Protein AF-A0A6G8FYT5-F1 (afdb_monomer)

Radius of gyration: 34.8 Å; Cα contacts (8 Å, |Δi|>4): 729; chains: 1; bounding box: 114×109×100 Å

Foldseek 3Di:
DWEWEKEWELEDFKTKIWIAGPVRDTDDIDIDTNDWDDPDPQWIWAALVVLLVRVLVNVVVCLVPDDPPYAYQAYEYAYAQQWWFKAAPVLDTPDIGTDLPGQQLVVVLVVPDPVCQQQLLLFLLAASGSSANLSNLLRVVVVPDDLERIAIDHSLQSSCVVQPFAHEAEFQSNSRNSQGGQQPRAGPQVSQVVSVYGSSNHDHYDAFPPFRFAGDCPRPRNSRHRHTYTYLYYPVLSVCVVVVNQDALRWDFDDDPFTKIKHWHQGQDRSVVSNVLNVVQFGWTAGNDDDSGTIIGIHGPDDDDDDDPPPPDDDPDDDDDDDDDDDDDDDDDDDDDDDDDDDDDDDDDDDDDYDDDDDDDDDDDDDDDDDDDDDDDDDDDDDDDDDDDDDDDDDDDDDDDDDDDDDDDDDDDDDDDDDDDDDDDDDDDDDDDDDDDDDPPDDDDPDDPVVCSVVPSDDPDDDDDDDDDD

Structure (mmCIF, N/CA/C/O backbone):
data_AF-A0A6G8FYT5-F1
#
_entry.id   AF-A0A6G8FYT5-F1
#
loop_
_atom_site.group_PDB
_atom_site.id
_atom_site.type_symbol
_atom_site.label_atom_id
_atom_site.label_alt_id
_atom_site.label_comp_id
_atom_site.label_asym_id
_atom_site.label_entity_id
_atom_site.label_seq_id
_atom_site.pdbx_PDB_ins_code
_atom_site.Cartn_x
_atom_site.Cartn_y
_atom_site.Cartn_z
_atom_site.occupancy
_atom_site.B_iso_or_equiv
_atom_site.auth_seq_id
_atom_site.auth_comp_id
_atom_site.auth_asym_id
_atom_site.auth_atom_id
_atom_site.pdbx_PDB_model_num
ATOM 1 N N . MET A 1 1 ? -24.883 -2.214 22.710 1.00 62.88 1 MET A N 1
ATOM 2 C CA . MET A 1 1 ? -23.484 -2.155 22.242 1.00 62.88 1 MET A CA 1
ATOM 3 C C . MET A 1 1 ? -23.462 -1.236 21.044 1.00 62.88 1 MET A C 1
ATOM 5 O O . MET A 1 1 ? -24.293 -1.417 20.163 1.00 62.88 1 MET A O 1
ATOM 9 N N . SER A 1 2 ? -22.610 -0.217 21.053 1.00 85.06 2 SER A N 1
ATOM 10 C CA . SER A 1 2 ? -22.345 0.598 19.865 1.00 85.06 2 SER A CA 1
ATOM 11 C C . SER A 1 2 ? -21.334 -0.127 18.979 1.00 85.06 2 SER A C 1
ATOM 13 O O . SER A 1 2 ? -20.400 -0.740 19.489 1.00 85.06 2 SER A O 1
ATOM 15 N N . THR A 1 3 ? -21.516 -0.044 17.667 1.00 91.81 3 THR A N 1
ATOM 16 C CA . THR A 1 3 ? -20.592 -0.617 16.683 1.00 91.81 3 THR A CA 1
ATOM 17 C C . THR A 1 3 ? -19.901 0.518 15.941 1.00 91.81 3 THR A C 1
ATOM 19 O O . THR A 1 3 ? -20.554 1.505 15.596 1.00 91.81 3 THR A O 1
ATOM 22 N N . VAL A 1 4 ? -18.595 0.389 15.711 1.00 96.56 4 VAL A N 1
ATOM 23 C CA . VAL A 1 4 ? -17.782 1.391 15.002 1.00 96.56 4 VAL A CA 1
ATOM 24 C C . VAL A 1 4 ? -16.881 0.740 13.959 1.00 96.56 4 VAL A C 1
ATOM 26 O O . VAL A 1 4 ? -16.487 -0.416 14.109 1.00 96.56 4 VAL A O 1
ATOM 29 N N . ASP A 1 5 ? -16.500 1.502 12.942 1.00 97.62 5 ASP A N 1
ATOM 30 C CA . ASP A 1 5 ? -15.424 1.155 12.014 1.00 97.62 5 ASP A CA 1
ATOM 31 C C . ASP A 1 5 ? -14.236 2.097 12.209 1.00 97.62 5 ASP A C 1
ATOM 33 O O . ASP A 1 5 ? -14.404 3.267 12.564 1.00 97.62 5 ASP A O 1
ATOM 37 N N . LEU A 1 6 ? -13.027 1.589 11.973 1.00 98.31 6 LEU A N 1
ATOM 38 C CA . LEU A 1 6 ? -11.793 2.365 12.053 1.00 98.31 6 LEU A CA 1
ATOM 39 C C . LEU A 1 6 ? -11.193 2.553 10.658 1.00 98.31 6 LEU A C 1
ATOM 41 O O . LEU A 1 6 ? -10.904 1.579 9.965 1.00 98.31 6 LEU A O 1
ATOM 45 N N . GLY A 1 7 ? -10.961 3.803 10.262 1.00 98.12 7 GLY A N 1
ATOM 46 C CA . GLY A 1 7 ? -10.243 4.149 9.036 1.00 98.12 7 GLY A CA 1
ATOM 47 C C . GLY A 1 7 ? -8.829 4.623 9.352 1.00 98.12 7 GLY A C 1
ATOM 48 O O . GLY A 1 7 ? -8.670 5.630 10.038 1.00 98.12 7 GLY A O 1
ATOM 49 N N . PHE A 1 8 ? -7.813 3.921 8.852 1.00 98.56 8 PHE A N 1
ATOM 50 C CA . PHE A 1 8 ? -6.404 4.299 8.967 1.00 98.56 8 PHE A CA 1
ATOM 51 C C . PHE A 1 8 ? -5.883 4.951 7.689 1.00 98.56 8 PHE A C 1
ATOM 53 O O . PHE A 1 8 ? -6.020 4.389 6.606 1.00 98.56 8 PHE A O 1
ATOM 60 N N . ASP A 1 9 ? -5.182 6.071 7.846 1.00 97.75 9 ASP A N 1
ATOM 61 C CA . ASP A 1 9 ? -4.330 6.676 6.821 1.00 97.75 9 ASP A CA 1
ATOM 62 C C . ASP A 1 9 ? -2.866 6.516 7.249 1.00 97.75 9 ASP A C 1
ATOM 64 O O . ASP A 1 9 ? -2.391 7.174 8.179 1.00 97.75 9 ASP A O 1
ATOM 68 N N . LEU A 1 10 ? -2.150 5.608 6.587 1.00 97.44 10 LEU A N 1
ATOM 69 C CA . LEU A 1 10 ? -0.732 5.334 6.812 1.00 97.44 10 LEU A CA 1
ATOM 70 C C . LEU A 1 10 ? 0.130 6.280 5.954 1.00 97.44 10 LEU A C 1
ATOM 72 O O . LEU A 1 10 ? 0.890 5.842 5.085 1.00 97.44 10 LEU A O 1
ATOM 76 N N . GLY A 1 11 ? -0.043 7.585 6.170 1.00 93.75 11 GLY A N 1
ATOM 77 C CA . GLY A 1 11 ? 0.527 8.651 5.349 1.00 93.75 11 GLY A CA 1
ATOM 78 C C . GLY A 1 11 ? 2.018 8.931 5.580 1.00 93.75 11 GLY A C 1
ATOM 79 O O . GLY A 1 11 ? 2.617 8.576 6.600 1.00 93.75 11 GLY A O 1
ATOM 80 N N . THR A 1 12 ? 2.631 9.643 4.626 1.00 91.94 12 THR A N 1
ATOM 81 C CA . THR A 1 12 ? 4.086 9.914 4.604 1.00 91.94 12 THR A CA 1
ATOM 82 C C . THR A 1 12 ? 4.584 10.703 5.824 1.00 91.94 12 THR A C 1
ATOM 84 O O . THR A 1 12 ? 5.671 10.424 6.321 1.00 91.94 12 THR A O 1
ATOM 87 N N . THR A 1 13 ? 3.822 11.684 6.318 1.00 92.38 13 THR A N 1
ATOM 88 C CA . THR A 1 13 ? 4.246 12.569 7.430 1.00 92.38 13 THR A CA 1
ATOM 89 C C . THR A 1 13 ? 3.540 12.247 8.745 1.00 92.38 13 THR A C 1
ATOM 91 O O . THR A 1 13 ? 4.115 12.412 9.820 1.00 92.38 13 THR A O 1
ATOM 94 N N . VAL A 1 14 ? 2.293 11.785 8.669 1.00 95.19 14 VAL A N 1
ATOM 95 C CA . VAL A 1 14 ? 1.442 11.487 9.820 1.00 95.19 14 VAL A CA 1
ATOM 96 C C . VAL A 1 14 ? 0.666 10.213 9.521 1.00 95.19 14 VAL A C 1
ATOM 98 O O . VAL A 1 14 ? 0.022 10.124 8.479 1.00 95.19 14 VAL A O 1
ATOM 101 N N . THR A 1 15 ? 0.702 9.268 10.454 1.00 97.38 15 THR A N 1
ATOM 102 C CA . THR A 1 15 ? -0.189 8.109 10.489 1.00 97.38 15 THR A CA 1
ATOM 103 C C . THR A 1 15 ? -1.417 8.487 11.315 1.00 97.38 15 THR A C 1
ATOM 105 O O . THR A 1 15 ? -1.267 8.989 12.432 1.00 97.38 15 THR A O 1
ATOM 108 N N . LYS A 1 16 ? -2.621 8.290 10.777 1.00 97.62 16 LYS A N 1
ATOM 109 C CA . LYS A 1 16 ? -3.893 8.710 11.386 1.00 97.62 16 LYS A CA 1
ATOM 110 C C . LYS A 1 16 ? -4.841 7.526 11.536 1.00 97.62 16 LYS A C 1
ATOM 112 O O . LYS A 1 16 ? -4.788 6.596 10.735 1.00 97.62 16 LYS A O 1
ATOM 117 N N . VAL A 1 17 ? -5.741 7.608 12.511 1.00 98.50 17 VAL A N 1
ATOM 118 C CA . VAL A 1 17 ? -6.939 6.769 12.607 1.00 98.50 17 VAL A CA 1
ATOM 119 C C . VAL A 1 17 ? -8.142 7.626 12.981 1.00 98.50 17 VAL A C 1
ATOM 121 O O . VAL A 1 17 ? -8.044 8.470 13.872 1.00 98.50 17 VAL A O 1
ATOM 124 N N . SER A 1 18 ? -9.273 7.372 12.332 1.00 97.88 18 SER A N 1
ATOM 125 C CA . SER A 1 18 ? -10.582 7.909 12.700 1.00 97.88 18 SER A CA 1
ATOM 126 C C . SER A 1 18 ? -11.509 6.757 13.072 1.00 97.88 18 SER A C 1
ATOM 128 O O . SER A 1 18 ? -11.579 5.771 12.337 1.00 97.88 18 SER A O 1
ATOM 130 N N . ALA A 1 19 ? -12.238 6.884 14.180 1.00 97.62 19 ALA A N 1
ATOM 131 C CA . ALA A 1 19 ? -13.344 5.986 14.508 1.00 97.62 19 ALA A CA 1
ATOM 132 C C . ALA A 1 19 ? -14.665 6.596 14.034 1.00 97.62 19 ALA A C 1
ATOM 134 O O . ALA A 1 19 ? -14.941 7.772 14.290 1.00 97.62 19 ALA A O 1
ATOM 135 N N . VAL A 1 20 ? -15.485 5.799 13.354 1.00 95.94 20 VAL A N 1
ATOM 136 C CA . VAL A 1 20 ? -16.726 6.237 12.708 1.00 95.94 20 VAL A CA 1
ATOM 137 C C . VAL A 1 20 ? -17.872 5.333 13.158 1.00 95.94 20 VAL A C 1
ATOM 139 O O . VAL A 1 20 ? -17.720 4.115 13.222 1.00 95.94 20 VAL A O 1
ATOM 142 N N . ALA A 1 21 ? -19.005 5.930 13.519 1.00 93.56 21 ALA A N 1
ATOM 143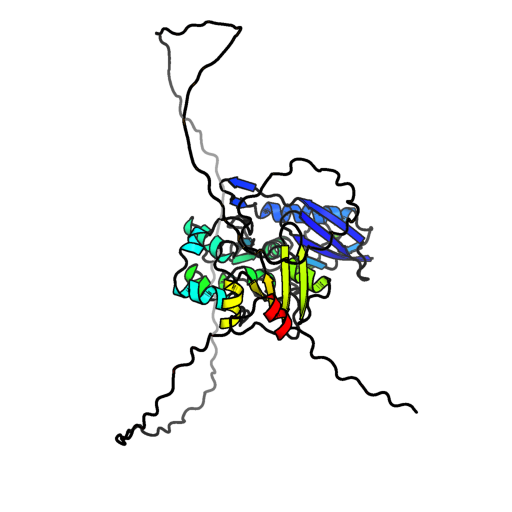 C CA . ALA A 1 21 ? -20.231 5.208 13.843 1.00 93.56 21 ALA A CA 1
ATOM 144 C C . ALA A 1 21 ? -20.975 4.747 12.574 1.00 93.56 21 ALA A C 1
ATOM 146 O O . ALA A 1 21 ? -20.694 5.201 11.467 1.00 93.56 21 ALA A O 1
ATOM 147 N N . ASP A 1 22 ? -21.957 3.858 12.740 1.00 89.44 22 ASP A N 1
ATOM 148 C CA . ASP A 1 22 ? -22.753 3.286 11.640 1.00 89.44 22 ASP A CA 1
ATOM 149 C C . ASP A 1 22 ? -23.554 4.335 10.833 1.00 89.44 22 ASP A C 1
ATOM 151 O O . ASP A 1 22 ? -23.861 4.125 9.665 1.00 89.44 22 ASP A O 1
ATOM 155 N N . ASP A 1 23 ? -23.830 5.501 11.431 1.00 89.69 23 ASP A N 1
ATOM 156 C CA . ASP A 1 23 ? -24.442 6.681 10.797 1.00 89.69 23 ASP A CA 1
ATOM 157 C C . ASP A 1 23 ? -23.440 7.533 9.977 1.00 89.69 23 ASP A C 1
ATOM 159 O O . ASP A 1 23 ? -23.792 8.602 9.478 1.00 89.69 23 ASP A O 1
ATOM 163 N N . GLY A 1 24 ? -22.179 7.099 9.859 1.00 86.94 24 GLY A N 1
ATOM 164 C CA . GLY A 1 24 ? -21.094 7.845 9.217 1.00 86.94 24 GLY A CA 1
ATOM 165 C C . GLY A 1 24 ? -20.515 8.980 10.072 1.00 86.94 24 GLY A C 1
ATOM 166 O O . GLY A 1 24 ? -19.599 9.682 9.632 1.00 86.94 24 GLY A O 1
ATOM 167 N N . ARG A 1 25 ? -21.000 9.185 11.303 1.00 92.31 25 ARG A N 1
ATOM 168 C CA . ARG A 1 25 ? -20.496 10.232 12.196 1.00 92.31 25 ARG A CA 1
ATOM 169 C C . ARG A 1 25 ? -19.134 9.848 12.758 1.00 92.31 25 ARG A C 1
ATOM 171 O O . ARG A 1 25 ? -18.971 8.824 13.420 1.00 92.31 25 ARG A O 1
ATOM 178 N N . ARG A 1 26 ? -18.156 10.728 12.555 1.00 94.56 26 ARG A N 1
ATOM 179 C CA . ARG A 1 26 ? -16.832 10.619 13.172 1.00 94.56 26 ARG A CA 1
ATOM 180 C C . ARG A 1 26 ? -16.946 10.819 14.686 1.00 94.56 26 ARG A C 1
ATOM 182 O O . ARG A 1 26 ? -17.521 11.812 15.129 1.00 94.56 26 ARG A O 1
ATOM 189 N N . LEU A 1 27 ? -16.423 9.870 15.457 1.00 94.94 27 LEU A N 1
ATOM 190 C CA . LEU A 1 27 ? -16.487 9.852 16.921 1.00 94.94 27 LEU A CA 1
ATOM 191 C C . LEU A 1 27 ? -15.208 10.399 17.556 1.00 94.94 27 LEU A C 1
ATOM 193 O O . LEU A 1 27 ? -15.280 11.234 18.452 1.00 94.94 27 LEU A O 1
ATOM 197 N N . LEU A 1 28 ? -14.049 9.932 17.087 1.00 96.12 28 LEU A N 1
ATOM 198 C CA . LEU A 1 28 ? -12.735 10.369 17.553 1.00 96.12 28 LEU A CA 1
ATOM 199 C C . LEU A 1 28 ? -11.685 10.240 16.448 1.00 96.12 28 LEU A C 1
ATOM 201 O O . LEU A 1 28 ? -11.869 9.495 15.482 1.00 96.12 28 LEU A O 1
ATOM 205 N N . ASP A 1 29 ? -10.584 10.964 16.628 1.00 97.69 29 ASP A N 1
ATOM 206 C CA . ASP A 1 29 ? -9.420 10.980 15.749 1.00 97.69 29 ASP A CA 1
ATOM 207 C C . ASP A 1 29 ? -8.142 10.863 16.589 1.00 97.69 29 ASP A C 1
ATOM 209 O O . ASP A 1 29 ? -7.961 11.587 17.572 1.00 97.69 29 ASP A O 1
ATOM 213 N N . HIS A 1 30 ? -7.205 10.016 16.167 1.00 98.44 30 HIS A N 1
ATOM 214 C CA . HIS A 1 30 ? -5.850 9.989 16.715 1.00 98.44 30 HIS A CA 1
ATOM 215 C C . HIS A 1 30 ? -4.806 10.011 15.607 1.00 98.44 30 HI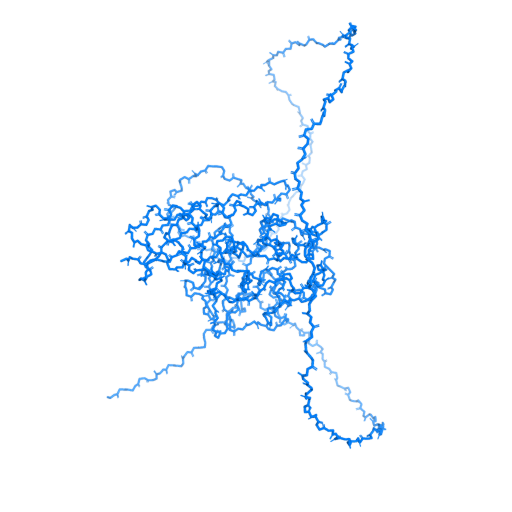S A C 1
ATOM 217 O O . HIS A 1 30 ? -5.030 9.554 14.487 1.00 98.44 30 HIS A O 1
ATOM 223 N N . SER A 1 31 ? -3.622 10.524 15.934 1.00 98.25 31 SER A N 1
ATOM 224 C CA . SER A 1 31 ? -2.496 10.530 15.009 1.00 98.25 31 SER A CA 1
ATOM 225 C C . SER A 1 31 ? -1.142 10.393 15.706 1.00 98.25 31 SER A C 1
ATOM 227 O O . SER A 1 31 ? -0.995 10.608 16.916 1.00 98.25 31 SER A O 1
ATOM 229 N N . LEU A 1 32 ? -0.153 9.985 14.916 1.00 97.69 32 LEU A N 1
ATOM 230 C CA . LEU A 1 32 ? 1.262 9.916 15.259 1.00 97.69 32 LEU A CA 1
ATOM 231 C C . LEU A 1 32 ? 2.086 10.430 14.081 1.00 97.69 32 LEU A C 1
ATOM 233 O O . LEU A 1 32 ? 1.742 10.191 12.925 1.00 97.69 32 LEU A O 1
ATOM 237 N N . ALA A 1 33 ? 3.205 11.095 14.364 1.00 96.88 33 ALA A N 1
ATOM 238 C CA . ALA A 1 33 ? 4.176 11.420 13.327 1.00 96.88 33 ALA A CA 1
ATOM 239 C C . ALA A 1 33 ? 4.735 10.127 12.708 1.00 96.88 33 ALA A C 1
ATOM 241 O O . ALA A 1 33 ? 5.135 9.205 13.423 1.00 96.88 33 ALA A O 1
ATOM 242 N N . THR A 1 34 ? 4.780 10.064 11.379 1.00 95.00 34 THR A N 1
ATOM 243 C CA . THR A 1 34 ? 5.364 8.935 10.651 1.00 95.00 34 THR A CA 1
ATOM 244 C C . THR A 1 34 ? 6.884 9.010 10.789 1.00 95.00 34 THR A C 1
ATOM 246 O O . THR A 1 34 ? 7.545 9.822 10.143 1.00 95.00 34 THR A O 1
ATOM 249 N N . ALA A 1 35 ? 7.439 8.182 11.675 1.00 93.12 35 ALA A N 1
ATOM 250 C CA . ALA A 1 35 ? 8.869 8.153 11.948 1.00 93.12 35 ALA A CA 1
ATOM 251 C C . ALA A 1 35 ? 9.649 7.515 10.788 1.00 93.12 35 ALA A C 1
ATOM 253 O O . ALA A 1 35 ? 9.418 6.359 10.422 1.00 93.12 35 ALA A O 1
ATOM 254 N N . TRP A 1 36 ? 10.616 8.265 10.264 1.00 95.44 36 TRP A N 1
ATOM 255 C CA . TRP A 1 36 ? 11.556 7.827 9.238 1.00 95.44 36 TRP A CA 1
ATOM 256 C C . TRP A 1 36 ? 13.000 7.954 9.724 1.00 95.44 36 TRP A C 1
ATOM 258 O O . TRP A 1 36 ? 13.328 8.825 10.529 1.00 95.44 36 TRP A O 1
ATOM 268 N N . ARG A 1 37 ? 13.878 7.107 9.189 1.00 96.19 37 ARG A N 1
ATOM 269 C CA . ARG A 1 37 ? 15.326 7.148 9.381 1.00 96.19 37 ARG A CA 1
ATOM 270 C C . ARG A 1 37 ? 15.984 7.701 8.119 1.00 96.19 37 ARG A C 1
ATOM 272 O O . ARG A 1 37 ? 16.020 7.030 7.090 1.00 96.19 37 ARG A O 1
ATOM 279 N N . GLU A 1 38 ? 16.553 8.899 8.215 1.00 94.25 38 GLU A N 1
ATOM 280 C CA . GLU A 1 38 ? 17.488 9.404 7.206 1.00 94.25 38 GLU A CA 1
ATOM 281 C C . GLU A 1 38 ? 18.837 8.679 7.350 1.00 94.25 38 GLU A C 1
ATOM 283 O O . GLU A 1 38 ? 19.376 8.568 8.451 1.00 94.25 38 GLU A O 1
ATOM 288 N N . THR A 1 39 ? 19.390 8.176 6.244 1.00 89.31 39 THR A N 1
ATOM 289 C CA . THR A 1 39 ? 20.669 7.429 6.224 1.00 89.31 39 THR A CA 1
ATOM 290 C C . THR A 1 39 ? 21.775 8.126 5.419 1.00 89.31 39 THR A C 1
ATOM 292 O O . THR A 1 39 ? 22.859 7.574 5.247 1.00 89.31 39 THR A O 1
ATOM 295 N N . GLY A 1 40 ? 21.533 9.369 4.983 1.00 91.06 40 GLY A N 1
ATOM 296 C CA . GLY A 1 40 ? 22.434 10.160 4.135 1.00 91.06 40 GLY A CA 1
ATOM 297 C C . GLY A 1 40 ? 22.029 10.134 2.658 1.00 91.06 40 GLY A C 1
ATOM 298 O O . GLY A 1 40 ? 21.209 9.322 2.250 1.00 91.06 40 GLY A O 1
ATOM 299 N N . GLU A 1 41 ? 22.561 11.059 1.853 1.00 90.88 41 GLU A N 1
ATOM 300 C CA . GLU A 1 41 ? 22.307 11.148 0.395 1.00 90.88 41 GLU A CA 1
ATOM 301 C C . GLU A 1 41 ? 20.817 11.231 -0.020 1.00 90.88 41 GLU A C 1
ATOM 303 O O . GLU A 1 41 ? 20.457 10.886 -1.142 1.00 90.88 41 GLU A O 1
ATOM 308 N N . GLY A 1 42 ? 19.930 11.671 0.880 1.00 90.81 42 GLY A N 1
ATOM 309 C CA . GLY A 1 42 ? 18.477 11.659 0.655 1.00 90.81 42 GLY A CA 1
ATOM 310 C C . GLY A 1 42 ? 17.818 10.278 0.789 1.00 90.81 42 GLY A C 1
ATOM 311 O O . GLY A 1 42 ? 16.627 10.156 0.523 1.00 90.81 42 GLY A O 1
ATOM 312 N N . ARG A 1 43 ? 18.559 9.247 1.216 1.00 96.50 43 ARG A N 1
ATOM 313 C CA . ARG A 1 43 ? 18.033 7.907 1.504 1.00 96.50 43 ARG A CA 1
ATOM 314 C C . ARG A 1 43 ? 17.240 7.917 2.813 1.00 96.50 43 ARG A C 1
ATOM 316 O O . ARG A 1 43 ? 17.769 8.287 3.867 1.00 96.50 43 ARG A O 1
ATOM 323 N N . VAL A 1 44 ? 15.993 7.469 2.750 1.00 97.19 44 VAL A N 1
ATOM 324 C CA . VAL A 1 44 ? 15.013 7.447 3.835 1.00 97.19 44 VAL A CA 1
ATOM 325 C C . VAL A 1 44 ? 14.294 6.096 3.878 1.00 97.19 44 VAL A C 1
ATOM 327 O O . VAL A 1 44 ? 13.662 5.668 2.913 1.00 97.19 44 VAL A O 1
ATOM 330 N N . ASP A 1 45 ? 14.371 5.412 5.016 1.00 97.56 45 ASP A N 1
ATOM 331 C CA . ASP A 1 45 ? 13.640 4.165 5.266 1.00 97.56 45 ASP A CA 1
ATOM 332 C C . ASP A 1 45 ? 13.176 4.041 6.720 1.00 97.56 45 ASP A C 1
ATOM 334 O O . ASP A 1 45 ? 13.403 4.921 7.547 1.00 97.56 45 ASP A O 1
ATOM 338 N N . ARG A 1 46 ? 12.471 2.955 7.034 1.00 96.75 46 ARG A N 1
ATOM 339 C CA . ARG A 1 46 ? 12.109 2.565 8.400 1.00 96.75 46 ARG A CA 1
ATOM 340 C C . ARG A 1 46 ? 12.040 1.045 8.529 1.00 96.75 46 ARG A C 1
ATOM 342 O O . ARG A 1 46 ? 11.922 0.326 7.534 1.00 96.75 46 ARG A O 1
ATOM 349 N N . SER A 1 47 ? 12.106 0.540 9.761 1.00 97.62 47 SER A N 1
ATOM 350 C CA . SER A 1 47 ? 11.875 -0.886 10.013 1.00 97.62 47 SER A CA 1
ATOM 351 C C . SER A 1 47 ? 10.390 -1.223 9.803 1.00 97.62 47 SER A C 1
ATOM 353 O O . SER A 1 47 ? 9.535 -0.435 10.224 1.00 97.62 47 SER A O 1
ATOM 355 N N . PRO A 1 48 ? 10.049 -2.388 9.223 1.00 97.81 48 PRO A N 1
ATOM 356 C CA . PRO A 1 48 ? 8.658 -2.832 9.109 1.00 97.81 48 PRO A CA 1
ATOM 357 C C . PRO A 1 48 ? 7.970 -2.921 10.480 1.00 97.81 48 PRO A C 1
ATOM 359 O O . PRO A 1 48 ? 6.840 -2.465 10.633 1.00 97.81 48 PRO A O 1
ATOM 362 N N . ALA A 1 49 ? 8.686 -3.384 11.512 1.00 97.31 49 ALA A N 1
ATOM 363 C CA . ALA A 1 49 ? 8.202 -3.399 12.893 1.00 97.31 49 ALA A CA 1
ATOM 364 C C . ALA A 1 49 ? 7.701 -2.024 13.387 1.00 97.31 49 ALA A C 1
ATOM 366 O O . ALA A 1 49 ? 6.632 -1.962 13.988 1.00 97.31 49 ALA A O 1
ATOM 367 N N . SER A 1 50 ? 8.396 -0.922 13.063 1.00 97.31 50 SER A N 1
ATOM 368 C CA . SER A 1 50 ? 7.965 0.431 13.467 1.00 97.31 50 SER A CA 1
ATOM 369 C C . SER A 1 50 ? 6.640 0.870 12.833 1.00 97.31 50 SER A C 1
ATOM 371 O O . SER A 1 50 ? 5.977 1.763 13.356 1.00 97.31 50 SER A O 1
ATOM 373 N N . VAL A 1 51 ? 6.266 0.299 11.680 1.00 97.69 51 VAL A N 1
ATOM 374 C CA . VAL A 1 51 ? 4.978 0.573 11.021 1.00 97.69 51 VAL A CA 1
ATOM 375 C C . VAL A 1 51 ? 3.851 -0.047 11.841 1.00 97.69 51 VAL A C 1
ATOM 377 O O . VAL A 1 51 ? 2.884 0.635 12.166 1.00 97.69 51 VAL A O 1
ATOM 380 N N . VAL A 1 52 ? 4.020 -1.315 12.225 1.00 98.12 52 VAL A N 1
ATOM 381 C CA . VAL A 1 52 ? 3.063 -2.056 13.058 1.00 98.12 52 VAL A CA 1
ATOM 382 C C . VAL A 1 52 ? 2.939 -1.404 14.433 1.00 98.12 52 VAL A C 1
ATOM 384 O O . VAL A 1 52 ? 1.830 -1.152 14.881 1.00 98.12 52 VAL A O 1
ATOM 387 N N . GLU A 1 53 ? 4.058 -1.047 15.067 1.00 98.12 53 GLU A N 1
ATOM 388 C CA . GLU A 1 53 ? 4.082 -0.370 16.371 1.00 98.12 53 GLU A CA 1
ATOM 389 C C . GLU A 1 53 ? 3.277 0.941 16.370 1.00 98.12 53 GLU A C 1
ATOM 391 O O . GLU A 1 53 ? 2.480 1.177 17.276 1.00 98.12 53 GLU A O 1
ATOM 396 N N . ALA A 1 54 ? 3.413 1.771 15.329 1.00 98.12 54 ALA A N 1
ATOM 397 C CA . ALA A 1 54 ? 2.636 3.006 15.208 1.00 98.12 54 ALA A CA 1
ATOM 398 C C . ALA A 1 54 ? 1.121 2.743 15.086 1.00 98.12 54 ALA A C 1
ATOM 400 O O . ALA A 1 54 ? 0.322 3.497 15.642 1.00 98.12 54 ALA A O 1
ATOM 401 N N . VAL A 1 55 ? 0.724 1.671 14.392 1.00 98.50 55 VAL A N 1
ATOM 402 C CA . VAL A 1 55 ? -0.681 1.250 14.281 1.00 98.50 55 VAL A CA 1
ATOM 403 C C . VAL A 1 55 ? -1.195 0.714 15.619 1.00 98.50 55 VAL A C 1
ATOM 405 O O . VAL A 1 55 ? -2.229 1.176 16.084 1.00 98.50 55 VAL A O 1
ATOM 408 N N . GLU A 1 56 ? -0.454 -0.172 16.285 1.00 98.38 56 GLU A N 1
ATOM 409 C CA . GLU A 1 56 ? -0.804 -0.742 17.598 1.00 98.38 56 GLU A CA 1
ATOM 410 C C . GLU A 1 56 ? -0.971 0.345 18.679 1.00 98.38 56 GLU A C 1
ATOM 412 O O . GLU A 1 56 ? -1.939 0.326 19.440 1.00 98.38 56 GLU A O 1
ATOM 417 N N . VAL A 1 57 ? -0.096 1.361 18.712 1.00 98.44 57 VAL A N 1
ATOM 418 C CA . VAL A 1 57 ? -0.239 2.510 19.630 1.00 98.44 57 VAL A CA 1
ATOM 419 C C . VAL A 1 57 ? -1.507 3.317 19.334 1.00 98.44 57 VAL A C 1
ATOM 421 O O . VAL A 1 57 ? -2.183 3.764 20.262 1.00 98.44 57 VAL A O 1
ATOM 424 N N . LEU A 1 58 ? -1.856 3.512 18.059 1.00 98.50 58 LEU A N 1
ATOM 425 C CA . LEU A 1 58 ? -3.087 4.206 17.673 1.00 98.50 58 LEU A CA 1
ATOM 426 C C . LEU A 1 58 ? -4.338 3.384 18.009 1.00 98.50 58 LEU A C 1
ATOM 428 O O . LEU A 1 58 ? -5.278 3.940 18.570 1.00 98.50 58 LEU A O 1
ATOM 432 N N . LEU A 1 59 ? -4.326 2.072 17.757 1.00 98.06 59 LEU A N 1
ATOM 433 C CA . LEU A 1 59 ? -5.387 1.140 18.154 1.00 98.06 59 LEU A CA 1
ATOM 434 C C . LEU A 1 59 ? -5.597 1.134 19.677 1.00 98.06 59 LEU A C 1
ATOM 436 O O . LEU A 1 59 ? -6.737 1.155 20.138 1.00 98.06 59 LEU A O 1
ATOM 440 N N . GLY A 1 60 ? -4.513 1.169 20.460 1.00 97.06 60 GLY A N 1
ATOM 441 C CA . GLY A 1 60 ? -4.570 1.278 21.919 1.00 97.06 60 GLY A CA 1
ATOM 442 C C . GLY A 1 60 ? -5.198 2.587 22.411 1.00 97.06 60 GLY A C 1
ATOM 443 O O . GLY A 1 60 ? -5.988 2.559 23.350 1.00 97.06 60 GLY A O 1
ATOM 444 N N . ARG A 1 61 ? -4.905 3.721 21.755 1.00 97.62 61 ARG A N 1
ATOM 445 C CA . ARG A 1 61 ? -5.541 5.019 22.060 1.00 97.62 61 ARG A CA 1
ATOM 446 C C . ARG A 1 61 ? -7.030 5.015 21.723 1.00 97.62 61 ARG A C 1
ATOM 448 O O . ARG A 1 61 ? -7.834 5.317 22.595 1.00 97.62 61 ARG A O 1
ATOM 455 N N . VAL A 1 62 ? -7.390 4.563 20.514 1.00 96.56 62 VAL A N 1
ATOM 456 C CA . VAL A 1 62 ? -8.796 4.402 20.100 1.00 96.56 62 VAL A CA 1
ATOM 457 C C . VAL A 1 62 ? -9.557 3.579 21.139 1.00 96.56 62 VAL A C 1
ATOM 459 O O . VAL A 1 62 ? -10.630 3.972 21.572 1.00 96.56 62 VAL A O 1
ATOM 462 N N . ALA A 1 63 ? -8.997 2.452 21.578 1.00 93.75 63 ALA A N 1
ATOM 463 C CA . ALA A 1 63 ? -9.654 1.569 22.534 1.00 93.75 63 ALA A CA 1
ATOM 464 C C . ALA A 1 63 ? -9.802 2.147 23.952 1.00 93.75 63 ALA A C 1
ATOM 466 O O . ALA A 1 63 ? -10.695 1.711 24.674 1.00 93.75 63 ALA A O 1
ATOM 467 N N . ALA A 1 64 ? -8.939 3.084 24.354 1.00 94.88 64 ALA A N 1
ATOM 468 C CA . ALA A 1 64 ? -9.037 3.772 25.639 1.00 94.88 64 ALA A CA 1
ATOM 469 C C . ALA A 1 64 ? -10.109 4.877 25.627 1.00 94.88 64 ALA A C 1
ATOM 471 O O . ALA A 1 64 ? -10.801 5.059 26.628 1.00 94.88 64 ALA A O 1
ATOM 472 N N . ASP A 1 65 ? -10.260 5.565 24.492 1.00 96.00 65 ASP A N 1
ATOM 473 C CA . ASP A 1 65 ? -11.143 6.729 24.344 1.00 96.00 65 ASP A CA 1
ATOM 474 C C . ASP A 1 65 ? -12.523 6.376 23.735 1.00 96.00 65 ASP A C 1
ATOM 476 O O . ASP A 1 65 ? -13.443 7.199 23.745 1.00 96.00 65 ASP A O 1
ATOM 480 N N . LEU A 1 66 ? -12.711 5.151 23.221 1.00 91.94 66 LEU A N 1
ATOM 481 C CA . LEU A 1 66 ? -14.018 4.645 22.786 1.00 91.94 66 LEU A CA 1
ATOM 482 C C . LEU A 1 66 ? -14.973 4.414 23.979 1.00 91.94 66 LEU A C 1
ATOM 484 O O . LEU A 1 66 ? -14.543 3.965 25.044 1.00 91.94 66 LEU A O 1
ATOM 488 N N . PRO A 1 67 ? -16.295 4.630 23.808 1.00 89.44 67 PRO A N 1
ATOM 489 C CA . PRO A 1 67 ? -17.272 4.361 24.859 1.00 89.44 67 PRO A CA 1
ATOM 490 C C . PRO A 1 67 ? -17.238 2.900 25.361 1.00 89.44 67 PRO A C 1
ATOM 492 O O . PRO A 1 67 ? -17.138 1.966 24.559 1.00 89.44 67 PRO A O 1
ATOM 495 N N . PRO A 1 68 ? -17.391 2.654 26.677 1.00 88.38 68 PRO A N 1
ATOM 496 C CA . PRO A 1 68 ? -17.468 1.298 27.214 1.00 88.38 68 PRO A CA 1
ATOM 497 C C . PRO A 1 68 ? -18.573 0.462 26.553 1.00 88.38 68 PRO A C 1
ATOM 499 O O . PRO A 1 68 ? -19.707 0.912 26.388 1.00 88.38 68 PRO A O 1
ATOM 502 N N . GLY A 1 69 ? -18.251 -0.781 26.187 1.00 88.19 69 GLY A N 1
ATOM 503 C CA . GLY A 1 69 ? -19.182 -1.668 25.479 1.00 88.19 69 GLY A CA 1
ATOM 504 C C . GLY A 1 69 ? -19.343 -1.369 23.981 1.00 88.19 69 GLY A C 1
ATOM 505 O O . GLY A 1 69 ? -20.292 -1.872 23.369 1.00 88.19 69 GLY A O 1
ATOM 506 N N . THR A 1 70 ? -18.445 -0.572 23.391 1.00 92.31 70 THR A N 1
ATOM 507 C CA . THR A 1 70 ? -18.271 -0.474 21.936 1.00 92.31 70 THR A CA 1
ATOM 508 C C . THR A 1 70 ? -17.508 -1.680 21.377 1.00 92.31 70 THR A C 1
ATOM 510 O O . THR A 1 70 ? -16.518 -2.125 21.957 1.00 92.31 70 THR A O 1
ATOM 513 N N . THR A 1 71 ? -17.947 -2.182 20.223 1.00 93.62 71 THR A N 1
ATOM 514 C CA . THR A 1 71 ? -17.256 -3.203 19.423 1.00 93.62 71 THR A CA 1
ATOM 515 C C . THR A 1 71 ? -16.801 -2.620 18.086 1.00 93.62 71 THR A C 1
ATOM 517 O O . THR A 1 71 ? -17.517 -1.834 17.463 1.00 93.62 71 THR A O 1
ATOM 520 N N . VAL A 1 72 ? -15.614 -3.008 17.616 1.00 96.94 72 VAL A N 1
ATOM 521 C CA . VAL A 1 72 ? -15.129 -2.613 16.288 1.00 96.94 72 VAL A CA 1
ATOM 522 C C . VAL A 1 72 ? -15.578 -3.651 15.259 1.00 96.94 72 VAL A C 1
ATOM 524 O O . VAL A 1 72 ? -15.247 -4.828 15.376 1.00 96.94 72 VAL A O 1
ATOM 527 N N . ARG A 1 73 ? -16.336 -3.223 14.245 1.00 97.38 73 ARG A N 1
ATOM 528 C CA . ARG A 1 73 ? -16.797 -4.067 13.131 1.00 97.38 73 ARG A CA 1
ATOM 529 C C . ARG A 1 73 ? -15.691 -4.293 12.110 1.00 97.38 73 ARG A C 1
ATOM 531 O O . ARG A 1 73 ? -15.472 -5.430 11.691 1.00 97.38 73 ARG A O 1
ATOM 538 N N . SER A 1 74 ? -15.001 -3.231 11.705 1.00 98.06 74 SER A N 1
ATOM 539 C CA . SER A 1 74 ? -13.931 -3.315 10.715 1.00 98.06 74 SER A CA 1
ATOM 540 C C . SER A 1 74 ? -12.805 -2.310 10.948 1.00 98.06 74 SER A C 1
ATOM 542 O O . SER A 1 74 ? -12.971 -1.295 11.627 1.00 98.06 74 SER A O 1
ATOM 544 N N . VAL A 1 75 ? -11.643 -2.617 10.370 1.00 98.62 75 VAL A N 1
ATOM 545 C CA . VAL A 1 75 ? -10.481 -1.730 10.288 1.00 98.62 75 VAL A CA 1
ATOM 546 C C . VAL A 1 75 ? -10.013 -1.697 8.831 1.00 98.62 75 VAL A C 1
ATOM 548 O O . VAL A 1 75 ? -9.542 -2.703 8.294 1.00 98.62 75 VAL A O 1
ATOM 551 N N . GLY A 1 76 ? -10.179 -0.544 8.184 1.00 98.31 76 GLY A N 1
ATOM 552 C CA . GLY A 1 76 ? -9.774 -0.296 6.802 1.00 98.31 76 GLY A CA 1
ATOM 553 C C . GLY A 1 76 ? -8.507 0.552 6.720 1.00 98.31 76 GLY A C 1
ATOM 554 O O . GLY A 1 76 ? -8.368 1.524 7.458 1.00 98.31 76 GLY A O 1
ATOM 555 N N . PHE A 1 77 ? -7.593 0.212 5.808 1.00 98.62 77 PHE A N 1
ATOM 556 C CA . PHE A 1 77 ? -6.303 0.900 5.657 1.00 98.62 77 PHE A CA 1
ATOM 557 C C . PHE A 1 77 ? -6.130 1.557 4.282 1.00 98.62 77 PHE A C 1
ATOM 559 O O . PHE A 1 77 ? -6.251 0.892 3.254 1.00 98.62 77 PHE A O 1
ATOM 566 N N . THR A 1 78 ? -5.763 2.837 4.261 1.00 97.69 78 THR A N 1
ATOM 567 C CA . THR A 1 78 ? -5.228 3.544 3.089 1.00 97.69 78 THR A CA 1
ATOM 568 C C . THR A 1 78 ? -3.788 4.006 3.337 1.00 97.69 78 THR A C 1
ATOM 570 O O . THR A 1 78 ? -3.352 4.088 4.487 1.00 97.69 78 THR A O 1
ATOM 573 N N . SER A 1 79 ? -3.006 4.234 2.278 1.00 96.25 79 SER A N 1
ATOM 574 C CA . SER A 1 79 ? -1.598 4.647 2.381 1.00 96.25 79 SER A CA 1
ATOM 575 C C . SER A 1 79 ? -1.049 5.180 1.053 1.00 96.25 79 SER A C 1
ATOM 577 O O . SER A 1 79 ? -1.630 4.944 -0.009 1.00 96.25 79 SER A O 1
ATOM 579 N N . MET A 1 80 ? 0.136 5.787 1.120 1.00 93.56 80 MET A N 1
ATOM 580 C CA . MET A 1 80 ? 1.075 5.895 -0.000 1.00 93.56 80 MET A CA 1
ATOM 581 C C . MET A 1 80 ? 1.340 4.511 -0.623 1.00 93.56 80 MET A C 1
ATOM 583 O O . MET A 1 80 ? 1.428 3.501 0.080 1.00 93.56 80 MET A O 1
ATOM 587 N N . ALA A 1 81 ? 1.497 4.444 -1.942 1.00 91.38 81 ALA A N 1
ATOM 588 C CA . ALA A 1 81 ? 1.433 3.166 -2.649 1.00 91.38 81 ALA A CA 1
ATOM 589 C C . ALA A 1 81 ? 2.787 2.488 -2.906 1.00 91.38 81 ALA A C 1
ATOM 591 O O . ALA A 1 81 ? 2.887 1.260 -2.876 1.00 91.38 81 ALA A O 1
ATOM 592 N N . GLU A 1 82 ? 3.835 3.272 -3.164 1.00 97.00 82 GLU A N 1
ATOM 593 C CA . GLU A 1 82 ? 5.116 2.770 -3.673 1.00 97.00 82 GLU A CA 1
ATOM 594 C C . GLU A 1 82 ? 6.068 2.256 -2.582 1.00 97.00 82 GLU A C 1
ATOM 596 O O . GLU A 1 82 ? 7.123 1.686 -2.890 1.00 97.00 82 GLU A O 1
ATOM 601 N N . ALA A 1 83 ? 5.705 2.460 -1.315 1.00 97.25 83 ALA A N 1
ATOM 602 C CA . ALA A 1 83 ? 6.422 1.970 -0.147 1.00 97.25 83 ALA A CA 1
ATOM 603 C C . ALA A 1 83 ? 5.830 0.635 0.332 1.00 97.25 83 ALA A C 1
ATOM 605 O O . ALA A 1 83 ? 4.615 0.472 0.457 1.00 97.25 83 ALA A O 1
ATOM 606 N N . GLY A 1 84 ? 6.703 -0.315 0.652 1.00 98.12 84 GLY A N 1
ATOM 607 C CA . GLY A 1 84 ? 6.322 -1.674 1.022 1.00 98.12 84 GLY A CA 1
ATOM 608 C C . GLY A 1 84 ? 7.506 -2.492 1.516 1.00 98.12 84 GLY A C 1
ATOM 609 O O . GLY A 1 84 ? 8.588 -1.954 1.762 1.00 98.12 84 GLY A O 1
ATOM 610 N N . VAL A 1 85 ? 7.279 -3.788 1.687 1.00 98.56 85 VAL A N 1
ATOM 611 C CA . VAL A 1 85 ? 8.212 -4.749 2.274 1.00 98.56 85 VAL A CA 1
ATOM 612 C C . VAL A 1 85 ? 8.128 -6.090 1.549 1.00 98.56 85 VAL A C 1
ATOM 614 O O . VAL A 1 85 ? 7.056 -6.528 1.134 1.00 98.56 85 VAL A O 1
ATOM 617 N N . LEU A 1 86 ? 9.273 -6.755 1.414 1.00 98.81 86 LEU A N 1
ATOM 618 C CA . LEU A 1 86 ? 9.351 -8.149 0.988 1.00 98.81 86 LEU A CA 1
ATOM 619 C C . LEU A 1 86 ? 9.202 -9.073 2.201 1.00 98.81 86 LEU A C 1
ATOM 621 O O . LEU A 1 86 ? 9.887 -8.871 3.204 1.00 98.81 86 LEU A O 1
ATOM 625 N N . VAL A 1 87 ? 8.352 -10.096 2.113 1.00 98.81 87 VAL A N 1
ATOM 626 C CA . VAL A 1 87 ? 8.145 -11.097 3.176 1.00 98.81 87 VAL A CA 1
ATOM 627 C C . VAL A 1 87 ? 8.434 -12.521 2.702 1.00 98.81 87 VAL A C 1
ATOM 629 O O . VAL A 1 87 ? 8.193 -12.851 1.543 1.00 98.81 87 VAL A O 1
ATOM 632 N N . ASP A 1 88 ? 8.930 -13.375 3.601 1.00 98.50 88 ASP A N 1
ATOM 633 C CA . ASP A 1 88 ? 9.155 -14.804 3.333 1.00 98.50 88 ASP A CA 1
ATOM 634 C C . ASP A 1 88 ? 7.841 -15.621 3.307 1.00 98.50 88 ASP A C 1
ATOM 636 O O . ASP A 1 88 ? 6.738 -15.129 3.576 1.00 98.50 88 ASP A O 1
ATOM 640 N N . ALA A 1 89 ? 7.941 -16.923 3.026 1.00 97.19 89 ALA A N 1
ATOM 641 C CA . ALA A 1 89 ? 6.803 -17.845 3.080 1.00 97.19 89 ALA A CA 1
ATOM 642 C C . ALA A 1 89 ? 6.110 -17.899 4.463 1.00 97.19 89 ALA A C 1
ATOM 644 O O . ALA A 1 89 ? 4.917 -18.182 4.529 1.00 97.19 89 ALA A O 1
ATOM 645 N N . ALA A 1 90 ? 6.794 -17.552 5.558 1.00 97.56 90 ALA A N 1
ATOM 646 C CA . ALA A 1 90 ? 6.236 -17.482 6.912 1.00 97.56 90 ALA A CA 1
ATOM 647 C C . ALA A 1 90 ? 5.729 -16.078 7.314 1.00 97.56 90 ALA A C 1
ATOM 649 O O . ALA A 1 90 ? 5.201 -15.920 8.412 1.00 97.56 90 ALA A O 1
ATOM 650 N N . GLY A 1 91 ? 5.854 -15.071 6.444 1.00 97.31 91 GLY A N 1
ATOM 651 C CA . GLY A 1 91 ? 5.393 -13.699 6.673 1.00 97.31 91 GLY A CA 1
ATOM 652 C C . GLY A 1 91 ? 6.407 -12.801 7.384 1.00 97.31 91 GLY A C 1
ATOM 653 O O . GLY A 1 91 ? 6.034 -11.722 7.838 1.00 97.31 91 GLY A O 1
ATOM 654 N N . ARG A 1 92 ? 7.671 -13.227 7.498 1.00 98.06 92 ARG A N 1
ATOM 655 C CA . ARG A 1 92 ? 8.751 -12.435 8.103 1.00 98.06 92 ARG A CA 1
ATOM 656 C C . ARG A 1 92 ? 9.326 -11.459 7.097 1.00 98.06 92 ARG A C 1
ATOM 658 O O . ARG A 1 92 ? 9.694 -11.861 5.992 1.00 98.06 92 ARG A O 1
ATOM 665 N N . GLU A 1 93 ? 9.481 -10.213 7.512 1.00 98.25 93 GLU A N 1
ATOM 666 C CA . GLU A 1 93 ? 10.137 -9.167 6.738 1.00 98.25 93 GLU A CA 1
ATOM 667 C C . GLU A 1 93 ? 11.584 -9.518 6.331 1.00 98.25 93 GLU A C 1
ATOM 669 O O . GLU A 1 93 ? 12.384 -9.977 7.143 1.00 98.25 93 GLU A O 1
ATOM 674 N N . GLN A 1 94 ? 11.914 -9.268 5.062 1.00 98.56 94 GLN A N 1
ATOM 675 C CA . GLN A 1 94 ? 13.238 -9.463 4.451 1.00 98.56 94 GLN A CA 1
ATOM 676 C C . GLN A 1 94 ? 13.847 -8.152 3.920 1.00 98.56 94 GLN A C 1
ATOM 678 O O .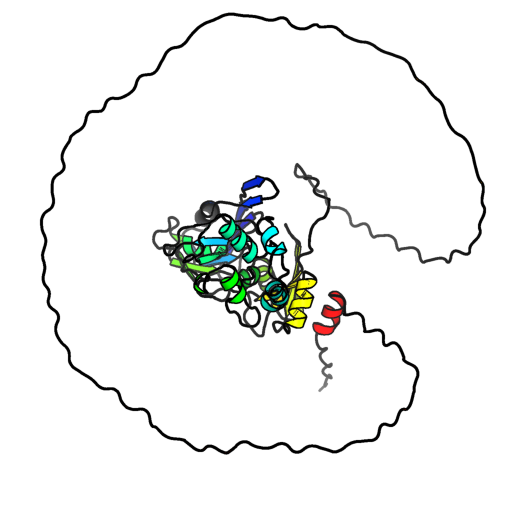 GLN A 1 94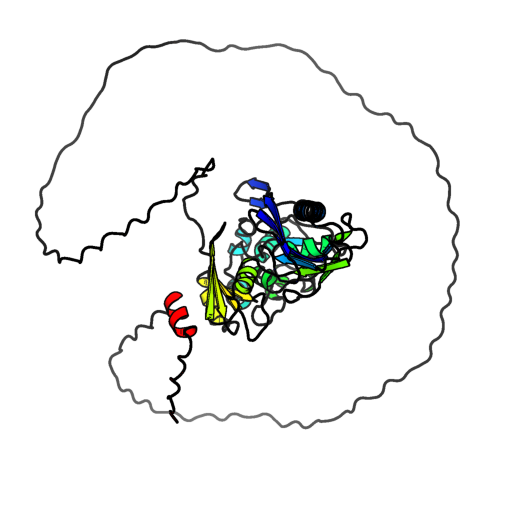 ? 14.998 -8.128 3.491 1.00 98.56 94 GLN A O 1
ATOM 683 N N . SER A 1 95 ? 13.093 -7.047 3.942 1.00 98.50 95 SER A N 1
ATOM 684 C CA . SER A 1 95 ? 13.550 -5.721 3.512 1.00 98.50 95 SER A CA 1
ATOM 685 C C . SER A 1 95 ? 13.118 -4.629 4.501 1.00 98.50 95 SER A C 1
ATOM 687 O O . SER A 1 95 ? 12.139 -4.806 5.230 1.00 98.50 95 SER A O 1
ATOM 689 N N . PRO A 1 96 ? 13.795 -3.466 4.529 1.00 98.06 96 PRO A N 1
ATOM 690 C CA . PRO A 1 96 ? 13.225 -2.266 5.133 1.00 98.06 96 PRO A CA 1
ATOM 691 C C . PRO A 1 96 ? 12.023 -1.762 4.317 1.00 98.06 96 PRO A C 1
ATOM 693 O O . PRO A 1 96 ? 11.867 -2.120 3.147 1.00 98.06 96 PRO A O 1
ATOM 696 N N . VAL A 1 97 ? 11.223 -0.872 4.913 1.00 98.31 97 VAL A N 1
ATOM 697 C CA . VAL A 1 97 ? 10.263 -0.044 4.170 1.00 98.31 97 VAL A CA 1
ATOM 698 C C . VAL A 1 97 ? 10.997 1.203 3.690 1.00 98.31 97 VAL A C 1
ATOM 700 O O . VAL A 1 97 ? 11.343 2.068 4.494 1.00 98.31 97 VAL A O 1
ATOM 703 N N . ILE A 1 98 ? 11.260 1.280 2.387 1.00 98.31 98 ILE A N 1
ATOM 704 C CA . ILE A 1 98 ? 11.916 2.424 1.737 1.00 98.31 98 ILE A CA 1
ATOM 705 C C . ILE A 1 98 ? 10.851 3.472 1.379 1.00 98.31 98 ILE A C 1
ATOM 707 O O . ILE A 1 98 ? 9.806 3.119 0.830 1.00 98.31 98 ILE A O 1
ATOM 711 N N . ALA A 1 99 ? 11.099 4.751 1.682 1.00 97.06 99 ALA A N 1
ATOM 712 C CA . ALA A 1 99 ? 10.162 5.836 1.378 1.00 97.06 99 ALA A CA 1
ATOM 713 C C . ALA A 1 99 ? 9.947 5.997 -0.140 1.00 97.06 99 ALA A C 1
ATOM 715 O O . ALA A 1 99 ? 10.859 5.767 -0.935 1.00 97.06 99 ALA A O 1
ATOM 716 N N . TRP A 1 100 ? 8.754 6.421 -0.572 1.00 95.19 100 TRP A N 1
ATOM 717 C CA . TRP A 1 100 ? 8.425 6.507 -2.005 1.00 95.19 100 TRP A CA 1
ATOM 718 C C . TRP A 1 100 ? 9.347 7.470 -2.778 1.00 95.19 100 TRP A C 1
ATOM 720 O O . TRP A 1 100 ? 9.743 7.158 -3.902 1.00 95.19 100 TRP A O 1
ATOM 730 N N . TYR A 1 101 ? 9.752 8.574 -2.141 1.00 94.50 101 TYR A N 1
ATOM 731 C CA . TYR A 1 101 ? 10.651 9.610 -2.667 1.00 94.50 101 TYR A CA 1
ATOM 732 C C . TYR A 1 101 ? 12.151 9.313 -2.476 1.00 94.50 101 TYR A C 1
ATOM 734 O O . TYR A 1 101 ? 12.990 10.151 -2.802 1.00 94.50 101 TYR A O 1
ATOM 742 N N . ASP A 1 102 ? 12.508 8.153 -1.919 1.00 97.25 102 ASP A N 1
ATOM 743 C CA . ASP A 1 102 ? 13.905 7.750 -1.757 1.00 97.25 102 ASP A CA 1
ATOM 744 C C . ASP A 1 102 ? 14.583 7.561 -3.133 1.00 97.25 102 ASP A C 1
ATOM 746 O O . ASP A 1 102 ? 14.016 6.886 -4.000 1.00 97.25 102 ASP A O 1
ATOM 750 N N . PRO A 1 103 ? 15.799 8.101 -3.352 1.00 97.19 103 PRO A N 1
ATOM 751 C CA . PRO A 1 103 ? 16.485 8.028 -4.640 1.00 97.19 103 PRO A CA 1
ATOM 752 C C . PRO A 1 103 ? 17.010 6.628 -5.005 1.00 97.19 103 PRO A C 1
ATOM 754 O O . PRO A 1 103 ? 17.439 6.429 -6.149 1.00 97.19 103 PRO A O 1
ATOM 757 N N . ARG A 1 104 ? 17.004 5.651 -4.086 1.00 97.56 104 ARG A N 1
ATOM 758 C CA . ARG A 1 104 ? 17.361 4.248 -4.354 1.00 97.56 104 ARG A CA 1
ATOM 759 C C . ARG A 1 104 ? 16.509 3.685 -5.491 1.00 97.56 104 ARG A C 1
ATOM 761 O O . ARG A 1 104 ? 15.294 3.847 -5.528 1.00 97.56 104 ARG A O 1
ATOM 768 N N . GLY A 1 105 ? 17.169 3.031 -6.445 1.00 98.06 105 GLY A N 1
ATOM 769 C CA . GLY A 1 105 ? 16.566 2.645 -7.721 1.00 98.06 105 GLY A CA 1
ATOM 770 C C . GLY A 1 105 ? 16.791 3.644 -8.863 1.00 98.06 105 GLY A C 1
ATOM 771 O O . GLY A 1 105 ? 16.513 3.307 -10.009 1.00 98.06 105 GLY A O 1
ATOM 772 N N . SER A 1 106 ? 17.334 4.847 -8.627 1.00 98.38 106 SER A N 1
ATOM 773 C CA . SER A 1 106 ? 17.594 5.810 -9.719 1.00 98.38 106 SER A CA 1
ATOM 774 C C . SER A 1 106 ? 18.594 5.288 -10.755 1.00 98.38 106 SER A C 1
ATOM 776 O O . SER A 1 106 ? 18.401 5.497 -11.952 1.00 98.38 106 SER A O 1
ATOM 778 N N . ALA A 1 107 ? 19.633 4.567 -10.320 1.00 98.38 107 ALA A N 1
ATOM 779 C CA . ALA A 1 107 ? 20.593 3.936 -11.226 1.00 98.38 107 ALA A CA 1
ATOM 780 C C . ALA A 1 107 ? 19.926 2.832 -12.067 1.00 98.38 107 ALA A C 1
ATOM 782 O O . ALA A 1 107 ? 20.113 2.779 -13.278 1.00 98.38 107 ALA A O 1
ATOM 783 N N . GLN A 1 108 ? 19.071 2.019 -11.446 1.00 98.62 108 GLN A N 1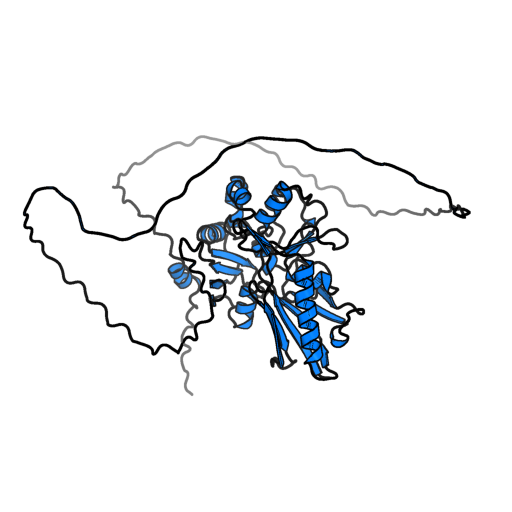
ATOM 784 C CA . GLN A 1 108 ? 18.282 0.969 -12.090 1.00 98.62 108 GLN A CA 1
ATOM 785 C C . GLN A 1 108 ? 17.278 1.557 -13.100 1.00 98.62 108 GLN A C 1
ATOM 787 O O . GLN A 1 108 ? 17.162 1.068 -14.222 1.00 98.62 108 GLN A O 1
ATOM 792 N N . ALA A 1 109 ? 16.615 2.667 -12.759 1.00 98.31 109 ALA A N 1
ATOM 793 C CA . ALA A 1 109 ? 15.727 3.399 -13.664 1.00 98.31 109 ALA A CA 1
ATOM 794 C C . ALA A 1 109 ? 16.477 4.032 -14.851 1.00 98.31 109 ALA A C 1
ATOM 796 O O . ALA A 1 109 ? 15.936 4.100 -15.957 1.00 98.31 109 ALA A O 1
ATOM 797 N N . ALA A 1 110 ? 17.732 4.452 -14.668 1.00 98.25 110 ALA A N 1
ATOM 798 C CA . ALA A 1 110 ? 18.603 4.913 -15.752 1.00 98.25 110 ALA A CA 1
ATOM 799 C C . ALA A 1 110 ? 19.140 3.753 -16.618 1.00 98.25 110 ALA A C 1
ATOM 801 O O . ALA A 1 110 ? 19.237 3.894 -17.835 1.00 98.25 110 ALA A O 1
ATOM 802 N N . ALA A 1 111 ? 19.414 2.592 -16.019 1.00 98.00 111 ALA A N 1
ATOM 803 C CA . ALA A 1 111 ? 19.937 1.401 -16.691 1.00 98.00 111 ALA A CA 1
ATOM 804 C C . ALA A 1 111 ? 18.863 0.501 -17.341 1.00 98.00 111 ALA A C 1
ATOM 806 O O . ALA A 1 111 ? 19.221 -0.448 -18.036 1.00 98.00 111 ALA A O 1
ATOM 807 N N . LEU A 1 112 ? 17.567 0.786 -17.143 1.00 98.25 112 LEU A N 1
ATOM 808 C CA . LEU A 1 112 ? 16.464 -0.032 -17.666 1.00 98.25 112 LEU A CA 1
ATOM 809 C C . LEU A 1 112 ? 16.617 -0.291 -19.189 1.00 98.25 112 LEU A C 1
ATOM 811 O O . LEU A 1 112 ? 16.723 0.694 -19.940 1.00 98.25 112 LEU A O 1
ATOM 815 N N . PRO A 1 113 ? 16.598 -1.570 -19.641 1.00 98.12 113 PRO A N 1
ATOM 816 C CA . PRO A 1 113 ? 16.752 -1.967 -21.044 1.00 98.12 113 PRO A CA 1
ATOM 817 C C . PRO A 1 113 ? 15.822 -1.223 -22.004 1.00 98.12 113 PRO A C 1
ATOM 819 O O . PRO A 1 113 ? 14.723 -0.825 -21.631 1.00 98.12 113 PRO A O 1
ATOM 822 N N . ALA A 1 114 ? 16.260 -1.005 -23.247 1.00 97.94 114 ALA A N 1
ATOM 823 C CA . ALA A 1 114 ? 15.579 -0.107 -24.186 1.00 97.94 114 ALA A CA 1
ATOM 824 C C . ALA A 1 114 ? 14.152 -0.556 -24.561 1.00 97.94 114 ALA A C 1
ATOM 826 O O . ALA A 1 114 ? 13.260 0.278 -24.721 1.00 97.94 114 ALA A O 1
ATOM 827 N N . ASP A 1 115 ? 13.934 -1.863 -24.669 1.00 97.12 115 ASP A N 1
ATOM 828 C CA . ASP A 1 115 ? 12.646 -2.511 -24.911 1.00 97.12 115 ASP A CA 1
ATOM 829 C C . ASP A 1 115 ? 11.698 -2.355 -23.711 1.00 97.12 115 ASP A C 1
ATOM 831 O O . ASP A 1 115 ? 10.583 -1.848 -23.871 1.00 97.12 115 ASP A O 1
ATOM 835 N N . LEU A 1 116 ? 12.167 -2.674 -22.498 1.00 97.81 116 LEU A N 1
ATOM 836 C CA . LEU A 1 116 ? 11.409 -2.470 -21.262 1.00 97.81 116 LEU A CA 1
ATOM 837 C C . LEU A 1 116 ? 11.124 -0.988 -21.017 1.00 97.81 116 LEU A C 1
ATOM 839 O O . LEU A 1 116 ? 9.996 -0.636 -20.704 1.00 97.81 116 LEU A O 1
ATOM 843 N N . ARG A 1 117 ? 12.093 -0.096 -21.235 1.00 98.12 117 ARG A N 1
ATOM 844 C CA . ARG A 1 117 ? 11.932 1.365 -21.144 1.00 98.12 117 ARG A CA 1
ATOM 845 C C . ARG A 1 117 ? 10.877 1.895 -22.108 1.00 98.12 117 ARG A C 1
ATOM 847 O O . ARG A 1 117 ? 10.146 2.816 -21.755 1.00 98.12 117 ARG A O 1
ATOM 854 N N . HIS A 1 118 ? 10.802 1.343 -23.316 1.00 96.94 118 HIS A N 1
ATOM 855 C CA . HIS A 1 118 ? 9.790 1.722 -24.298 1.00 96.94 118 HIS A CA 1
ATOM 856 C C . HIS A 1 118 ? 8.395 1.189 -23.927 1.00 96.94 118 HIS A C 1
ATOM 858 O O . HIS A 1 118 ? 7.398 1.886 -24.124 1.00 96.94 118 HIS A O 1
ATOM 864 N N . ALA A 1 119 ? 8.317 -0.033 -23.391 1.00 98.19 119 ALA A N 1
ATOM 865 C CA . ALA A 1 119 ? 7.062 -0.680 -23.017 1.00 98.19 119 ALA A CA 1
ATOM 866 C C . ALA A 1 119 ? 6.495 -0.203 -21.668 1.00 98.19 119 ALA A C 1
ATOM 868 O O . ALA A 1 119 ? 5.278 -0.074 -21.549 1.00 98.19 119 ALA A O 1
ATOM 869 N N . PHE A 1 120 ? 7.350 0.086 -20.681 1.00 98.62 120 PHE A N 1
ATOM 870 C CA . PHE A 1 120 ? 6.982 0.364 -19.289 1.00 98.62 120 PHE A CA 1
ATOM 871 C C . PHE A 1 120 ? 5.896 1.444 -19.182 1.00 98.62 120 PHE A C 1
ATOM 873 O O . PHE A 1 120 ? 4.819 1.108 -18.696 1.00 98.62 120 PHE A O 1
ATOM 880 N N . PRO A 1 121 ? 6.046 2.669 -19.733 1.00 98.44 121 PRO A N 1
ATOM 881 C CA . PRO A 1 121 ? 5.025 3.700 -19.557 1.00 98.44 121 PRO A CA 1
ATOM 882 C C . PRO A 1 121 ? 3.710 3.371 -20.269 1.00 98.44 121 PRO A C 1
ATOM 884 O O . PRO A 1 121 ? 2.665 3.839 -19.847 1.00 98.44 121 PRO A O 1
ATOM 887 N N . ALA A 1 122 ? 3.738 2.552 -21.328 1.00 98.31 122 ALA A N 1
ATOM 888 C CA . ALA A 1 122 ? 2.536 2.104 -22.033 1.00 98.31 122 ALA A CA 1
ATOM 889 C C . ALA A 1 122 ? 1.771 1.002 -21.278 1.00 98.31 122 ALA A C 1
ATOM 891 O O . ALA A 1 122 ? 0.578 0.825 -21.515 1.00 98.31 122 ALA A O 1
ATOM 892 N N . ARG A 1 123 ? 2.468 0.235 -20.427 1.00 98.12 123 ARG A N 1
ATOM 893 C CA . ARG A 1 123 ? 1.980 -0.993 -19.777 1.00 98.12 123 ARG A CA 1
ATOM 894 C C . ARG A 1 123 ? 1.652 -0.805 -18.305 1.00 98.12 123 ARG A C 1
ATOM 896 O O . ARG A 1 123 ? 0.617 -1.279 -17.862 1.00 98.12 123 ARG A O 1
ATOM 903 N N . THR A 1 124 ? 2.503 -0.099 -17.572 1.00 98.25 124 THR A N 1
ATOM 904 C CA . THR A 1 124 ? 2.303 0.211 -16.150 1.00 98.25 124 THR A CA 1
ATOM 905 C C . THR A 1 124 ? 1.581 1.538 -15.946 1.00 98.25 124 THR A C 1
ATOM 907 O O . THR A 1 124 ? 1.124 1.818 -14.847 1.00 98.25 124 THR A O 1
ATOM 910 N N . GLY A 1 125 ? 1.521 2.380 -16.985 1.00 97.75 125 GLY A N 1
ATOM 911 C CA . GLY A 1 125 ? 1.014 3.747 -16.891 1.00 97.75 125 GLY A CA 1
ATOM 912 C C . GLY A 1 125 ? 1.884 4.685 -16.053 1.00 97.75 125 GLY A C 1
ATOM 913 O O . GLY A 1 125 ? 1.435 5.781 -15.731 1.00 97.75 125 GLY A O 1
ATOM 914 N N . LEU A 1 126 ? 3.117 4.296 -15.705 1.00 98.19 126 LEU A N 1
ATOM 915 C CA . LEU A 1 126 ? 4.024 5.081 -14.862 1.00 98.19 126 LEU A CA 1
ATOM 916 C C . LEU A 1 126 ? 5.219 5.648 -15.655 1.00 98.19 126 LEU A C 1
ATOM 918 O O . LEU A 1 126 ? 5.718 5.000 -16.581 1.00 98.19 126 LEU A O 1
ATOM 922 N N . PRO A 1 127 ? 5.758 6.823 -15.282 1.00 96.94 127 PRO A N 1
ATOM 923 C CA . PRO A 1 127 ? 7.058 7.274 -15.774 1.00 96.94 127 PRO A CA 1
ATOM 924 C C . PRO A 1 127 ? 8.186 6.349 -15.283 1.00 96.94 127 PRO A C 1
ATOM 926 O O . PRO A 1 127 ? 8.153 5.851 -14.158 1.00 96.94 127 PRO A O 1
ATOM 929 N N . VAL A 1 128 ? 9.233 6.165 -16.095 1.00 97.94 128 VAL A N 1
ATOM 930 C CA . VAL A 1 128 ? 10.450 5.432 -15.687 1.00 97.94 128 VAL A CA 1
ATOM 931 C C . VAL A 1 128 ? 11.231 6.284 -14.677 1.00 97.94 128 VAL A C 1
ATOM 933 O O . VAL A 1 128 ? 12.011 7.154 -15.059 1.00 97.94 128 VAL A O 1
ATOM 936 N N . SER A 1 129 ? 10.981 6.059 -13.387 1.00 96.62 129 SER A N 1
ATOM 937 C CA . SER A 1 129 ? 11.511 6.838 -12.262 1.00 96.62 129 SER A CA 1
ATOM 938 C C . SER A 1 129 ? 11.620 5.972 -11.006 1.00 96.62 129 SER A C 1
ATOM 940 O O . SER A 1 129 ? 10.779 5.100 -10.799 1.00 96.62 129 SER A O 1
ATOM 942 N N . HIS A 1 130 ? 12.594 6.259 -10.130 1.00 95.50 130 HIS A N 1
ATOM 943 C CA . HIS A 1 130 ? 12.830 5.543 -8.864 1.00 95.50 130 HIS A CA 1
ATOM 944 C C . HIS A 1 130 ? 11.615 5.491 -7.926 1.00 95.50 130 HIS A C 1
ATOM 946 O O . HIS A 1 130 ? 11.589 4.671 -7.010 1.00 95.50 130 HIS A O 1
ATOM 952 N N . VAL A 1 131 ? 10.619 6.360 -8.136 1.00 96.56 131 VAL A N 1
ATOM 953 C CA . VAL A 1 131 ? 9.362 6.374 -7.379 1.00 96.56 131 VAL A CA 1
ATOM 954 C C . VAL A 1 131 ? 8.681 5.004 -7.443 1.00 96.56 131 VAL A C 1
ATOM 956 O O . VAL A 1 131 ? 8.391 4.446 -6.388 1.00 96.56 131 VAL A O 1
ATOM 959 N N . ALA A 1 132 ? 8.538 4.411 -8.635 1.00 98.06 132 ALA A N 1
ATOM 960 C CA . ALA A 1 132 ? 7.904 3.102 -8.804 1.00 98.06 132 ALA A CA 1
ATOM 961 C C . ALA A 1 132 ? 8.708 1.979 -8.117 1.00 98.06 132 ALA A C 1
ATOM 963 O O . ALA A 1 132 ? 9.921 1.846 -8.315 1.00 98.06 132 ALA A O 1
ATOM 964 N N . SER A 1 133 ? 8.023 1.146 -7.328 1.00 98.50 133 SER A N 1
ATOM 965 C CA . SER A 1 133 ? 8.629 0.128 -6.455 1.00 98.50 133 SER A CA 1
ATOM 966 C C . SER A 1 133 ? 9.548 -0.862 -7.179 1.00 98.50 133 SER A C 1
ATOM 968 O O . SER A 1 133 ? 10.542 -1.284 -6.591 1.00 98.50 133 SER A O 1
ATOM 970 N N . LEU A 1 134 ? 9.296 -1.170 -8.460 1.00 98.75 134 LEU A N 1
ATOM 971 C CA . LEU A 1 134 ? 10.166 -1.984 -9.322 1.00 98.75 134 LEU A CA 1
ATOM 972 C C . LEU A 1 134 ? 11.645 -1.584 -9.205 1.00 98.75 134 LEU A C 1
ATOM 974 O O . LEU A 1 134 ? 12.511 -2.445 -9.078 1.00 98.75 134 LEU A O 1
ATOM 978 N N . PHE A 1 135 ? 11.957 -0.289 -9.211 1.00 98.75 135 PHE A N 1
ATOM 979 C CA . PHE A 1 135 ? 13.347 0.171 -9.194 1.00 98.75 135 PHE A CA 1
ATOM 980 C C . PHE A 1 135 ? 13.996 0.048 -7.811 1.00 98.75 135 PHE A C 1
ATOM 982 O O . PHE A 1 135 ? 15.194 -0.221 -7.721 1.00 98.75 135 PHE A O 1
ATOM 989 N N . LYS A 1 136 ? 13.202 0.156 -6.739 1.00 98.69 136 LYS A N 1
ATOM 990 C CA . LYS A 1 136 ? 13.638 -0.139 -5.365 1.00 98.69 136 LYS A CA 1
ATOM 991 C C . LYS A 1 136 ? 13.892 -1.643 -5.181 1.00 98.69 136 LYS A C 1
ATOM 993 O O . LYS A 1 136 ? 14.876 -2.016 -4.549 1.00 98.69 136 LYS A O 1
ATOM 998 N N . LEU A 1 137 ? 13.065 -2.499 -5.789 1.00 98.81 137 LEU A N 1
ATOM 999 C CA . LEU A 1 137 ? 13.246 -3.957 -5.809 1.00 98.81 137 LEU A CA 1
ATOM 1000 C C . LEU A 1 137 ? 14.494 -4.381 -6.597 1.00 98.81 137 LEU A C 1
ATOM 1002 O O . LEU A 1 137 ? 15.279 -5.185 -6.099 1.00 98.81 137 LEU A O 1
ATOM 1006 N N . LEU A 1 138 ? 14.719 -3.795 -7.781 1.00 98.81 138 LEU A N 1
ATOM 1007 C CA . LEU A 1 138 ? 15.953 -3.991 -8.549 1.00 98.81 138 LEU A CA 1
ATOM 1008 C C . LEU A 1 138 ? 17.178 -3.572 -7.718 1.00 98.81 138 LEU A C 1
ATOM 1010 O O . LEU A 1 138 ? 18.132 -4.333 -7.630 1.00 98.81 138 LEU A O 1
ATOM 1014 N N . HIS A 1 139 ? 17.128 -2.421 -7.035 1.00 98.62 139 HIS A N 1
ATOM 1015 C CA . HIS A 1 139 ? 18.213 -1.985 -6.152 1.00 98.62 139 HIS A CA 1
ATOM 1016 C C . HIS A 1 139 ? 18.477 -2.964 -4.997 1.00 98.62 139 HIS A C 1
ATOM 1018 O O . HIS A 1 139 ? 19.626 -3.331 -4.782 1.00 98.62 139 HIS A O 1
ATOM 1024 N N . LEU A 1 140 ? 17.442 -3.429 -4.286 1.00 98.62 140 LEU A N 1
ATOM 1025 C CA . LEU A 1 140 ? 17.604 -4.407 -3.199 1.00 98.62 140 LEU A CA 1
ATOM 1026 C C . LEU A 1 140 ? 18.239 -5.719 -3.686 1.00 98.62 140 LEU A C 1
ATOM 1028 O O . LEU A 1 140 ? 19.098 -6.275 -3.004 1.00 98.62 140 LEU A O 1
ATOM 1032 N N . ARG A 1 141 ? 17.849 -6.193 -4.874 1.00 98.62 141 ARG A N 1
ATOM 1033 C CA . ARG A 1 141 ? 18.455 -7.366 -5.514 1.00 98.62 141 ARG A CA 1
ATOM 1034 C C . ARG A 1 141 ? 19.920 -7.130 -5.877 1.00 98.62 141 ARG A C 1
ATOM 1036 O O . ARG A 1 141 ? 20.751 -7.998 -5.629 1.00 98.62 141 ARG A O 1
ATOM 1043 N N . ASP A 1 142 ? 20.237 -5.974 -6.455 1.00 98.38 142 ASP A N 1
ATOM 1044 C CA . ASP A 1 142 ? 21.603 -5.626 -6.860 1.00 98.38 142 ASP A CA 1
ATOM 1045 C C . ASP A 1 142 ? 22.541 -5.473 -5.639 1.00 98.38 142 ASP A C 1
ATOM 1047 O O . ASP A 1 142 ? 23.725 -5.788 -5.734 1.00 98.38 142 ASP A O 1
ATOM 1051 N N . GLU A 1 143 ? 22.006 -5.087 -4.472 1.00 97.69 143 GLU A N 1
ATOM 1052 C CA . GLU A 1 143 ? 22.693 -5.104 -3.164 1.00 97.69 143 GLU A CA 1
ATOM 1053 C C . GLU A 1 143 ? 22.776 -6.516 -2.526 1.00 97.69 143 GLU A C 1
ATOM 1055 O O . GLU A 1 143 ? 23.318 -6.677 -1.432 1.00 97.69 143 GLU A O 1
ATOM 1060 N N . GLY A 1 144 ? 22.266 -7.556 -3.198 1.00 98.00 144 GLY A N 1
ATOM 1061 C CA . GLY A 1 144 ? 22.431 -8.964 -2.820 1.00 98.00 144 GLY A CA 1
ATOM 1062 C C . GLY A 1 144 ? 21.215 -9.658 -2.195 1.00 98.00 144 GLY A C 1
ATOM 1063 O O . GLY A 1 144 ? 21.354 -10.798 -1.748 1.00 98.00 144 GLY A O 1
ATOM 1064 N N . LEU A 1 145 ? 20.032 -9.032 -2.155 1.00 98.50 145 LEU A N 1
ATOM 1065 C CA . LEU A 1 145 ? 18.813 -9.699 -1.678 1.00 98.50 145 LEU A CA 1
ATOM 1066 C C . LEU A 1 145 ? 18.290 -10.706 -2.718 1.00 98.50 145 LEU A C 1
ATOM 1068 O O . LEU A 1 145 ? 17.921 -10.332 -3.831 1.00 98.50 145 LEU A O 1
ATOM 1072 N N . ASP A 1 146 ? 18.193 -11.983 -2.342 1.00 98.00 146 ASP A N 1
ATOM 1073 C CA . ASP A 1 146 ? 17.508 -12.983 -3.165 1.00 98.00 146 ASP A CA 1
ATOM 1074 C C . ASP A 1 146 ? 15.989 -12.783 -3.076 1.00 98.00 146 ASP A C 1
ATOM 1076 O O . ASP A 1 146 ? 15.390 -12.960 -2.018 1.00 98.00 146 ASP A O 1
ATOM 1080 N N . LEU A 1 147 ? 15.368 -12.405 -4.194 1.00 98.56 147 LEU A N 1
ATOM 1081 C CA . LEU A 1 147 ? 13.928 -12.156 -4.279 1.00 98.56 147 LEU A CA 1
ATOM 1082 C C . LEU A 1 147 ? 13.092 -13.443 -4.436 1.00 98.56 147 LEU A C 1
ATOM 1084 O O . LEU A 1 147 ? 11.864 -13.383 -4.383 1.00 98.56 147 LEU A O 1
ATOM 1088 N N . ARG A 1 148 ? 13.718 -14.606 -4.666 1.00 97.75 148 ARG A N 1
ATOM 1089 C CA . ARG A 1 148 ? 13.003 -15.859 -4.966 1.00 97.75 148 ARG A CA 1
ATOM 1090 C C . ARG A 1 148 ? 12.245 -16.384 -3.747 1.00 97.75 148 ARG A C 1
ATOM 1092 O O . ARG A 1 148 ? 12.814 -16.551 -2.672 1.00 97.75 148 ARG A O 1
ATOM 1099 N N . GLY A 1 149 ? 10.960 -16.693 -3.933 1.00 97.25 149 GLY A N 1
ATOM 1100 C CA . GLY A 1 149 ? 10.077 -17.158 -2.857 1.00 97.25 149 GLY A CA 1
ATOM 1101 C C . GLY A 1 149 ? 9.697 -16.077 -1.836 1.00 97.25 149 GLY A C 1
ATOM 1102 O O . GLY A 1 149 ? 9.105 -16.405 -0.805 1.00 97.25 149 GLY A O 1
ATOM 1103 N N . LEU A 1 150 ? 10.033 -14.810 -2.105 1.00 98.75 150 LEU A N 1
ATOM 1104 C CA . LEU A 1 150 ? 9.546 -13.660 -1.349 1.00 98.75 150 LEU A CA 1
ATOM 1105 C C . LEU A 1 150 ? 8.290 -13.091 -2.004 1.00 98.75 150 LEU A C 1
ATOM 1107 O O . LEU A 1 150 ? 8.087 -13.248 -3.205 1.00 98.75 150 LEU A O 1
ATOM 1111 N N . GLN A 1 151 ? 7.479 -12.379 -1.224 1.00 98.69 151 GLN A N 1
ATOM 1112 C CA . GLN A 1 151 ? 6.322 -11.643 -1.732 1.00 98.69 151 GLN A CA 1
ATOM 1113 C C . GLN A 1 151 ? 6.410 -10.162 -1.380 1.00 98.69 151 GLN A C 1
ATOM 1115 O O . GLN A 1 151 ? 6.774 -9.822 -0.256 1.00 98.69 151 GLN A O 1
ATOM 1120 N N . TRP A 1 152 ? 6.060 -9.287 -2.321 1.00 98.69 152 TRP A N 1
ATOM 1121 C CA . TRP A 1 152 ? 5.876 -7.860 -2.066 1.00 98.69 152 TRP A CA 1
ATOM 1122 C C . TRP A 1 152 ? 4.522 -7.608 -1.403 1.00 98.69 152 TRP A C 1
ATOM 1124 O O . TRP A 1 152 ? 3.500 -8.110 -1.868 1.00 98.69 152 TRP A O 1
ATOM 1134 N N . LEU A 1 153 ? 4.534 -6.786 -0.356 1.00 98.81 153 LEU A N 1
ATOM 1135 C CA . LEU A 1 153 ? 3.354 -6.187 0.259 1.00 98.81 153 LEU A CA 1
ATOM 1136 C C . LEU A 1 153 ? 3.597 -4.683 0.396 1.00 98.81 153 LEU A C 1
ATOM 1138 O O . LEU A 1 153 ? 4.586 -4.271 1.010 1.00 98.81 153 LEU A O 1
ATOM 1142 N N . SER A 1 154 ? 2.698 -3.853 -0.124 1.00 98.62 154 SER A N 1
ATOM 1143 C CA . SER A 1 154 ? 2.683 -2.425 0.197 1.00 98.62 154 SER A CA 1
ATOM 1144 C C . SER A 1 154 ? 2.365 -2.221 1.688 1.00 98.62 154 SER A C 1
ATOM 1146 O O . SER A 1 154 ? 1.821 -3.097 2.365 1.00 98.62 154 SER A O 1
ATOM 1148 N N . VAL A 1 155 ? 2.729 -1.061 2.241 1.00 98.56 155 VAL A N 1
ATOM 1149 C CA . VAL A 1 155 ? 2.626 -0.758 3.686 1.00 98.56 155 VAL A CA 1
ATOM 1150 C C . VAL A 1 155 ? 1.311 -1.204 4.373 1.00 98.56 155 VAL A C 1
ATOM 1152 O O . VAL A 1 155 ? 1.411 -1.870 5.409 1.00 98.56 155 VAL A O 1
ATOM 1155 N N . PRO A 1 156 ? 0.098 -0.924 3.850 1.00 98.50 156 PRO A N 1
ATOM 1156 C CA . PRO A 1 156 ? -1.146 -1.340 4.506 1.00 98.50 156 PRO A CA 1
ATOM 1157 C C . PRO A 1 156 ? -1.403 -2.853 4.414 1.00 98.50 156 PRO A C 1
ATOM 1159 O O . PRO A 1 156 ? -1.947 -3.434 5.349 1.00 98.50 156 PRO A O 1
ATOM 1162 N N . GLU A 1 157 ? -0.958 -3.520 3.347 1.00 98.81 157 GLU A N 1
ATOM 1163 C CA . GLU A 1 157 ? -1.073 -4.978 3.176 1.00 98.81 157 GLU A CA 1
ATOM 1164 C C . GLU A 1 157 ? -0.207 -5.725 4.199 1.00 98.81 157 GLU A C 1
ATOM 1166 O O . GLU A 1 157 ? -0.629 -6.730 4.777 1.00 98.81 157 GLU A O 1
ATOM 1171 N N . PHE A 1 158 ? 0.986 -5.195 4.491 1.00 98.81 158 PHE A N 1
ATOM 1172 C CA . PHE A 1 158 ? 1.836 -5.713 5.561 1.00 98.81 158 PHE A CA 1
ATOM 1173 C C . PHE A 1 158 ? 1.224 -5.496 6.951 1.00 98.81 158 PHE A C 1
ATOM 1175 O O . PHE A 1 158 ? 1.265 -6.407 7.777 1.00 98.81 158 PHE A O 1
ATOM 1182 N N . VAL A 1 159 ? 0.619 -4.333 7.217 1.00 98.75 159 VAL A N 1
ATOM 1183 C CA . VAL A 1 159 ? -0.101 -4.092 8.482 1.00 98.75 159 VAL A CA 1
ATOM 1184 C C . VAL A 1 159 ? -1.265 -5.071 8.642 1.00 98.75 159 VAL A C 1
ATOM 1186 O O . VAL A 1 159 ? -1.391 -5.690 9.695 1.00 98.75 159 VAL A O 1
ATOM 1189 N N . VAL A 1 160 ? -2.059 -5.293 7.591 1.00 98.75 160 VAL A N 1
ATOM 1190 C CA . VAL A 1 160 ? -3.154 -6.275 7.589 1.00 98.75 160 VAL A CA 1
ATOM 1191 C C . VAL A 1 160 ? -2.646 -7.688 7.894 1.00 98.75 160 VAL A C 1
ATOM 1193 O O . VAL A 1 160 ? -3.176 -8.328 8.805 1.00 98.75 160 VAL A O 1
ATOM 1196 N N . LEU A 1 161 ? -1.572 -8.148 7.236 1.00 98.69 161 LEU A N 1
ATOM 1197 C CA . LEU A 1 161 ? -0.913 -9.422 7.566 1.00 98.69 161 LEU A CA 1
ATOM 1198 C C . LEU A 1 161 ? -0.508 -9.484 9.050 1.00 98.69 161 LEU A C 1
ATOM 1200 O O . LEU A 1 161 ? -0.710 -10.492 9.726 1.00 98.69 161 LEU A O 1
ATOM 1204 N N . ARG A 1 162 ? 0.051 -8.390 9.576 1.00 98.56 162 ARG A N 1
ATOM 1205 C CA . ARG A 1 162 ? 0.534 -8.290 10.960 1.00 98.56 162 ARG A CA 1
ATOM 1206 C C . ARG A 1 162 ? -0.573 -8.135 12.006 1.00 98.56 162 ARG A C 1
ATOM 1208 O O . ARG A 1 162 ? -0.284 -8.364 13.180 1.00 98.56 162 ARG A O 1
ATOM 1215 N N . LEU A 1 163 ? -1.818 -7.850 11.616 1.00 98.56 163 LEU A N 1
ATOM 1216 C CA . LEU A 1 163 ? -2.996 -7.819 12.499 1.00 98.56 163 LEU A CA 1
ATOM 1217 C C . LEU A 1 163 ? -3.813 -9.124 12.502 1.00 98.56 163 LEU A C 1
ATOM 1219 O O . LEU A 1 163 ? -4.581 -9.346 13.436 1.00 98.56 163 LEU A O 1
ATOM 1223 N N . GLY A 1 164 ? -3.605 -10.019 11.530 1.00 98.19 164 GLY A N 1
ATOM 1224 C CA . GLY A 1 164 ? -4.312 -11.310 11.422 1.00 98.19 164 GLY A CA 1
ATOM 1225 C C . GLY A 1 164 ? -4.857 -11.636 10.030 1.00 98.19 164 GLY A C 1
ATOM 1226 O O . GLY A 1 164 ? -5.340 -12.743 9.803 1.00 98.19 164 GLY A O 1
ATOM 1227 N N . GLY A 1 165 ? -4.756 -10.699 9.088 1.00 98.31 165 GLY A N 1
ATOM 1228 C CA . GLY A 1 165 ? -5.191 -10.890 7.714 1.00 98.31 165 GLY A CA 1
ATOM 1229 C C . GLY A 1 165 ? -4.289 -11.820 6.897 1.00 98.31 165 GLY A C 1
ATOM 1230 O O . GLY A 1 165 ? -3.142 -12.115 7.234 1.00 98.31 165 GLY A O 1
ATOM 1231 N N . ARG A 1 166 ? -4.827 -12.258 5.762 1.00 97.94 166 ARG A N 1
ATOM 1232 C CA . ARG A 1 166 ? -4.115 -12.953 4.691 1.00 97.94 166 ARG A CA 1
ATOM 1233 C C . ARG A 1 166 ? -3.337 -11.954 3.829 1.00 97.94 166 ARG A C 1
ATOM 1235 O O . ARG A 1 166 ? -3.633 -10.762 3.805 1.00 97.94 166 ARG A O 1
ATOM 1242 N N . ARG A 1 167 ? -2.374 -12.461 3.061 1.00 98.31 167 ARG A N 1
ATOM 1243 C CA . ARG A 1 167 ? -1.650 -11.664 2.059 1.00 98.31 167 ARG A CA 1
ATOM 1244 C C . ARG A 1 167 ? -2.544 -11.417 0.852 1.00 98.31 167 ARG A C 1
ATOM 1246 O O . ARG A 1 167 ? -3.116 -12.364 0.314 1.00 98.31 167 ARG A O 1
ATOM 1253 N N . VAL A 1 168 ? -2.613 -10.164 0.431 1.00 98.25 168 VAL A N 1
ATOM 1254 C CA . VAL A 1 168 ? -3.317 -9.684 -0.762 1.00 98.25 168 VAL A CA 1
ATOM 1255 C C . VAL A 1 168 ? -2.539 -8.504 -1.341 1.00 98.25 168 VAL A C 1
ATOM 1257 O O . VAL A 1 168 ? -1.750 -7.897 -0.621 1.00 98.25 168 VAL A O 1
ATOM 1260 N N . ALA A 1 169 ? -2.759 -8.196 -2.616 1.00 98.12 169 ALA A N 1
ATOM 1261 C CA . ALA A 1 169 ? -2.260 -6.992 -3.271 1.00 98.12 169 ALA A CA 1
ATOM 1262 C C . ALA A 1 169 ? -3.459 -6.181 -3.773 1.00 98.12 169 ALA A C 1
ATOM 1264 O O . ALA A 1 169 ? -4.208 -6.651 -4.631 1.00 98.12 169 ALA A O 1
ATOM 1265 N N . GLU A 1 170 ? -3.685 -4.993 -3.223 1.00 97.94 170 GLU A N 1
ATOM 1266 C CA . GLU A 1 170 ? -4.789 -4.129 -3.640 1.00 97.94 170 GLU A CA 1
ATOM 1267 C C . GLU A 1 170 ? -4.417 -3.399 -4.939 1.00 97.94 170 GLU A C 1
ATOM 1269 O O . GLU A 1 170 ? -3.313 -2.881 -5.094 1.00 97.94 170 GLU A O 1
ATOM 1274 N N . LEU A 1 171 ? -5.336 -3.380 -5.904 1.00 96.00 171 LEU A N 1
ATOM 1275 C CA . LEU A 1 171 ? -5.094 -2.911 -7.270 1.00 96.00 171 LEU A CA 1
ATOM 1276 C C . LEU A 1 171 ? -4.601 -1.467 -7.401 1.00 96.00 171 LEU A C 1
ATOM 1278 O O . LEU A 1 171 ? -3.722 -1.214 -8.228 1.00 96.00 171 LEU A O 1
ATOM 1282 N N . SER A 1 172 ? -5.143 -0.520 -6.633 1.00 96.06 172 SER A N 1
ATOM 1283 C CA . SER A 1 172 ? -4.722 0.883 -6.731 1.00 96.06 172 SER A CA 1
ATOM 1284 C C . SER A 1 172 ? -3.318 1.103 -6.155 1.00 96.06 172 SER A C 1
ATOM 1286 O O . SER A 1 172 ? -2.534 1.856 -6.736 1.00 96.06 172 SER A O 1
ATOM 1288 N N . LEU A 1 173 ? -2.955 0.383 -5.084 1.00 98.12 173 LEU A N 1
ATOM 1289 C CA . LEU A 1 173 ? -1.587 0.351 -4.554 1.00 98.12 173 LEU A CA 1
ATOM 1290 C C . LEU A 1 173 ? -0.635 -0.340 -5.543 1.00 98.12 173 LEU A C 1
ATOM 1292 O O . LEU A 1 173 ? 0.393 0.215 -5.937 1.00 98.12 173 LEU A O 1
ATOM 1296 N N . LEU A 1 174 ? -1.012 -1.532 -6.012 1.00 97.88 174 LEU A N 1
ATOM 1297 C CA . LEU A 1 174 ? -0.231 -2.341 -6.943 1.00 97.88 174 LEU A CA 1
ATOM 1298 C C . LEU A 1 174 ? 0.022 -1.610 -8.272 1.00 97.88 174 LEU A C 1
ATOM 1300 O O . LEU A 1 174 ? 1.124 -1.695 -8.820 1.00 97.88 174 LEU A O 1
ATOM 1304 N N . GLY A 1 175 ? -0.940 -0.821 -8.755 1.00 97.12 175 GLY A N 1
ATOM 1305 C CA . GLY A 1 175 ? -0.814 0.009 -9.957 1.00 97.12 175 GLY A CA 1
ATOM 1306 C C . GLY A 1 175 ? 0.298 1.064 -9.899 1.00 97.12 175 GLY A C 1
ATOM 1307 O O . GLY A 1 175 ? 0.757 1.526 -10.940 1.00 97.12 175 GLY A O 1
ATOM 1308 N N . ARG A 1 176 ? 0.798 1.409 -8.707 1.00 97.12 176 ARG A N 1
ATOM 1309 C CA . ARG A 1 176 ? 1.906 2.360 -8.502 1.00 97.12 176 ARG A CA 1
ATOM 1310 C C . ARG A 1 176 ? 3.286 1.693 -8.416 1.00 97.12 176 ARG A C 1
ATOM 1312 O O . ARG A 1 176 ? 4.313 2.366 -8.471 1.00 97.12 176 ARG A O 1
ATOM 1319 N N . THR A 1 177 ? 3.338 0.363 -8.339 1.00 98.44 177 THR A N 1
ATOM 1320 C CA . THR A 1 177 ? 4.596 -0.392 -8.171 1.00 98.44 177 THR A CA 1
ATOM 1321 C C . THR A 1 177 ? 5.423 -0.523 -9.453 1.00 98.44 177 THR A C 1
ATOM 1323 O O . THR A 1 177 ? 6.633 -0.733 -9.387 1.00 98.44 177 THR A O 1
ATOM 1326 N N . GLY A 1 178 ? 4.791 -0.431 -10.629 1.00 98.25 178 GLY A N 1
ATOM 1327 C CA . GLY A 1 178 ? 5.401 -0.812 -11.908 1.00 98.25 178 GLY A CA 1
ATOM 1328 C C . GLY A 1 178 ? 5.409 -2.324 -12.186 1.00 98.25 178 GLY A C 1
ATOM 1329 O O . GLY A 1 178 ? 6.070 -2.755 -13.128 1.00 98.25 178 GLY A O 1
ATOM 1330 N N . LEU A 1 179 ? 4.689 -3.120 -11.383 1.00 98.50 179 LEU A N 1
ATOM 1331 C CA . LEU A 1 179 ? 4.554 -4.578 -11.523 1.00 98.50 179 LEU A CA 1
ATOM 1332 C C . LEU A 1 179 ? 3.198 -5.015 -12.115 1.00 98.50 179 LEU A C 1
ATOM 1334 O O . LEU A 1 179 ? 2.979 -6.209 -12.301 1.00 98.50 179 LEU A O 1
ATOM 1338 N N . LEU A 1 180 ? 2.293 -4.076 -12.411 1.00 98.12 180 LEU A N 1
ATOM 1339 C CA . LEU A 1 180 ? 0.956 -4.314 -12.971 1.00 98.12 180 LEU A CA 1
ATOM 1340 C C . LEU A 1 180 ? 0.904 -3.925 -14.456 1.00 98.12 180 LEU A C 1
ATOM 1342 O O . LEU A 1 180 ? 1.448 -2.886 -14.830 1.00 98.12 180 LEU A O 1
ATOM 1346 N N . ASP A 1 181 ? 0.214 -4.711 -15.287 1.00 97.81 181 ASP A N 1
ATOM 1347 C CA . ASP A 1 181 ? -0.242 -4.264 -16.608 1.00 97.81 181 ASP A CA 1
ATOM 1348 C C . ASP A 1 181 ? -1.654 -3.685 -16.456 1.00 97.81 181 ASP A C 1
ATOM 1350 O O . ASP A 1 181 ? -2.626 -4.430 -16.275 1.00 97.81 181 ASP A O 1
ATOM 1354 N N . VAL A 1 182 ? -1.759 -2.354 -16.520 1.00 95.94 182 VAL A N 1
ATOM 1355 C CA . VAL A 1 182 ? -2.999 -1.610 -16.236 1.00 95.94 182 VAL A CA 1
ATOM 1356 C C . VAL A 1 182 ? -4.117 -1.882 -17.244 1.00 95.94 182 VAL A C 1
ATOM 1358 O O . VAL A 1 182 ? -5.266 -1.560 -16.973 1.00 95.94 182 VAL A O 1
ATOM 1361 N N . HIS A 1 183 ? -3.823 -2.511 -18.386 1.00 95.31 183 HIS A N 1
ATOM 1362 C CA . HIS A 1 183 ? -4.835 -2.903 -19.377 1.00 95.31 183 HIS A CA 1
ATOM 1363 C C . HIS A 1 183 ? -5.481 -4.257 -19.065 1.00 95.31 183 HIS A C 1
ATOM 1365 O O . HIS A 1 183 ? -6.433 -4.653 -19.733 1.00 95.31 183 HIS A O 1
ATOM 1371 N N . THR A 1 184 ? -4.939 -5.006 -18.099 1.00 94.75 184 THR A N 1
ATOM 1372 C CA . THR A 1 184 ? -5.352 -6.394 -17.822 1.00 94.75 184 THR A CA 1
ATOM 1373 C C . THR A 1 184 ? -5.622 -6.697 -16.348 1.00 94.75 184 THR A C 1
ATOM 1375 O O . THR A 1 184 ? -6.137 -7.776 -16.051 1.00 94.75 184 THR A O 1
ATOM 1378 N N . ASP A 1 185 ? -5.263 -5.791 -15.430 1.00 93.38 185 ASP A N 1
ATOM 1379 C CA . ASP A 1 185 ? -5.245 -6.017 -13.976 1.00 93.38 185 ASP A CA 1
ATOM 1380 C C . ASP A 1 185 ? -4.434 -7.273 -13.567 1.00 93.38 185 ASP A C 1
ATOM 1382 O O . ASP A 1 185 ? -4.736 -7.946 -12.578 1.00 93.38 185 ASP A O 1
ATOM 1386 N N . ARG A 1 186 ? -3.388 -7.621 -14.338 1.00 95.62 186 ARG A N 1
ATOM 1387 C CA . ARG A 1 186 ? -2.500 -8.772 -14.080 1.00 95.62 186 ARG A CA 1
ATOM 1388 C C . ARG A 1 186 ? -1.045 -8.353 -13.852 1.00 95.62 186 ARG A C 1
ATOM 1390 O O . ARG A 1 186 ? -0.625 -7.314 -14.364 1.00 95.62 186 ARG A O 1
ATOM 1397 N N . PRO A 1 187 ? -0.250 -9.177 -13.139 1.00 97.62 187 PRO A N 1
ATOM 1398 C CA . PRO A 1 187 ? 1.191 -8.985 -13.032 1.00 97.62 187 PRO A CA 1
ATOM 1399 C C . PRO A 1 187 ? 1.859 -8.847 -14.407 1.00 97.62 187 PRO A C 1
ATOM 1401 O O . PRO A 1 187 ? 1.705 -9.711 -15.274 1.00 97.62 187 PRO A O 1
ATOM 1404 N N . TRP A 1 188 ? 2.614 -7.769 -14.611 1.00 98.06 188 TRP A N 1
ATOM 1405 C CA . TRP A 1 188 ? 3.317 -7.507 -15.862 1.00 98.06 188 TRP A CA 1
ATOM 1406 C C . TRP A 1 188 ? 4.601 -8.342 -15.922 1.00 98.06 188 TRP A C 1
ATOM 1408 O O . TRP A 1 188 ? 5.661 -7.922 -15.454 1.00 98.06 188 TRP A O 1
ATOM 1418 N N . LEU A 1 189 ? 4.489 -9.545 -16.499 1.00 98.25 189 LEU A N 1
ATOM 1419 C CA . LEU A 1 189 ? 5.567 -10.543 -16.550 1.00 98.25 189 LEU A CA 1
ATOM 1420 C C . LEU A 1 189 ? 6.945 -9.986 -16.967 1.00 98.25 189 LEU A C 1
ATOM 1422 O O . LEU A 1 189 ? 7.902 -10.315 -16.274 1.00 98.25 189 LEU A O 1
ATOM 1426 N N . PRO A 1 190 ? 7.093 -9.087 -17.965 1.00 98.50 190 PRO A N 1
ATOM 1427 C CA . PRO A 1 190 ? 8.405 -8.544 -18.334 1.00 98.50 190 PRO A CA 1
ATOM 1428 C C . PRO A 1 190 ? 9.147 -7.808 -17.203 1.00 98.50 190 PRO A C 1
ATOM 1430 O O . PRO A 1 190 ? 10.376 -7.830 -17.167 1.00 98.50 190 PRO A O 1
ATOM 1433 N N . ALA A 1 191 ? 8.443 -7.181 -16.249 1.00 98.25 191 ALA A N 1
ATOM 1434 C CA . ALA A 1 191 ? 9.086 -6.592 -15.068 1.00 98.25 191 ALA A CA 1
ATOM 1435 C C . ALA A 1 191 ? 9.541 -7.655 -14.056 1.00 98.25 191 ALA A C 1
ATOM 1437 O O . ALA A 1 191 ? 10.599 -7.508 -13.446 1.00 98.25 191 ALA A O 1
ATOM 1438 N N . LEU A 1 192 ? 8.768 -8.731 -13.897 1.00 98.50 192 LEU A N 1
ATOM 1439 C CA . LEU A 1 192 ? 9.086 -9.847 -13.001 1.00 98.50 192 LEU A CA 1
ATOM 1440 C C . LEU A 1 192 ? 10.256 -10.681 -13.544 1.00 98.50 192 LEU A C 1
ATOM 1442 O O . LEU A 1 192 ? 11.213 -10.957 -12.822 1.00 98.50 192 LEU A O 1
ATOM 1446 N N . GLU A 1 193 ? 10.247 -10.965 -14.846 1.00 98.38 193 GLU A N 1
ATOM 1447 C CA . GLU A 1 193 ? 11.357 -11.574 -15.582 1.00 98.38 193 GLU A CA 1
ATOM 1448 C C . GLU A 1 193 ? 12.633 -10.728 -15.456 1.00 98.38 193 GLU A C 1
ATOM 1450 O O . GLU A 1 193 ? 13.706 -11.265 -15.183 1.00 98.38 193 GLU A O 1
ATOM 1455 N N . HIS A 1 194 ? 12.523 -9.396 -15.562 1.00 98.38 194 HIS A N 1
ATOM 1456 C CA . HIS A 1 194 ? 13.655 -8.485 -15.367 1.00 98.38 194 HIS A CA 1
ATOM 1457 C C . HIS A 1 194 ? 14.154 -8.416 -13.914 1.00 98.38 194 HIS A C 1
ATOM 1459 O O . HIS A 1 194 ? 15.347 -8.202 -13.686 1.00 98.38 194 HIS A O 1
ATOM 1465 N N . LEU A 1 195 ? 13.273 -8.617 -12.927 1.00 98.25 195 LEU A N 1
ATOM 1466 C CA . LEU A 1 195 ? 13.650 -8.813 -11.523 1.00 98.25 195 LEU A CA 1
ATOM 1467 C C . LEU A 1 195 ? 14.333 -10.173 -11.296 1.00 98.25 195 LEU A C 1
ATOM 1469 O O . LEU A 1 195 ? 15.219 -10.257 -10.445 1.00 98.25 195 LEU A O 1
ATOM 1473 N N . GLY A 1 196 ? 13.986 -11.196 -12.082 1.00 98.06 196 GLY A N 1
ATOM 1474 C CA . GLY A 1 196 ? 14.461 -12.576 -11.941 1.00 98.06 196 GLY A CA 1
ATOM 1475 C C . GLY A 1 196 ? 13.526 -13.471 -11.116 1.00 98.06 196 GLY A C 1
ATOM 1476 O O . GLY A 1 196 ? 13.991 -14.432 -10.503 1.00 98.06 196 GLY A O 1
ATOM 1477 N N . VAL A 1 197 ? 12.229 -13.145 -11.069 1.00 98.44 197 VAL A N 1
ATOM 1478 C CA . VAL A 1 197 ? 11.196 -13.833 -10.271 1.00 98.44 197 VAL A CA 1
ATOM 1479 C C . VAL A 1 197 ? 9.925 -14.101 -11.082 1.00 98.44 197 VAL A C 1
ATOM 1481 O O . VAL A 1 197 ? 9.755 -13.582 -12.184 1.00 98.44 197 VAL A O 1
ATOM 1484 N N . GLY A 1 198 ? 9.035 -14.939 -10.549 1.00 97.44 198 GLY A N 1
ATOM 1485 C CA . GLY A 1 198 ? 7.742 -15.240 -11.153 1.00 97.44 198 GLY A CA 1
ATOM 1486 C C . GLY A 1 198 ? 6.604 -14.330 -10.662 1.00 97.44 198 GLY A C 1
ATOM 1487 O O . GLY A 1 198 ? 6.824 -13.388 -9.895 1.00 97.44 198 GLY A O 1
ATOM 1488 N N . PRO A 1 199 ? 5.357 -14.612 -11.091 1.00 96.50 199 PRO A N 1
ATOM 1489 C CA . PRO A 1 199 ? 4.159 -13.923 -10.603 1.00 96.50 199 PRO A CA 1
ATOM 1490 C C . PRO A 1 199 ? 3.865 -14.183 -9.118 1.00 96.50 199 PRO A C 1
ATOM 1492 O O . PRO A 1 199 ? 3.076 -13.452 -8.533 1.00 96.50 199 PRO A O 1
ATOM 1495 N N . ASP A 1 200 ? 4.513 -15.176 -8.506 1.00 96.69 200 ASP A N 1
ATOM 1496 C CA . ASP A 1 200 ? 4.445 -15.508 -7.080 1.00 96.69 200 ASP A CA 1
ATOM 1497 C C . ASP A 1 200 ? 5.025 -14.421 -6.157 1.00 96.69 200 ASP A C 1
ATOM 1499 O O . ASP A 1 200 ? 4.653 -14.377 -4.981 1.00 96.69 200 ASP A O 1
ATOM 1503 N N . LEU A 1 201 ? 5.832 -13.491 -6.700 1.00 98.56 201 LEU A N 1
ATOM 1504 C CA . LEU A 1 201 ? 6.222 -12.247 -6.018 1.00 98.56 201 LEU A CA 1
ATOM 1505 C C . LEU A 1 201 ? 4.998 -11.453 -5.534 1.00 98.56 201 LEU A C 1
ATOM 1507 O O . LEU A 1 201 ? 5.084 -10.730 -4.543 1.00 98.56 201 LEU A O 1
ATOM 1511 N N . LEU A 1 202 ? 3.863 -11.561 -6.225 1.00 98.25 202 LEU A N 1
ATOM 1512 C CA . LEU A 1 202 ? 2.629 -10.894 -5.837 1.00 98.25 202 LEU A CA 1
ATOM 1513 C C . LEU A 1 202 ? 1.656 -11.915 -5.221 1.00 98.25 202 LEU A C 1
ATOM 1515 O O . LEU A 1 202 ? 1.466 -12.999 -5.777 1.00 98.25 202 LEU A O 1
ATOM 1519 N N . PRO A 1 203 ? 1.026 -11.602 -4.075 1.00 97.50 203 PRO A N 1
ATOM 1520 C CA . PRO A 1 203 ? -0.085 -12.393 -3.552 1.00 97.50 203 PRO A CA 1
ATOM 1521 C C . PRO A 1 203 ? -1.347 -12.222 -4.423 1.00 97.50 203 PRO A C 1
ATOM 1523 O O . PRO A 1 203 ? -1.319 -11.612 -5.492 1.00 97.50 203 PRO A O 1
ATOM 1526 N N . GLU A 1 204 ? -2.479 -12.768 -3.972 1.00 96.44 204 GLU A N 1
ATOM 1527 C CA . GLU A 1 204 ? -3.766 -12.598 -4.656 1.00 96.44 204 GLU A CA 1
ATOM 1528 C C . GLU A 1 204 ? -4.097 -11.112 -4.858 1.00 96.44 204 GLU A C 1
ATOM 1530 O O . GLU A 1 204 ? -4.158 -10.341 -3.898 1.00 96.44 204 GLU A O 1
ATOM 1535 N N . VAL A 1 205 ? -4.328 -10.725 -6.113 1.00 96.69 205 VAL A N 1
ATOM 1536 C CA . VAL A 1 205 ? -4.712 -9.361 -6.482 1.00 96.69 205 VAL A CA 1
ATOM 1537 C C . VAL A 1 205 ? -6.200 -9.156 -6.197 1.00 96.69 205 VAL A C 1
ATOM 1539 O O . VAL A 1 205 ? -7.039 -9.874 -6.745 1.00 96.69 205 VAL A O 1
ATOM 1542 N N . VAL A 1 206 ? -6.526 -8.170 -5.362 1.00 96.00 206 VAL A N 1
ATOM 1543 C CA . VAL A 1 206 ? -7.887 -7.883 -4.881 1.00 96.00 206 VAL A CA 1
ATOM 1544 C C . VAL A 1 206 ? -8.297 -6.436 -5.157 1.00 96.00 206 VAL A C 1
ATOM 1546 O O . VAL A 1 206 ? -7.468 -5.561 -5.401 1.00 96.00 206 VAL A O 1
ATOM 1549 N N . ALA A 1 207 ? -9.601 -6.173 -5.100 1.00 94.50 207 ALA A N 1
ATOM 1550 C CA . ALA A 1 207 ? -10.132 -4.815 -5.137 1.00 94.50 207 ALA A CA 1
ATOM 1551 C C . ALA A 1 207 ? -10.088 -4.159 -3.750 1.00 94.50 207 ALA A C 1
ATOM 1553 O O . ALA A 1 207 ? -10.214 -4.853 -2.734 1.00 94.50 207 ALA A O 1
ATOM 1554 N N . ALA A 1 208 ? -10.012 -2.830 -3.708 1.00 94.75 208 ALA A N 1
ATOM 1555 C CA . ALA A 1 208 ? -10.278 -2.056 -2.502 1.00 94.75 208 ALA A CA 1
ATOM 1556 C C . ALA A 1 208 ? -11.579 -2.495 -1.796 1.00 94.75 208 ALA A C 1
ATOM 1558 O O . ALA A 1 208 ? -12.563 -2.879 -2.432 1.00 94.75 208 ALA A O 1
ATOM 1559 N N . GLY A 1 209 ? -11.566 -2.479 -0.463 1.00 95.06 209 GLY A N 1
ATOM 1560 C CA . GLY A 1 209 ? -12.671 -2.926 0.390 1.00 95.06 209 GLY A CA 1
ATOM 1561 C C . GLY A 1 209 ? -12.837 -4.448 0.506 1.00 95.06 209 GLY A C 1
ATOM 1562 O O . GLY A 1 209 ? -13.615 -4.897 1.345 1.00 95.06 209 GLY A O 1
ATOM 1563 N N . THR A 1 210 ? -12.107 -5.263 -0.269 1.00 96.75 210 THR A N 1
ATOM 1564 C CA . THR A 1 210 ? -12.178 -6.732 -0.156 1.00 96.75 210 THR A CA 1
ATOM 1565 C C . THR A 1 210 ? -11.747 -7.189 1.247 1.00 96.75 210 THR A C 1
ATOM 1567 O O . THR A 1 210 ? -10.649 -6.825 1.682 1.00 96.75 210 THR A O 1
ATOM 1570 N N . PRO A 1 211 ? -12.538 -8.029 1.947 1.00 98.12 211 PRO A N 1
ATOM 1571 C CA . PRO A 1 211 ? -12.128 -8.630 3.212 1.00 98.12 211 PRO A CA 1
ATOM 1572 C C . PRO A 1 211 ? -10.833 -9.441 3.082 1.00 98.12 211 PRO A C 1
ATOM 1574 O O . PRO A 1 211 ? -10.745 -10.444 2.363 1.00 98.12 211 PRO A O 1
ATOM 1577 N N . ALA A 1 212 ? -9.816 -9.010 3.821 1.00 98.12 212 ALA A N 1
ATOM 1578 C CA . ALA A 1 212 ? -8.509 -9.648 3.890 1.00 98.12 212 ALA A CA 1
ATOM 1579 C C . ALA A 1 212 ? -8.378 -10.595 5.098 1.00 98.12 212 ALA A C 1
ATOM 1581 O O . ALA A 1 212 ? -7.325 -11.186 5.300 1.00 98.12 212 ALA A O 1
ATOM 1582 N N . GLY A 1 213 ? -9.431 -10.777 5.895 1.00 98.31 213 GLY A N 1
ATOM 1583 C CA . GLY A 1 213 ? -9.438 -11.595 7.110 1.00 98.31 213 GLY A CA 1
ATOM 1584 C C . GLY A 1 213 ? -9.955 -10.791 8.297 1.00 98.31 213 GLY A C 1
ATOM 1585 O O . GLY A 1 213 ? -10.670 -9.806 8.110 1.00 98.31 213 GLY A O 1
ATOM 1586 N N . THR A 1 214 ? -9.584 -11.195 9.507 1.00 98.75 214 THR A N 1
ATOM 1587 C CA . THR A 1 214 ? -9.977 -10.525 10.751 1.00 98.75 214 THR A CA 1
ATOM 1588 C C . THR A 1 214 ? -8.771 -10.267 11.646 1.00 98.75 214 THR A C 1
ATOM 1590 O O . THR A 1 214 ? -7.731 -10.918 11.523 1.00 98.75 214 THR A O 1
ATOM 1593 N N . VAL A 1 215 ? -8.902 -9.310 12.563 1.00 98.69 215 VAL A N 1
ATOM 1594 C CA . VAL A 1 215 ? -7.959 -9.151 13.675 1.00 98.69 215 VAL A CA 1
ATOM 1595 C C . VAL A 1 215 ? -7.977 -10.422 14.529 1.00 98.69 215 VAL A C 1
ATOM 1597 O O . VAL A 1 215 ? -9.053 -10.910 14.884 1.00 98.69 215 VAL A O 1
ATOM 1600 N N . ARG A 1 216 ? -6.793 -10.945 14.872 1.00 98.25 216 ARG A N 1
ATOM 1601 C CA . ARG A 1 216 ? -6.633 -12.193 15.644 1.00 98.25 216 ARG A CA 1
ATOM 1602 C C . ARG A 1 216 ? -7.380 -12.172 16.981 1.00 98.25 216 ARG A C 1
ATOM 1604 O O . ARG A 1 216 ? -7.411 -11.157 17.676 1.00 98.25 216 ARG A O 1
ATOM 1611 N N . ASP A 1 217 ? -7.836 -13.342 17.417 1.00 97.25 217 ASP A N 1
ATOM 1612 C CA . ASP A 1 217 ? -8.501 -13.531 18.715 1.00 97.25 217 ASP A CA 1
ATOM 1613 C C . ASP A 1 217 ? -7.576 -13.301 19.928 1.00 97.25 217 ASP A C 1
ATOM 1615 O O . ASP A 1 217 ? -8.051 -13.071 21.042 1.00 97.25 217 ASP A O 1
ATOM 1619 N N . ASP A 1 218 ? -6.254 -13.334 19.727 1.00 96.88 218 ASP A N 1
ATOM 1620 C CA . ASP A 1 218 ? -5.239 -13.082 20.760 1.00 96.88 218 ASP A CA 1
ATOM 1621 C C . ASP A 1 218 ? -4.861 -11.597 20.920 1.00 96.88 218 ASP A C 1
ATOM 1623 O O . ASP A 1 218 ? -4.079 -11.252 21.807 1.00 96.88 218 ASP A O 1
ATOM 1627 N N . HIS A 1 219 ? -5.432 -10.704 20.102 1.00 97.56 219 HIS A N 1
ATOM 1628 C CA . HIS A 1 219 ? -5.085 -9.284 20.080 1.00 97.56 219 HIS A CA 1
ATOM 1629 C C . HIS A 1 219 ? -5.255 -8.630 21.471 1.00 97.56 219 HIS A C 1
ATOM 1631 O O . HIS A 1 219 ? -6.270 -8.873 22.135 1.00 97.56 219 HIS A O 1
ATOM 1637 N N . PRO A 1 220 ? -4.305 -7.800 21.954 1.00 94.50 220 PRO A N 1
ATOM 1638 C CA . PRO A 1 220 ? -4.338 -7.271 23.324 1.00 94.50 220 PRO A CA 1
ATOM 1639 C C . PRO A 1 220 ? -5.563 -6.385 23.591 1.00 94.50 220 PRO A C 1
ATOM 1641 O O . PRO A 1 220 ? -6.153 -6.439 24.668 1.00 94.50 220 PRO A O 1
ATOM 1644 N N . VAL A 1 221 ? -5.993 -5.618 22.589 1.00 93.88 221 VAL A N 1
ATOM 1645 C CA . VAL A 1 221 ? -7.243 -4.851 22.628 1.00 93.88 221 VAL A CA 1
ATOM 1646 C C . VAL A 1 221 ? -8.419 -5.773 22.297 1.00 93.88 221 VAL A C 1
ATOM 1648 O O . VAL A 1 221 ? -8.582 -6.181 21.147 1.00 93.88 221 VAL A O 1
ATOM 1651 N N . ILE A 1 222 ? -9.257 -6.068 23.296 1.00 93.19 222 ILE A N 1
ATOM 1652 C CA . ILE A 1 222 ? -10.400 -6.992 23.171 1.00 93.19 222 ILE A CA 1
ATOM 1653 C C . ILE A 1 222 ? -11.435 -6.497 22.151 1.00 93.19 222 ILE A C 1
ATOM 1655 O O . ILE A 1 222 ? -11.909 -7.292 21.346 1.00 93.19 222 ILE A O 1
ATOM 1659 N N . ALA A 1 223 ? -11.743 -5.195 22.137 1.00 93.75 223 ALA A N 1
ATOM 1660 C CA . ALA A 1 223 ? -12.769 -4.602 21.269 1.00 93.75 223 ALA A CA 1
ATOM 1661 C C . ALA A 1 223 ? -12.480 -4.717 19.757 1.00 93.75 223 ALA A C 1
ATOM 1663 O O . ALA A 1 223 ? -13.378 -4.470 18.955 1.00 93.75 223 ALA A O 1
ATOM 1664 N N . LEU A 1 224 ? -11.246 -5.081 19.379 1.00 96.06 224 LEU A N 1
ATOM 1665 C CA . LEU A 1 224 ? -10.816 -5.290 17.995 1.00 96.06 224 LEU A CA 1
ATOM 1666 C C . LEU A 1 224 ? -10.874 -6.752 17.543 1.00 96.06 224 LEU A C 1
ATOM 1668 O O . LEU A 1 224 ? -10.817 -6.996 16.345 1.00 96.06 224 LEU A O 1
ATOM 1672 N N . ARG A 1 225 ? -10.944 -7.727 18.456 1.00 96.88 225 ARG A N 1
ATOM 1673 C CA . ARG A 1 225 ? -10.869 -9.158 18.108 1.00 96.88 225 ARG A CA 1
ATOM 1674 C C . ARG A 1 225 ? -12.015 -9.541 17.173 1.00 96.88 225 ARG A C 1
ATOM 1676 O O . ARG A 1 225 ? -13.168 -9.226 17.452 1.00 96.88 225 ARG A O 1
ATOM 1683 N N . GLY A 1 226 ? -11.696 -10.200 16.061 1.00 97.88 226 GLY A N 1
ATOM 1684 C CA . GLY A 1 226 ? -12.679 -10.552 15.036 1.00 97.88 226 GLY A CA 1
ATOM 1685 C C . GLY A 1 226 ? -13.103 -9.403 14.108 1.00 97.88 226 GLY A C 1
ATOM 1686 O O . GLY A 1 226 ? -13.837 -9.667 13.157 1.00 97.88 226 GLY A O 1
ATOM 1687 N N . ALA A 1 227 ? -12.634 -8.162 14.307 1.00 98.31 227 ALA A N 1
ATOM 1688 C CA . ALA A 1 227 ? -12.931 -7.052 13.398 1.00 98.31 227 ALA A CA 1
ATOM 1689 C C . ALA A 1 227 ? -12.393 -7.343 11.988 1.00 98.31 227 ALA A C 1
ATOM 1691 O O . ALA A 1 227 ? -11.257 -7.797 11.831 1.00 98.31 227 ALA A O 1
ATOM 1692 N N . VAL A 1 228 ? -13.195 -7.070 10.956 1.00 98.75 228 VAL A N 1
ATOM 1693 C CA . VAL A 1 228 ? -12.838 -7.347 9.556 1.00 98.75 228 VAL A CA 1
ATOM 1694 C C . VAL A 1 228 ? -11.729 -6.405 9.089 1.00 98.75 228 VAL A C 1
ATOM 1696 O O . VAL A 1 228 ? -11.860 -5.187 9.177 1.00 98.75 228 VAL A O 1
ATOM 1699 N N . LEU A 1 229 ? -10.650 -6.965 8.548 1.00 98.88 229 LEU A N 1
ATOM 1700 C CA . LEU A 1 229 ? -9.536 -6.212 7.975 1.00 98.88 229 LEU A CA 1
ATOM 1701 C C . LEU A 1 229 ? -9.777 -5.967 6.482 1.00 98.88 229 LEU A C 1
ATOM 1703 O O . LEU A 1 229 ? -10.028 -6.914 5.732 1.00 98.88 229 LEU A O 1
ATOM 1707 N N . THR A 1 230 ? -9.659 -4.716 6.034 1.00 98.38 230 THR A N 1
ATOM 1708 C CA . THR A 1 230 ? -9.741 -4.343 4.610 1.00 98.38 230 THR A CA 1
ATOM 1709 C C . THR A 1 230 ? -8.642 -3.355 4.220 1.00 98.38 230 THR A C 1
ATOM 1711 O O . THR A 1 230 ? -8.049 -2.677 5.060 1.00 98.38 230 THR A O 1
ATOM 1714 N N . ILE A 1 231 ? -8.367 -3.252 2.921 1.00 98.50 231 ILE A N 1
ATOM 1715 C CA . ILE A 1 231 ? -7.494 -2.219 2.353 1.00 98.50 231 ILE A CA 1
ATOM 1716 C C . ILE A 1 231 ? -8.376 -1.329 1.485 1.00 98.50 231 ILE A C 1
ATOM 1718 O O . ILE A 1 231 ? -9.031 -1.818 0.568 1.00 98.50 231 ILE A O 1
ATOM 1722 N N . ALA A 1 232 ? -8.422 -0.036 1.787 1.00 96.44 232 ALA A N 1
ATOM 1723 C CA . ALA A 1 232 ? -9.158 0.960 1.013 1.00 96.44 232 ALA A CA 1
ATOM 1724 C C . ALA A 1 232 ? -8.385 1.397 -0.246 1.00 96.44 232 ALA A C 1
ATOM 1726 O O . ALA A 1 232 ? -9.005 1.811 -1.218 1.00 96.44 232 ALA A O 1
ATOM 1727 N N . GLY A 1 233 ? -7.053 1.263 -0.237 1.00 96.00 233 GLY A N 1
ATOM 1728 C CA . GLY A 1 233 ? -6.173 1.473 -1.391 1.00 96.00 233 GLY A CA 1
ATOM 1729 C C . GLY A 1 233 ? -5.250 2.685 -1.254 1.00 96.00 233 GLY A C 1
ATOM 1730 O O . GLY A 1 233 ? -4.884 3.066 -0.139 1.00 96.00 233 GLY A O 1
ATOM 1731 N N . HIS A 1 234 ? -4.860 3.279 -2.381 1.00 95.38 234 HIS A N 1
ATOM 1732 C CA . HIS A 1 234 ? -3.980 4.449 -2.457 1.00 95.38 234 HIS A CA 1
ATOM 1733 C C . HIS A 1 234 ? -4.668 5.709 -1.912 1.00 95.38 234 HIS A C 1
ATOM 1735 O O . HIS A 1 234 ? -5.763 6.051 -2.362 1.00 95.38 234 HIS A O 1
ATOM 1741 N N . ASP A 1 235 ? -4.018 6.406 -0.979 1.00 93.38 235 ASP A N 1
ATOM 1742 C CA . ASP A 1 235 ? -4.550 7.562 -0.237 1.00 93.38 235 ASP A CA 1
ATOM 1743 C C . ASP A 1 235 ? -5.216 8.629 -1.118 1.00 93.38 235 ASP A C 1
ATOM 1745 O O . ASP A 1 235 ? -6.362 9.005 -0.866 1.00 93.38 235 ASP A O 1
ATOM 1749 N N . HIS A 1 236 ? -4.579 9.047 -2.207 1.00 90.69 236 HIS A N 1
ATOM 1750 C CA . HIS A 1 236 ? -5.154 10.019 -3.135 1.00 90.69 236 HIS A CA 1
ATOM 1751 C C . HIS A 1 236 ? -6.408 9.507 -3.874 1.00 90.69 236 HIS A C 1
ATOM 1753 O O . HIS A 1 236 ? -7.344 10.274 -4.108 1.00 90.69 236 HIS A O 1
ATOM 1759 N N . ALA A 1 237 ? -6.468 8.216 -4.220 1.00 90.69 237 ALA A N 1
ATOM 1760 C CA . ALA A 1 237 ? -7.641 7.611 -4.861 1.00 90.69 237 ALA A CA 1
ATOM 1761 C C . ALA A 1 237 ? -8.771 7.332 -3.848 1.00 90.69 237 ALA A C 1
ATOM 1763 O O . ALA A 1 237 ? -9.949 7.452 -4.179 1.00 90.69 237 ALA A O 1
ATOM 1764 N N . VAL A 1 238 ? -8.439 7.017 -2.591 1.00 92.88 238 VAL A N 1
ATOM 1765 C CA . VAL A 1 238 ? -9.414 6.951 -1.488 1.00 92.88 238 VAL A CA 1
ATOM 1766 C C . VAL A 1 238 ? -9.989 8.335 -1.191 1.00 92.88 238 VAL A C 1
ATOM 1768 O O . VAL A 1 238 ? -11.204 8.460 -1.061 1.00 92.88 238 VAL A O 1
ATOM 1771 N N . ALA A 1 239 ? -9.156 9.378 -1.159 1.00 91.25 239 ALA A N 1
ATOM 1772 C CA . ALA A 1 239 ? -9.610 10.757 -1.005 1.00 91.25 239 ALA A CA 1
ATOM 1773 C C . ALA A 1 239 ? -10.558 11.162 -2.145 1.00 91.25 239 ALA A C 1
ATOM 1775 O O . ALA A 1 239 ? -11.644 11.663 -1.868 1.00 91.25 239 ALA A O 1
ATOM 1776 N N . ALA A 1 240 ? -10.208 10.855 -3.400 1.00 89.88 240 ALA A N 1
ATOM 1777 C CA . ALA A 1 240 ? -11.078 11.097 -4.550 1.00 89.88 240 ALA A CA 1
ATOM 1778 C C . ALA A 1 240 ? -12.426 10.367 -4.424 1.00 89.88 240 ALA A C 1
ATOM 1780 O O . ALA A 1 240 ? -13.471 10.980 -4.627 1.00 89.88 240 ALA A O 1
ATOM 1781 N N . ALA A 1 241 ? -12.437 9.094 -4.016 1.00 88.38 241 ALA A N 1
ATOM 1782 C CA . ALA A 1 241 ? -13.680 8.366 -3.757 1.00 88.38 241 ALA A CA 1
ATOM 1783 C C . ALA A 1 241 ? -14.528 9.038 -2.658 1.00 88.38 241 ALA A C 1
ATOM 1785 O O . ALA A 1 241 ? -15.718 9.284 -2.856 1.00 88.38 241 ALA A O 1
ATOM 1786 N N . ALA A 1 242 ? -13.909 9.369 -1.522 1.00 88.75 242 ALA A N 1
ATOM 1787 C CA . ALA A 1 242 ? -14.577 9.924 -0.346 1.00 88.75 242 ALA A CA 1
ATOM 1788 C C . ALA A 1 242 ? -15.131 11.345 -0.559 1.00 88.75 242 ALA A C 1
ATOM 1790 O O . ALA A 1 242 ? -16.103 11.720 0.095 1.00 88.75 242 ALA A O 1
ATOM 1791 N N . THR A 1 243 ? -14.558 12.130 -1.478 1.00 88.94 243 THR A N 1
ATOM 1792 C CA . THR A 1 243 ? -15.053 13.470 -1.844 1.00 88.94 243 THR A CA 1
ATOM 1793 C C . THR A 1 243 ? -16.037 13.467 -3.020 1.00 88.94 243 THR A C 1
ATOM 1795 O O . THR A 1 243 ? -16.411 14.535 -3.498 1.00 88.94 243 THR A O 1
ATOM 1798 N N . GLY A 1 244 ? -16.448 12.296 -3.523 1.00 84.62 244 GLY A N 1
ATOM 1799 C CA . GLY A 1 244 ? -17.316 12.173 -4.705 1.00 84.62 244 GLY A CA 1
ATOM 1800 C C . GLY A 1 244 ? -16.592 12.325 -6.053 1.00 84.62 244 GLY A C 1
ATOM 1801 O O . GLY A 1 244 ? -17.212 12.182 -7.105 1.00 84.62 244 GLY A O 1
ATOM 1802 N N . CYS A 1 245 ? -15.272 12.525 -6.043 1.00 85.88 245 CYS A N 1
ATOM 1803 C CA . CYS A 1 245 ? -14.400 12.626 -7.219 1.00 85.88 245 CYS A CA 1
ATOM 1804 C C . CYS A 1 245 ? -13.938 11.254 -7.777 1.00 85.88 245 CYS A C 1
ATOM 1806 O O . CYS A 1 245 ? -12.930 11.156 -8.481 1.00 85.88 245 CYS A O 1
ATOM 1808 N N . GLY A 1 246 ? -14.666 10.175 -7.467 1.00 81.31 246 GLY A N 1
ATOM 1809 C CA . GLY A 1 246 ? -14.444 8.838 -8.034 1.00 81.31 246 GLY A CA 1
ATOM 1810 C C . GLY A 1 246 ? -15.183 8.574 -9.355 1.00 81.31 246 GLY A C 1
ATOM 1811 O O . GLY A 1 246 ? -14.958 7.546 -9.989 1.00 81.31 246 GLY A O 1
ATOM 1812 N N . ALA A 1 247 ? -16.082 9.471 -9.776 1.00 80.12 247 ALA A N 1
ATOM 1813 C CA . ALA A 1 247 ? -16.888 9.304 -10.987 1.00 80.12 247 ALA A CA 1
ATOM 1814 C C . ALA A 1 247 ? -16.143 9.774 -12.256 1.00 80.12 247 ALA A C 1
ATOM 1816 O O . ALA A 1 247 ? -15.413 10.767 -12.193 1.00 80.12 247 ALA A O 1
ATOM 1817 N N . PRO A 1 248 ? -16.338 9.142 -13.430 1.00 81.62 248 PRO A N 1
ATOM 1818 C CA . PRO A 1 248 ? -15.768 9.621 -14.690 1.00 81.62 248 PRO A CA 1
ATOM 1819 C C . PRO A 1 248 ? -16.073 11.100 -14.969 1.00 8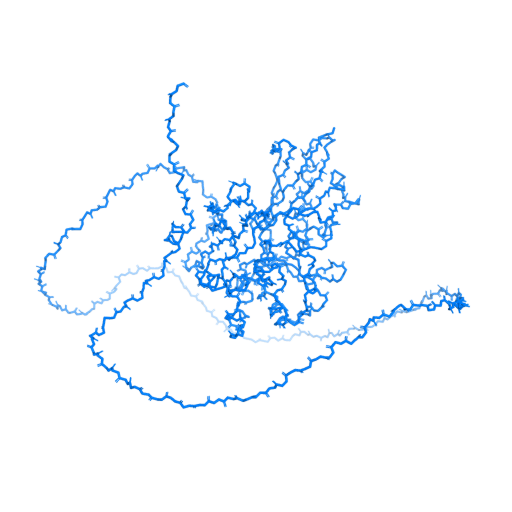1.62 248 PRO A C 1
ATOM 1821 O O . PRO A 1 248 ? -17.214 11.534 -14.836 1.00 81.62 248 PRO A O 1
ATOM 1824 N N . GLY A 1 249 ? -15.056 11.870 -15.363 1.00 77.88 249 GLY A N 1
ATOM 1825 C CA . GLY A 1 249 ? -15.164 13.315 -15.610 1.00 77.88 249 GLY A CA 1
ATOM 1826 C C . GLY A 1 249 ? -14.989 14.194 -14.370 1.00 77.88 249 GLY A C 1
ATOM 1827 O O . GLY A 1 249 ? -14.864 15.408 -14.508 1.00 77.88 249 GLY A O 1
ATOM 1828 N N . SER A 1 250 ? -14.920 13.614 -13.169 1.00 84.50 250 SER A N 1
ATOM 1829 C CA . SER A 1 250 ? -14.542 14.358 -11.966 1.00 84.50 250 SER A CA 1
ATOM 1830 C C . SER A 1 250 ? -13.021 14.448 -11.805 1.00 84.50 250 SER A C 1
ATOM 1832 O O . SER A 1 250 ? -12.266 13.598 -12.291 1.00 84.50 250 SER A O 1
ATOM 1834 N N . ALA A 1 251 ? -12.578 15.492 -11.104 1.00 87.25 251 ALA A N 1
ATOM 1835 C CA . ALA A 1 251 ? -11.186 15.705 -10.739 1.00 87.25 251 ALA A CA 1
ATOM 1836 C C . ALA A 1 251 ? -11.062 16.139 -9.271 1.00 87.25 251 ALA A C 1
ATOM 1838 O O . ALA A 1 251 ? -11.967 16.775 -8.726 1.00 87.25 251 ALA A O 1
ATOM 1839 N N . LEU A 1 252 ? -9.937 15.794 -8.648 1.00 87.94 252 LEU A N 1
ATOM 1840 C CA . LEU A 1 252 ? -9.539 16.208 -7.307 1.00 87.94 252 LEU A CA 1
ATOM 1841 C C . LEU A 1 252 ? -8.141 16.829 -7.376 1.00 87.94 252 LEU A C 1
ATOM 1843 O O . LEU A 1 252 ? -7.205 16.185 -7.847 1.00 87.94 252 LEU A O 1
ATOM 1847 N N . ASP A 1 253 ? -7.995 18.039 -6.847 1.00 89.62 253 ASP A N 1
ATOM 1848 C CA . ASP A 1 253 ? -6.696 18.587 -6.459 1.00 89.62 253 ASP A CA 1
ATOM 1849 C C . ASP A 1 253 ? -6.446 18.243 -4.981 1.00 89.62 253 ASP A C 1
ATOM 1851 O O . ASP A 1 253 ? -7.199 18.646 -4.091 1.00 89.62 253 ASP A O 1
ATOM 1855 N N . SER A 1 254 ? -5.431 17.417 -4.733 1.00 81.62 254 SER A N 1
ATOM 1856 C CA . SER A 1 254 ? -5.076 16.886 -3.421 1.00 81.62 254 SER A CA 1
ATOM 1857 C C . SER A 1 254 ? -3.728 17.458 -2.983 1.00 81.62 254 SER A C 1
ATOM 1859 O O . SER A 1 254 ? -2.672 16.938 -3.347 1.00 81.62 254 SER A O 1
ATOM 1861 N N . PHE A 1 255 ? -3.767 18.533 -2.192 1.00 77.31 255 PHE A N 1
ATOM 1862 C CA . PHE A 1 255 ? -2.580 19.227 -1.688 1.00 77.31 255 PHE A CA 1
ATOM 1863 C C . PHE A 1 255 ? -2.248 18.855 -0.230 1.00 77.31 255 PHE A C 1
ATOM 1865 O O . PHE A 1 255 ? -3.113 18.785 0.643 1.00 77.31 255 PHE A O 1
ATOM 1872 N N . GLY A 1 256 ? -0.961 18.641 0.048 1.00 69.19 256 GLY A N 1
ATOM 1873 C CA . GLY A 1 256 ? -0.433 18.271 1.362 1.00 69.19 256 GLY A CA 1
ATOM 1874 C C . GLY A 1 256 ? 1.099 18.275 1.366 1.00 69.19 256 GLY A C 1
ATOM 1875 O O . GLY A 1 256 ? 1.717 19.225 0.895 1.00 69.19 256 GLY A O 1
ATOM 1876 N N . THR A 1 257 ? 1.733 17.207 1.867 1.00 67.19 257 THR A N 1
ATOM 1877 C CA . THR A 1 257 ? 3.199 17.012 1.759 1.00 67.19 257 THR A CA 1
ATOM 1878 C C . THR A 1 257 ? 3.666 16.918 0.297 1.00 67.19 257 THR A C 1
ATOM 1880 O O . THR A 1 257 ? 4.805 17.259 -0.016 1.00 67.19 257 THR A O 1
ATOM 1883 N N . ALA A 1 258 ? 2.775 16.482 -0.593 1.00 72.88 258 ALA A N 1
ATOM 1884 C CA . ALA A 1 258 ? 2.876 16.601 -2.040 1.00 72.88 258 ALA A CA 1
ATOM 1885 C C . ALA A 1 258 ? 1.549 17.155 -2.589 1.00 72.88 258 ALA A C 1
ATOM 1887 O O . ALA A 1 258 ? 0.536 17.146 -1.889 1.00 72.88 258 ALA A O 1
ATOM 1888 N N . GLU A 1 259 ? 1.565 17.629 -3.830 1.00 82.69 259 GLU A N 1
ATOM 1889 C CA . GLU A 1 259 ? 0.373 17.989 -4.602 1.00 82.69 259 GLU A CA 1
ATOM 1890 C C . GLU A 1 259 ? 0.139 16.902 -5.656 1.00 82.69 259 GLU A C 1
ATOM 1892 O O . GLU A 1 259 ? 1.074 16.515 -6.366 1.00 82.69 259 GLU A O 1
ATOM 1897 N N . ALA A 1 260 ? -1.091 16.404 -5.748 1.00 83.81 260 ALA A N 1
ATOM 1898 C CA . ALA A 1 260 ? -1.500 15.440 -6.757 1.00 83.81 260 ALA A CA 1
ATOM 1899 C C . ALA A 1 260 ? -2.839 15.855 -7.368 1.00 83.81 260 ALA A C 1
ATOM 1901 O O . ALA A 1 260 ? -3.851 15.944 -6.673 1.00 83.81 260 ALA A O 1
ATOM 1902 N N . TRP A 1 261 ? -2.848 16.059 -8.683 1.00 88.06 261 TRP A N 1
ATOM 1903 C CA . TRP A 1 261 ? -4.078 16.275 -9.445 1.00 88.06 261 TRP A CA 1
ATOM 1904 C C . TRP A 1 261 ? -4.547 14.936 -9.988 1.00 88.06 261 TRP A C 1
ATOM 1906 O O . TRP A 1 261 ? -3.841 14.330 -10.794 1.00 88.06 261 TRP A O 1
ATOM 1916 N N . LEU A 1 262 ? -5.719 14.481 -9.558 1.00 88.56 262 LEU A N 1
ATOM 1917 C CA . LEU A 1 262 ? -6.345 13.246 -10.010 1.00 88.56 262 LEU A CA 1
ATOM 1918 C C . LEU A 1 262 ? -7.529 13.571 -10.908 1.00 88.56 262 LEU A C 1
ATOM 1920 O O . LEU A 1 262 ? -8.345 14.421 -10.567 1.00 88.56 262 LEU A O 1
ATOM 1924 N N . ALA A 1 263 ? -7.663 12.846 -12.012 1.00 88.62 263 ALA A N 1
ATOM 1925 C CA . ALA A 1 263 ? -8.893 12.803 -12.790 1.00 88.62 263 ALA A CA 1
ATOM 1926 C C . ALA A 1 263 ? -9.361 11.359 -12.972 1.00 88.62 263 ALA A C 1
ATOM 1928 O O . ALA A 1 263 ? -8.560 10.475 -13.288 1.00 88.62 263 ALA A O 1
ATOM 1929 N N . SER A 1 264 ? -10.657 11.139 -12.786 1.00 87.19 264 SER A N 1
ATOM 1930 C CA . SER A 1 264 ? -11.306 9.834 -12.902 1.00 87.19 264 SER A CA 1
ATOM 1931 C C . SER A 1 264 ? -11.883 9.670 -14.311 1.00 87.19 264 SER A C 1
ATOM 1933 O O . SER A 1 264 ? -12.572 10.561 -14.810 1.00 87.19 264 SER A O 1
ATOM 1935 N N . ALA A 1 265 ? -11.601 8.549 -14.984 1.00 85.06 265 ALA A N 1
ATOM 1936 C CA . ALA A 1 265 ? -11.987 8.329 -16.385 1.00 85.06 265 ALA A CA 1
ATOM 1937 C C . ALA A 1 265 ? -12.570 6.932 -16.656 1.00 85.06 265 ALA A C 1
ATOM 1939 O O . ALA A 1 265 ? -12.158 5.945 -16.049 1.00 85.06 265 ALA A O 1
ATOM 1940 N N . SER A 1 266 ? -13.498 6.864 -17.620 1.00 79.44 266 SER A N 1
ATOM 1941 C CA . SER A 1 266 ? -14.387 5.722 -17.904 1.00 79.44 266 SER A CA 1
ATOM 1942 C C . SER A 1 266 ? -13.733 4.480 -18.520 1.00 79.44 266 SER A C 1
ATOM 1944 O O . SER A 1 266 ? -14.445 3.588 -18.968 1.00 79.44 266 SER A O 1
ATOM 1946 N N . HIS A 1 267 ? -12.408 4.418 -18.618 1.00 83.62 267 HIS A N 1
ATOM 1947 C CA . HIS A 1 267 ? -11.618 3.254 -19.040 1.00 83.62 267 HIS A CA 1
ATOM 1948 C C . HIS A 1 267 ? -10.137 3.629 -19.000 1.00 83.62 267 HIS A C 1
ATOM 1950 O O . HIS A 1 267 ? -9.785 4.802 -19.108 1.00 83.62 267 HIS A O 1
ATOM 1956 N N . VAL A 1 268 ? -9.263 2.626 -18.918 1.00 89.56 268 VAL A N 1
ATOM 1957 C CA . VAL A 1 268 ? -7.840 2.828 -19.210 1.00 89.56 268 VAL A CA 1
ATOM 1958 C C . VAL A 1 268 ? -7.712 3.177 -20.703 1.00 89.56 268 VAL A C 1
ATOM 1960 O O . VAL A 1 268 ? -8.217 2.416 -21.531 1.00 89.56 268 VAL A O 1
ATOM 1963 N N . PRO A 1 269 ? -7.093 4.315 -21.076 1.00 91.88 269 PRO A N 1
ATOM 1964 C CA . PRO A 1 269 ? -6.920 4.685 -22.479 1.00 91.88 269 PRO A CA 1
ATOM 1965 C C . PRO A 1 269 ? -6.035 3.690 -23.240 1.00 91.88 269 PRO A C 1
ATOM 1967 O O . PRO A 1 269 ? -5.260 2.947 -22.645 1.00 91.88 269 PRO A O 1
ATOM 1970 N N . GLU A 1 270 ? -6.065 3.740 -24.572 1.00 95.44 270 GLU A N 1
ATOM 1971 C CA . GLU A 1 270 ? -5.183 2.923 -25.416 1.00 95.44 270 GLU A CA 1
ATOM 1972 C C . GLU A 1 270 ? -3.693 3.052 -25.017 1.00 95.44 270 GLU A C 1
ATOM 1974 O O . GLU A 1 270 ? -3.241 4.161 -24.699 1.00 95.44 270 GLU A O 1
ATOM 1979 N N . PRO A 1 271 ? -2.871 1.980 -25.099 1.00 96.88 271 PRO A N 1
ATOM 1980 C CA . PRO A 1 271 ? -1.483 1.981 -24.613 1.00 96.88 271 PRO A CA 1
ATOM 1981 C C . PRO A 1 271 ? -0.603 3.120 -25.154 1.00 96.88 271 PRO A C 1
ATOM 1983 O O . PRO A 1 271 ? 0.322 3.576 -24.482 1.00 96.88 271 PRO A O 1
ATOM 1986 N N . ALA A 1 272 ? -0.882 3.609 -26.366 1.00 97.38 272 ALA A N 1
ATOM 1987 C CA . ALA A 1 272 ? -0.176 4.746 -26.955 1.00 97.38 272 ALA A CA 1
ATOM 1988 C C . ALA A 1 272 ? -0.477 6.084 -26.250 1.00 97.38 272 ALA A C 1
ATOM 1990 O O . ALA A 1 272 ? 0.428 6.913 -26.135 1.00 97.38 272 ALA A O 1
ATOM 1991 N N . VAL A 1 273 ? -1.712 6.274 -25.770 1.00 96.56 273 VAL A N 1
ATOM 1992 C CA . VAL A 1 273 ? -2.154 7.446 -24.994 1.00 96.56 273 VAL A CA 1
ATOM 1993 C C . VAL A 1 273 ? -1.611 7.355 -23.572 1.00 96.56 273 VAL A C 1
ATOM 1995 O O . VAL A 1 273 ? -0.991 8.304 -23.103 1.00 96.56 273 VAL A O 1
ATOM 1998 N N . VAL A 1 274 ? -1.740 6.189 -22.929 1.00 96.00 274 VAL A N 1
ATOM 1999 C CA . VAL A 1 274 ? -1.172 5.916 -21.594 1.00 96.00 274 VAL A CA 1
ATOM 2000 C C . VAL A 1 274 ? 0.333 6.207 -21.564 1.00 96.00 274 VAL A C 1
ATOM 2002 O O . VAL A 1 274 ? 0.817 6.887 -20.661 1.00 96.00 274 VAL A O 1
ATOM 2005 N N . ARG A 1 275 ? 1.066 5.814 -22.615 1.00 97.44 275 ARG A N 1
ATOM 2006 C CA . ARG A 1 275 ? 2.488 6.150 -22.773 1.00 97.44 275 ARG A CA 1
ATOM 2007 C C . ARG A 1 275 ? 2.748 7.657 -22.886 1.00 97.44 275 ARG A C 1
ATOM 2009 O O . ARG A 1 275 ? 3.711 8.129 -22.293 1.00 97.44 275 ARG A O 1
ATOM 2016 N N . ASP A 1 276 ? 1.957 8.404 -23.660 1.00 97.12 276 ASP A N 1
ATOM 2017 C CA . ASP A 1 276 ? 2.149 9.858 -23.822 1.00 97.12 276 ASP A CA 1
ATOM 2018 C C . ASP A 1 276 ? 1.849 10.619 -22.521 1.00 97.12 276 ASP A C 1
ATOM 2020 O O . ASP A 1 276 ? 2.604 11.514 -22.145 1.00 97.12 276 ASP A O 1
ATOM 2024 N N . LEU A 1 277 ? 0.809 10.206 -21.788 1.00 95.06 277 LEU A N 1
ATOM 2025 C CA . LEU A 1 277 ? 0.491 10.709 -20.450 1.00 95.06 277 LEU A CA 1
ATOM 2026 C C . LEU A 1 277 ? 1.653 10.453 -19.476 1.00 95.06 277 LEU A C 1
ATOM 2028 O O . LEU A 1 277 ? 2.177 11.396 -18.879 1.00 95.06 277 LEU A O 1
ATOM 2032 N N . ALA A 1 278 ? 2.133 9.210 -19.391 1.00 95.06 278 ALA A N 1
ATOM 2033 C CA . ALA A 1 278 ? 3.218 8.832 -18.489 1.00 95.06 278 ALA A CA 1
ATOM 2034 C C . ALA A 1 278 ? 4.549 9.531 -18.831 1.00 95.06 278 ALA A C 1
ATOM 2036 O O . ALA A 1 278 ? 5.265 9.968 -17.929 1.00 95.06 278 ALA A O 1
ATOM 2037 N N . LEU A 1 279 ? 4.860 9.733 -20.119 1.00 93.50 279 LEU A N 1
ATOM 2038 C CA . LEU A 1 279 ? 6.018 10.525 -20.564 1.00 93.50 279 LEU A CA 1
ATOM 2039 C C . LEU A 1 279 ? 5.908 12.022 -20.219 1.00 93.50 279 LEU A C 1
ATOM 2041 O O . LEU A 1 279 ? 6.928 12.708 -20.166 1.00 93.50 279 LEU A O 1
ATOM 2045 N N . ARG A 1 280 ? 4.697 12.525 -19.952 1.00 93.94 280 ARG A N 1
ATOM 2046 C CA . ARG A 1 280 ? 4.432 13.881 -19.442 1.00 93.94 280 ARG A CA 1
ATOM 2047 C C . ARG A 1 280 ? 4.319 13.936 -17.912 1.00 93.94 280 ARG A C 1
ATOM 2049 O O . ARG A 1 280 ? 4.005 14.994 -17.383 1.00 93.94 280 ARG A O 1
ATOM 2056 N N . GLY A 1 281 ? 4.551 12.831 -17.198 1.00 90.50 281 GLY A N 1
ATOM 2057 C CA . GLY A 1 281 ? 4.409 12.754 -15.737 1.00 90.50 281 GLY A CA 1
ATOM 2058 C C . GLY A 1 281 ? 2.965 12.599 -15.240 1.00 90.50 281 GLY A C 1
ATOM 2059 O O . GLY A 1 281 ? 2.701 12.792 -14.055 1.00 90.50 281 GLY A O 1
ATOM 2060 N N . ILE A 1 282 ? 2.013 12.269 -16.118 1.00 93.12 282 ILE A N 1
ATOM 2061 C CA . ILE A 1 282 ? 0.641 11.896 -15.743 1.00 93.12 282 ILE A CA 1
ATOM 2062 C C . ILE A 1 282 ? 0.589 10.372 -15.651 1.00 93.12 282 ILE A C 1
ATOM 2064 O O . ILE A 1 282 ? 0.692 9.677 -16.657 1.00 93.12 282 ILE A O 1
ATOM 2068 N N . SER A 1 283 ? 0.453 9.846 -14.439 1.00 94.75 283 SER A N 1
ATOM 2069 C CA . SER A 1 283 ? 0.375 8.404 -14.208 1.00 94.75 283 SER A CA 1
ATOM 2070 C C . SER A 1 283 ? -1.044 7.887 -14.418 1.00 94.75 283 SER A C 1
ATOM 2072 O O . SER A 1 283 ? -1.971 8.513 -13.916 1.00 94.75 283 SER A O 1
ATOM 2074 N N . VAL A 1 284 ? -1.217 6.733 -15.066 1.00 95.56 284 VAL A N 1
ATOM 2075 C CA . VAL A 1 284 ? -2.524 6.071 -15.253 1.00 95.56 284 VAL A CA 1
ATOM 2076 C C . VAL A 1 284 ? -2.534 4.737 -14.513 1.00 95.56 284 VAL A C 1
ATOM 2078 O O . VAL A 1 284 ? -1.727 3.870 -14.828 1.00 95.56 284 VAL A O 1
ATOM 2081 N N . TYR A 1 285 ? -3.432 4.556 -13.544 1.00 94.06 285 TYR A N 1
ATOM 2082 C CA . TYR A 1 285 ? -3.517 3.327 -12.741 1.00 94.06 285 TYR A CA 1
ATOM 2083 C C . TYR A 1 285 ? -4.943 3.100 -12.184 1.00 94.06 285 TYR A C 1
ATOM 2085 O O . TYR A 1 285 ? -5.757 4.037 -12.202 1.00 94.06 285 TYR A O 1
ATOM 2093 N N . PRO A 1 286 ? -5.288 1.877 -11.723 1.00 91.81 286 PRO A N 1
ATOM 2094 C CA . PRO A 1 286 ? -6.633 1.555 -11.240 1.00 91.81 286 PRO A CA 1
ATOM 2095 C C . PRO A 1 286 ? -7.081 2.435 -10.068 1.00 91.81 286 PRO A C 1
ATOM 2097 O O . PRO A 1 286 ? -6.312 2.682 -9.140 1.00 91.81 286 PRO A O 1
ATOM 2100 N N . HIS A 1 287 ? -8.338 2.882 -10.090 1.00 89.06 287 HIS A N 1
ATOM 2101 C CA . HIS A 1 287 ? -8.967 3.548 -8.949 1.00 89.06 287 HIS A CA 1
ATOM 2102 C C . HIS A 1 287 ? -9.498 2.519 -7.938 1.00 89.06 287 HIS A C 1
ATOM 2104 O O . HIS A 1 287 ? -9.826 1.382 -8.271 1.00 89.06 287 HIS A O 1
ATOM 2110 N N . THR A 1 288 ? -9.667 2.969 -6.700 1.00 87.69 288 THR A N 1
ATOM 2111 C CA . THR A 1 288 ? -10.288 2.243 -5.579 1.00 87.69 288 THR A CA 1
ATOM 2112 C C . THR A 1 288 ? -11.792 1.975 -5.735 1.00 87.69 288 THR A C 1
ATOM 2114 O O . THR A 1 288 ? -12.352 1.176 -4.991 1.00 87.69 288 THR A O 1
ATOM 2117 N N . VAL A 1 289 ? -12.476 2.615 -6.690 1.00 80.94 289 VAL A N 1
ATOM 2118 C CA . VAL A 1 289 ? -13.916 2.426 -6.923 1.00 80.94 289 VAL A CA 1
ATOM 2119 C C . VAL A 1 289 ? -14.100 1.550 -8.155 1.00 80.94 289 VAL A C 1
ATOM 2121 O O . VAL A 1 289 ? -13.759 1.953 -9.266 1.00 80.94 289 VAL A O 1
ATOM 2124 N N . ARG A 1 290 ? -14.660 0.348 -7.977 1.00 66.62 290 ARG A N 1
ATOM 2125 C CA . ARG A 1 290 ? -15.016 -0.540 -9.092 1.00 66.62 290 ARG A CA 1
ATOM 2126 C C . ARG A 1 290 ? -16.485 -0.363 -9.487 1.00 66.62 290 ARG A C 1
ATOM 2128 O O . ARG A 1 290 ? -17.391 -0.779 -8.776 1.00 66.62 290 ARG A O 1
ATOM 2135 N N . GLY A 1 291 ? -16.680 0.233 -10.659 1.00 53.72 291 GLY A N 1
ATOM 2136 C CA . GLY A 1 291 ? -17.944 0.454 -11.370 1.00 53.72 291 GLY A CA 1
ATOM 2137 C C . GLY A 1 291 ? -17.649 0.630 -12.869 1.00 53.72 291 GLY A C 1
ATOM 2138 O O . GLY A 1 291 ? -16.537 0.287 -13.285 1.00 53.72 291 GLY A O 1
ATOM 2139 N N . PRO A 1 292 ? -18.573 1.149 -13.706 1.00 29.36 292 PRO A N 1
ATOM 2140 C CA . PRO A 1 292 ? -18.217 1.520 -15.075 1.00 29.36 292 PRO A CA 1
ATOM 2141 C C . PRO A 1 292 ? -17.083 2.563 -15.023 1.00 29.36 292 PRO A C 1
ATOM 2143 O O . PRO A 1 292 ? -17.154 3.472 -14.196 1.00 29.36 292 PRO A O 1
ATOM 2146 N N . PRO A 1 293 ? -15.999 2.373 -15.794 1.00 38.34 293 PRO A N 1
ATOM 2147 C CA . PRO A 1 293 ? -14.681 2.297 -15.157 1.00 38.34 293 PRO A CA 1
ATOM 2148 C C . PRO A 1 293 ? -14.169 3.583 -14.503 1.00 38.34 293 PRO A C 1
ATOM 2150 O O . PRO A 1 293 ? -14.556 4.684 -14.865 1.00 38.34 293 PRO A O 1
ATOM 2153 N N . ALA A 1 294 ? -13.225 3.433 -13.579 1.00 37.97 294 ALA A N 1
ATOM 2154 C CA . ALA A 1 294 ? -12.438 4.537 -13.048 1.00 37.97 294 ALA A CA 1
ATOM 2155 C C . ALA A 1 294 ? -10.948 4.190 -13.185 1.00 37.97 294 ALA A C 1
ATOM 2157 O O . ALA A 1 294 ? -10.371 3.474 -12.366 1.00 37.97 294 ALA A O 1
ATOM 2158 N N . SER A 1 295 ? -10.313 4.682 -14.248 1.00 41.97 295 SER A N 1
ATOM 2159 C CA . SER A 1 295 ? -8.859 4.848 -14.278 1.00 41.97 295 SER A CA 1
ATOM 2160 C C . SER A 1 295 ? -8.527 6.208 -13.679 1.00 41.97 295 SER A C 1
ATOM 2162 O O . SER A 1 295 ? -9.143 7.202 -14.070 1.00 41.97 295 SER A O 1
ATOM 2164 N N . SER A 1 296 ? -7.556 6.265 -12.772 1.00 42.84 296 SER A N 1
ATOM 2165 C CA . SER A 1 296 ? -7.092 7.527 -12.202 1.00 42.84 296 SER A CA 1
ATOM 2166 C C . SER A 1 296 ? -5.877 8.041 -12.974 1.00 42.84 296 SER A C 1
ATOM 2168 O O . SER A 1 296 ? -4.879 7.336 -13.134 1.00 42.84 296 SER A O 1
ATOM 2170 N N . ALA A 1 297 ? -5.977 9.269 -13.480 1.00 39.75 297 ALA A N 1
ATOM 2171 C CA . ALA A 1 297 ? -4.874 10.014 -14.068 1.00 39.75 297 ALA A CA 1
ATOM 2172 C C . ALA A 1 297 ? -4.297 10.951 -12.998 1.00 39.75 297 ALA A C 1
ATOM 2174 O O . ALA A 1 297 ? -4.859 12.017 -12.768 1.00 39.75 297 ALA A O 1
ATOM 2175 N N . ALA A 1 298 ? -3.214 10.548 -12.325 1.00 38.81 298 ALA A N 1
ATOM 2176 C CA . ALA A 1 298 ? -2.562 11.357 -11.292 1.00 38.81 298 ALA A CA 1
ATOM 2177 C C . ALA A 1 298 ? -1.335 12.089 -11.850 1.00 38.81 298 ALA A C 1
ATOM 2179 O O . ALA A 1 298 ? -0.364 11.452 -12.274 1.00 38.81 298 ALA A O 1
ATOM 2180 N N . HIS A 1 299 ? -1.346 13.420 -11.827 1.00 31.70 299 HIS A N 1
ATOM 2181 C CA . HIS A 1 299 ? -0.164 14.224 -12.123 1.00 31.70 299 HIS A CA 1
ATOM 2182 C C . HIS A 1 299 ? 0.660 14.422 -10.849 1.00 31.70 299 HIS A C 1
ATOM 2184 O O . HIS A 1 299 ? 0.166 14.988 -9.877 1.00 31.70 299 HIS A O 1
ATOM 2190 N N . ALA A 1 300 ? 1.914 13.971 -10.873 1.00 27.78 300 ALA A N 1
ATOM 2191 C CA . ALA A 1 300 ? 2.904 14.289 -9.851 1.00 27.78 300 ALA A CA 1
ATOM 2192 C C . ALA A 1 300 ? 3.934 15.239 -10.485 1.00 27.78 300 ALA A C 1
ATOM 2194 O O . ALA A 1 300 ? 4.738 14.778 -11.306 1.00 27.78 300 ALA A O 1
ATOM 2195 N N . PRO A 1 301 ? 3.916 16.552 -10.179 1.00 27.12 301 PRO A N 1
ATOM 2196 C CA . PRO A 1 301 ? 4.878 17.487 -10.747 1.00 27.12 301 PRO A CA 1
ATOM 2197 C C . PRO A 1 301 ? 6.300 17.089 -10.334 1.00 27.12 301 PRO A C 1
ATOM 2199 O O . PRO A 1 301 ? 6.658 17.028 -9.157 1.00 27.12 301 PRO A O 1
ATOM 2202 N N . GLY A 1 302 ? 7.120 16.774 -11.335 1.00 23.39 302 GLY A N 1
ATOM 2203 C CA . GLY A 1 302 ? 8.477 16.300 -11.121 1.00 23.39 302 GLY A CA 1
ATOM 2204 C C . GLY A 1 302 ? 9.400 17.395 -10.590 1.00 23.39 302 GLY A C 1
ATOM 2205 O O . GLY A 1 302 ? 9.587 18.415 -11.241 1.00 23.39 302 GLY A O 1
ATOM 2206 N N . TRP A 1 303 ? 10.060 17.088 -9.471 1.00 21.34 303 TRP A N 1
ATOM 2207 C CA . TRP A 1 303 ? 11.316 17.687 -9.005 1.00 21.34 303 TRP A CA 1
ATOM 2208 C C . TRP A 1 303 ? 11.283 19.193 -8.702 1.00 21.34 303 TRP A C 1
ATOM 2210 O O . TRP A 1 303 ? 11.494 20.049 -9.559 1.00 21.34 303 TRP A O 1
ATOM 2220 N N . CYS A 1 304 ? 11.204 19.499 -7.405 1.00 20.48 304 CYS A N 1
ATOM 2221 C CA . CYS A 1 304 ? 11.601 20.791 -6.854 1.00 20.48 304 CYS A CA 1
ATOM 2222 C C . CYS A 1 304 ? 13.108 21.029 -7.080 1.00 20.48 304 CYS A C 1
ATOM 2224 O O . CYS A 1 304 ? 13.955 20.652 -6.265 1.00 20.48 304 CYS A O 1
ATOM 2226 N N . SER A 1 305 ? 13.465 21.654 -8.203 1.00 18.59 305 SER A N 1
ATOM 2227 C CA . SER A 1 305 ? 14.818 22.158 -8.425 1.00 18.59 305 SER A CA 1
ATOM 2228 C C . SER A 1 305 ? 15.038 23.434 -7.608 1.00 18.59 305 SER A C 1
ATOM 2230 O O . SER A 1 305 ? 14.440 24.468 -7.901 1.00 18.59 305 SER A O 1
ATOM 2232 N N . SER A 1 306 ? 15.947 23.358 -6.629 1.00 20.45 306 SER A N 1
ATOM 2233 C CA . SER A 1 306 ? 16.488 24.470 -5.822 1.00 20.45 306 SER A CA 1
ATOM 2234 C C . SER A 1 306 ? 15.465 25.326 -5.057 1.00 20.45 306 SER A C 1
ATOM 2236 O O . SER A 1 306 ? 14.985 26.335 -5.564 1.00 20.45 306 SER A O 1
ATOM 2238 N N . GLY A 1 307 ? 15.219 24.991 -3.782 1.00 21.16 307 GLY A N 1
ATOM 2239 C CA . GLY A 1 307 ? 14.381 25.840 -2.924 1.00 21.16 307 GLY A CA 1
ATOM 2240 C C . GLY A 1 307 ? 14.157 25.428 -1.464 1.00 21.16 307 GLY A C 1
ATOM 2241 O O . GLY A 1 307 ? 13.462 26.157 -0.767 1.00 21.16 307 GLY A O 1
ATOM 2242 N N . CYS A 1 308 ? 14.722 24.321 -0.959 1.00 20.70 308 CYS A N 1
ATOM 2243 C CA . CYS A 1 308 ? 14.548 23.925 0.448 1.00 20.70 308 CYS A CA 1
ATOM 2244 C C . CYS A 1 308 ? 15.284 24.855 1.432 1.00 20.70 308 CYS A C 1
ATOM 2246 O O . CYS A 1 308 ? 16.333 24.502 1.978 1.00 20.70 308 CYS A O 1
ATOM 2248 N N . SER A 1 309 ? 14.696 26.010 1.742 1.00 21.58 309 SER A N 1
ATOM 2249 C CA . SER A 1 309 ? 14.863 26.611 3.061 1.00 21.58 309 SER A CA 1
ATOM 2250 C C . SER A 1 309 ? 14.138 25.722 4.076 1.00 21.58 309 SER A C 1
ATOM 2252 O O . SER A 1 309 ? 12.923 25.548 4.032 1.00 21.58 309 SER A O 1
ATOM 2254 N N . ARG A 1 310 ? 14.888 25.125 5.009 1.00 23.56 310 ARG A N 1
ATOM 2255 C CA . ARG A 1 310 ? 14.284 24.457 6.169 1.00 23.56 310 ARG A CA 1
ATOM 2256 C C . ARG A 1 310 ? 13.573 25.534 6.992 1.00 23.56 310 ARG A C 1
ATOM 2258 O O . ARG A 1 310 ? 14.252 26.372 7.582 1.00 23.56 310 ARG A O 1
ATOM 2265 N N . SER A 1 311 ? 12.242 25.521 7.058 1.00 24.47 311 SER A N 1
ATOM 2266 C CA . SER A 1 311 ? 11.510 26.362 8.011 1.00 24.47 311 SER A CA 1
ATOM 2267 C C . SER A 1 311 ? 11.639 25.760 9.410 1.00 24.47 311 SER A C 1
ATOM 2269 O O . SER A 1 311 ? 10.821 24.952 9.848 1.00 24.47 311 SER A O 1
ATOM 2271 N N . SER A 1 312 ? 12.711 26.119 10.109 1.00 26.69 312 SER A N 1
ATOM 2272 C CA . SER A 1 312 ? 12.829 25.869 11.541 1.00 26.69 312 SER A CA 1
ATOM 2273 C C . SER A 1 312 ? 11.859 26.770 12.316 1.00 26.69 312 SER A C 1
ATOM 2275 O O . SER A 1 312 ? 11.897 27.986 12.140 1.00 26.69 312 SER A O 1
ATOM 2277 N N . ALA A 1 313 ? 11.090 26.150 13.219 1.00 27.33 313 ALA A N 1
ATOM 2278 C CA . ALA A 1 313 ? 10.057 26.713 14.101 1.00 27.33 313 ALA A CA 1
ATOM 2279 C C . ALA A 1 313 ? 8.689 27.045 13.449 1.00 27.33 313 ALA A C 1
ATOM 2281 O O . ALA A 1 313 ? 8.635 27.536 12.321 1.00 27.33 313 ALA A O 1
ATOM 2282 N N . PRO A 1 314 ? 7.568 26.799 14.164 1.00 28.73 314 PRO A N 1
ATOM 2283 C CA . PRO A 1 314 ? 6.235 27.183 13.712 1.00 28.73 314 PRO A CA 1
ATOM 2284 C C . PRO A 1 314 ? 6.049 28.698 13.853 1.00 28.73 314 PRO A C 1
ATOM 2286 O O . PRO A 1 314 ? 5.974 29.227 14.963 1.00 28.73 314 PRO A O 1
ATOM 2289 N N . SER A 1 315 ? 5.946 29.407 12.731 1.00 30.09 315 SER A N 1
ATOM 2290 C CA . SER A 1 315 ? 5.478 30.791 12.729 1.00 30.09 315 SER A CA 1
ATOM 2291 C C . SER A 1 315 ? 3.952 30.819 12.824 1.00 30.09 315 SER A C 1
ATOM 2293 O O . SER A 1 315 ? 3.244 30.181 12.048 1.00 30.09 315 SER A O 1
ATOM 2295 N N . THR A 1 316 ? 3.425 31.577 13.783 1.00 33.34 316 THR A N 1
ATOM 2296 C CA . THR A 1 316 ? 1.989 31.841 13.904 1.00 33.34 316 THR A CA 1
ATOM 2297 C C . THR A 1 316 ? 1.536 32.761 12.770 1.00 33.34 316 THR A C 1
ATOM 2299 O O . THR A 1 316 ? 1.627 33.988 12.851 1.00 33.34 316 THR A O 1
ATOM 2302 N N . THR A 1 317 ? 1.049 32.179 11.675 1.00 36.44 317 THR A N 1
ATOM 2303 C CA . THR A 1 317 ? 0.551 32.933 10.521 1.00 36.44 317 THR A CA 1
ATOM 2304 C C . THR A 1 317 ? -0.779 33.606 10.855 1.00 36.44 317 THR A C 1
ATOM 2306 O O . THR A 1 317 ? -1.843 32.992 10.837 1.00 36.44 317 THR A O 1
ATOM 2309 N N . ARG A 1 318 ? -0.729 34.911 11.146 1.00 33.62 318 ARG A N 1
ATOM 2310 C CA . ARG A 1 318 ? -1.928 35.757 11.223 1.00 33.62 318 ARG A CA 1
ATOM 2311 C C . ARG A 1 318 ? -2.609 35.766 9.841 1.00 33.62 318 ARG A C 1
ATOM 2313 O O . ARG A 1 318 ? -1.892 35.938 8.853 1.00 33.62 318 ARG A O 1
ATOM 2320 N N . PRO A 1 319 ? -3.943 35.609 9.731 1.00 35.12 319 PRO A N 1
ATOM 2321 C CA . PRO A 1 319 ? -4.609 35.527 8.433 1.00 35.12 319 PRO A CA 1
ATOM 2322 C C . PRO A 1 319 ? -4.329 36.771 7.583 1.00 35.12 319 PRO A C 1
ATOM 2324 O O . PRO A 1 319 ? -4.511 37.909 8.029 1.00 35.12 319 PRO A O 1
ATOM 2327 N N . ALA A 1 320 ? -3.877 36.544 6.350 1.00 43.28 320 ALA A N 1
ATOM 2328 C CA . ALA A 1 320 ? -3.694 37.601 5.370 1.00 43.28 320 ALA A CA 1
ATOM 2329 C C . ALA A 1 320 ? -5.067 38.142 4.947 1.00 43.28 320 ALA A C 1
ATOM 2331 O O . ALA A 1 320 ? -5.960 37.379 4.579 1.00 43.28 320 ALA A O 1
ATOM 2332 N N . ARG A 1 321 ? -5.244 39.468 4.985 1.00 40.94 321 ARG A N 1
ATOM 2333 C CA . ARG A 1 321 ? -6.414 40.100 4.360 1.00 40.94 321 ARG A CA 1
ATOM 2334 C C . ARG A 1 321 ? -6.310 39.938 2.838 1.00 40.94 321 ARG A C 1
ATOM 2336 O O . ARG A 1 321 ? -5.218 40.149 2.310 1.00 40.94 321 ARG A O 1
ATOM 2343 N N . PRO A 1 322 ? -7.407 39.629 2.127 1.00 36.50 322 PRO A N 1
ATOM 2344 C CA . PRO A 1 322 ? -7.380 39.554 0.674 1.00 36.50 322 PRO A CA 1
ATOM 2345 C C . PRO A 1 322 ? -7.110 40.945 0.086 1.00 36.50 322 PRO A C 1
ATOM 2347 O O . PRO A 1 322 ? -7.889 41.876 0.284 1.00 36.50 322 PRO A O 1
ATOM 2350 N N . SER A 1 323 ? -6.004 41.083 -0.643 1.00 44.22 323 SER A N 1
ATOM 2351 C CA . SER A 1 323 ? -5.726 42.235 -1.499 1.00 44.22 323 SER A CA 1
ATOM 2352 C C . SER A 1 323 ? -6.021 41.854 -2.946 1.00 44.22 323 SER A C 1
ATOM 2354 O O . SER A 1 323 ? -5.355 40.976 -3.497 1.00 44.22 323 SER A O 1
ATOM 2356 N N . THR A 1 324 ? -6.993 42.512 -3.573 1.00 41.50 324 THR A N 1
ATOM 2357 C CA . THR A 1 324 ? -7.257 42.368 -5.008 1.00 41.50 324 THR A CA 1
ATOM 2358 C C . THR A 1 324 ? -6.028 42.816 -5.810 1.00 41.50 324 THR A C 1
ATOM 2360 O O . THR A 1 324 ? -5.515 43.910 -5.558 1.00 41.50 324 THR A O 1
ATOM 2363 N N . PRO A 1 325 ? -5.533 42.020 -6.777 1.00 47.62 325 PRO A N 1
ATOM 2364 C CA . PRO A 1 325 ? -4.444 42.459 -7.639 1.00 47.62 325 PRO A CA 1
ATOM 2365 C C . PRO A 1 325 ? -4.924 43.601 -8.556 1.00 47.62 325 PRO A C 1
ATOM 2367 O O . PRO A 1 325 ? -6.045 43.538 -9.069 1.00 47.62 325 PRO A O 1
ATOM 2370 N N . PRO A 1 326 ? -4.110 44.648 -8.788 1.00 45.22 326 PRO A N 1
ATOM 2371 C CA . PRO A 1 326 ? -4.468 45.715 -9.715 1.00 45.22 326 PRO A CA 1
ATOM 2372 C C . PRO A 1 326 ? -4.486 45.196 -11.166 1.00 45.22 326 PRO A C 1
ATOM 2374 O O . PRO A 1 326 ? -3.697 44.311 -11.510 1.00 45.22 326 PRO A O 1
ATOM 2377 N N . PRO A 1 327 ? -5.349 45.745 -12.042 1.00 40.00 327 PRO A N 1
ATOM 2378 C CA . PRO A 1 327 ? -5.437 45.313 -13.432 1.00 40.00 327 PRO A CA 1
ATOM 2379 C C . PRO A 1 327 ? -4.133 45.595 -14.191 1.00 40.00 327 PRO A C 1
ATOM 2381 O O . PRO A 1 327 ? -3.515 46.652 -14.051 1.00 40.00 327 PRO A O 1
ATOM 2384 N N . SER A 1 328 ? -3.721 44.637 -15.020 1.00 41.91 328 SER A N 1
ATOM 2385 C CA . SER A 1 328 ? -2.486 44.701 -15.798 1.00 41.91 328 SER A CA 1
ATOM 2386 C C . SER A 1 328 ? -2.563 45.748 -16.927 1.00 41.91 328 SER A C 1
ATOM 2388 O O . SER A 1 328 ? -3.585 45.857 -17.610 1.00 41.91 328 SER A O 1
ATOM 2390 N N . PRO A 1 329 ? -1.493 46.534 -17.167 1.00 38.84 329 PRO A N 1
ATOM 2391 C CA . PRO A 1 329 ? -1.510 47.582 -18.182 1.00 38.84 329 PRO A CA 1
ATOM 2392 C C . PRO A 1 329 ? -1.453 47.001 -19.601 1.00 38.84 329 PRO A C 1
ATOM 2394 O O . PRO A 1 329 ? -0.613 46.160 -19.927 1.00 38.84 329 PRO A O 1
ATOM 2397 N N . SER A 1 330 ? -2.330 47.501 -20.472 1.00 34.69 330 SER A N 1
ATOM 2398 C CA . SER A 1 330 ? -2.405 47.114 -21.882 1.00 34.69 330 SER A CA 1
ATOM 2399 C C . SER A 1 330 ? -1.157 47.537 -22.685 1.00 34.69 330 SER A C 1
ATOM 2401 O O . SER A 1 330 ? -0.542 48.572 -22.402 1.00 34.69 330 SER A O 1
ATOM 2403 N N . PRO A 1 331 ? -0.753 46.771 -23.720 1.00 39.19 331 PRO A N 1
ATOM 2404 C CA . PRO A 1 331 ? 0.520 46.990 -24.402 1.00 39.19 331 PRO A CA 1
ATOM 2405 C C . PRO A 1 331 ? 0.478 48.206 -25.341 1.00 39.19 331 PRO A C 1
ATOM 2407 O O . PRO A 1 331 ? -0.020 48.135 -26.468 1.00 39.19 331 PRO A O 1
ATOM 2410 N N . ARG A 1 332 ? 1.078 49.330 -24.924 1.00 30.97 332 ARG A N 1
ATOM 2411 C CA . ARG A 1 332 ? 1.354 50.453 -25.836 1.00 30.97 332 ARG A CA 1
ATOM 2412 C C . ARG A 1 332 ? 2.572 50.164 -26.721 1.00 30.97 332 ARG A C 1
ATOM 2414 O O . ARG A 1 332 ? 3.637 49.763 -26.264 1.00 30.97 332 ARG A O 1
ATOM 2421 N N . ARG A 1 333 ? 2.401 50.402 -28.024 1.00 33.88 333 ARG A N 1
ATOM 2422 C CA . ARG A 1 333 ? 3.403 50.174 -29.078 1.00 33.88 333 ARG A CA 1
ATOM 2423 C C . ARG A 1 333 ? 4.628 51.081 -28.905 1.00 33.88 333 ARG A C 1
ATOM 2425 O O . ARG A 1 333 ? 4.517 52.292 -29.090 1.00 33.88 333 ARG A O 1
ATOM 2432 N N . HIS A 1 334 ? 5.815 50.511 -28.698 1.00 30.81 334 HIS A N 1
ATOM 2433 C CA . HIS A 1 334 ? 7.063 51.273 -28.796 1.00 30.81 334 HIS A CA 1
ATOM 2434 C C . HIS A 1 334 ? 7.491 51.474 -30.259 1.00 30.81 334 HIS A C 1
ATOM 2436 O O . HIS A 1 334 ? 7.920 50.542 -30.940 1.00 30.81 334 HIS A O 1
ATOM 2442 N N . ARG A 1 335 ? 7.430 52.724 -30.740 1.00 29.80 335 ARG A N 1
ATOM 2443 C CA . ARG A 1 335 ? 8.213 53.165 -31.906 1.00 29.80 335 ARG A CA 1
ATOM 2444 C C . ARG A 1 335 ? 9.669 53.400 -31.483 1.00 29.80 335 ARG A C 1
ATOM 2446 O O . ARG A 1 335 ? 9.930 53.936 -30.411 1.00 29.80 335 ARG A O 1
ATOM 2453 N N . ARG A 1 336 ? 10.609 53.023 -32.357 1.00 31.94 336 ARG A N 1
ATOM 2454 C CA . ARG A 1 336 ? 12.059 53.245 -32.203 1.00 31.94 336 ARG A CA 1
ATOM 2455 C C . ARG A 1 336 ? 12.410 54.722 -31.974 1.00 31.94 336 ARG A C 1
ATOM 2457 O O . ARG A 1 336 ? 11.838 55.579 -32.644 1.00 31.94 336 ARG A O 1
ATOM 2464 N N . ARG A 1 337 ? 13.501 54.973 -31.238 1.00 28.83 337 ARG A N 1
ATOM 2465 C CA . ARG A 1 337 ? 14.570 55.924 -31.624 1.00 28.83 337 ARG A CA 1
ATOM 2466 C C . ARG A 1 337 ? 15.884 55.564 -30.915 1.00 28.83 337 ARG A C 1
ATOM 2468 O O . ARG A 1 337 ? 15.890 55.298 -29.721 1.00 28.83 337 ARG A O 1
ATOM 2475 N N . HIS A 1 338 ? 16.982 55.531 -31.672 1.00 31.81 338 HIS A N 1
ATOM 2476 C CA . HIS A 1 338 ? 18.345 55.340 -31.158 1.00 31.81 338 HIS A CA 1
ATOM 2477 C C . HIS A 1 338 ? 18.896 56.635 -30.544 1.00 31.81 338 HIS A C 1
ATOM 2479 O O . HIS A 1 338 ? 18.544 57.717 -31.019 1.00 31.81 338 HIS A O 1
ATOM 2485 N N . ARG A 1 339 ? 19.891 56.516 -29.651 1.00 29.75 339 ARG A N 1
ATOM 2486 C CA . ARG A 1 339 ? 21.126 57.329 -29.693 1.00 29.75 339 ARG A CA 1
ATOM 2487 C C . ARG A 1 339 ? 22.262 56.662 -28.903 1.00 29.75 339 ARG A C 1
ATOM 2489 O O . ARG A 1 339 ? 22.034 56.109 -27.836 1.00 29.75 339 ARG A O 1
ATOM 2496 N N . HIS A 1 340 ? 23.472 56.710 -29.460 1.00 29.17 340 HIS A N 1
ATOM 2497 C CA . HIS A 1 340 ? 24.719 56.249 -28.834 1.00 29.17 340 HIS A CA 1
ATOM 2498 C C . HIS A 1 340 ? 25.342 57.337 -27.946 1.00 29.17 340 HIS A C 1
ATOM 2500 O O . HIS A 1 340 ? 25.216 58.521 -28.263 1.00 29.17 340 HIS A O 1
ATOM 2506 N N . ARG A 1 341 ? 26.152 56.927 -26.959 1.00 27.05 341 ARG A N 1
ATOM 2507 C CA . ARG A 1 341 ? 27.461 57.540 -26.646 1.00 27.05 341 ARG A CA 1
ATOM 2508 C C . ARG A 1 341 ? 28.390 56.511 -25.977 1.00 27.05 341 ARG A C 1
ATOM 2510 O O . ARG A 1 341 ? 27.957 55.397 -25.700 1.00 27.05 341 ARG A O 1
ATOM 2517 N N . VAL A 1 342 ? 29.682 56.831 -25.894 1.00 27.27 342 VAL A N 1
ATOM 2518 C CA . VAL A 1 342 ? 30.807 55.872 -25.920 1.00 27.27 342 VAL A CA 1
ATOM 2519 C C . VAL A 1 342 ? 31.932 56.325 -24.968 1.00 27.27 342 VAL A C 1
ATOM 2521 O O . VAL A 1 342 ? 32.195 57.524 -24.941 1.00 27.27 342 VAL A O 1
ATOM 2524 N N . ARG A 1 343 ? 32.636 55.361 -24.329 1.00 28.75 343 ARG A N 1
ATOM 2525 C CA . ARG A 1 343 ? 33.962 55.480 -23.644 1.00 28.75 343 ARG A CA 1
ATOM 2526 C C . ARG A 1 343 ? 34.019 56.345 -22.356 1.00 28.75 343 ARG A C 1
ATOM 2528 O O . ARG A 1 343 ? 33.095 57.104 -22.107 1.00 28.75 343 ARG A O 1
ATOM 2535 N N . ASP A 1 344 ? 35.012 56.240 -21.454 1.00 29.25 344 ASP A N 1
ATOM 2536 C CA . ASP A 1 344 ? 36.315 55.522 -21.430 1.00 29.25 344 ASP A CA 1
ATOM 2537 C C . ASP A 1 344 ? 36.816 55.262 -19.975 1.00 29.25 344 ASP A C 1
ATOM 2539 O O . ASP A 1 344 ? 36.285 55.852 -19.038 1.00 29.25 344 ASP A O 1
ATOM 2543 N N . GLY A 1 345 ? 37.915 54.501 -19.804 1.00 26.72 345 GLY A N 1
ATOM 2544 C CA . GLY A 1 345 ? 38.924 54.767 -18.745 1.00 26.72 345 GLY A CA 1
ATOM 2545 C C . GLY A 1 345 ? 38.947 53.908 -17.458 1.00 26.72 345 GLY A C 1
ATOM 2546 O O . GLY A 1 345 ? 37.926 53.673 -16.824 1.00 26.72 345 GLY A O 1
ATOM 2547 N N . GLY A 1 346 ? 40.152 53.468 -17.048 1.00 23.80 346 GLY A N 1
ATOM 2548 C CA . GLY A 1 346 ? 40.417 52.653 -15.841 1.00 23.80 346 GLY A CA 1
ATOM 2549 C C . GLY A 1 346 ? 41.216 53.360 -14.709 1.00 23.80 346 GLY A C 1
ATOM 2550 O O . GLY A 1 346 ? 40.927 54.511 -14.409 1.00 23.80 346 GLY A O 1
ATOM 2551 N N . PRO A 1 347 ? 42.169 52.693 -14.011 1.00 61.22 347 PRO A N 1
ATOM 2552 C CA . PRO A 1 347 ? 42.005 52.377 -12.574 1.00 61.22 347 PRO A CA 1
ATOM 2553 C C . PRO A 1 347 ? 43.088 52.935 -11.606 1.00 61.22 347 PRO A C 1
ATOM 2555 O O . PRO A 1 347 ? 44.124 53.402 -12.072 1.00 61.22 347 PRO A O 1
ATOM 2558 N N . ARG A 1 348 ? 42.861 52.792 -10.271 1.00 31.97 348 ARG A N 1
ATOM 2559 C CA . ARG A 1 348 ? 43.731 52.914 -9.036 1.00 31.97 348 ARG A CA 1
ATOM 2560 C C . ARG A 1 348 ? 42.888 53.566 -7.895 1.00 31.97 348 ARG A C 1
ATOM 2562 O O . ARG A 1 348 ? 41.985 54.315 -8.227 1.00 31.97 348 ARG A O 1
ATOM 2569 N N . GLY A 1 349 ? 43.068 53.404 -6.569 1.00 26.17 349 GLY A N 1
ATOM 2570 C CA . GLY A 1 349 ? 43.858 52.495 -5.711 1.00 26.17 349 GLY A CA 1
ATOM 2571 C C . GLY A 1 349 ? 43.926 52.964 -4.219 1.00 26.17 349 GLY A C 1
ATOM 2572 O O . GLY A 1 349 ? 43.915 54.160 -3.977 1.00 26.17 349 GLY A O 1
ATOM 2573 N N . ARG A 1 350 ? 44.091 52.026 -3.256 1.00 27.19 350 ARG A N 1
ATOM 2574 C CA . ARG A 1 350 ? 44.646 52.144 -1.858 1.00 27.19 350 ARG A CA 1
ATOM 2575 C C . ARG A 1 350 ? 43.914 52.903 -0.690 1.00 27.19 350 ARG A C 1
ATOM 2577 O O . ARG A 1 350 ? 43.803 54.115 -0.690 1.00 27.19 350 ARG A O 1
ATOM 2584 N N . HIS A 1 351 ? 43.574 52.115 0.355 1.00 27.48 351 HIS A N 1
ATOM 2585 C CA . HIS A 1 351 ? 43.629 52.248 1.855 1.00 27.48 351 HIS A CA 1
ATOM 2586 C C . HIS A 1 351 ? 44.394 53.401 2.585 1.00 27.48 351 HIS A C 1
ATOM 2588 O O . HIS A 1 351 ? 45.245 54.001 1.932 1.00 27.48 351 HIS A O 1
ATOM 2594 N N . PRO A 1 352 ? 44.337 53.560 3.958 1.00 56.41 352 PRO A N 1
ATOM 2595 C CA . PRO A 1 352 ? 43.461 53.040 5.064 1.00 56.41 352 PRO A CA 1
ATOM 2596 C C . PRO A 1 352 ? 42.986 54.194 6.042 1.00 56.41 352 PRO A C 1
ATOM 2598 O O . PRO A 1 352 ? 42.778 55.258 5.465 1.00 56.41 352 PRO A O 1
ATOM 2601 N N . PRO A 1 353 ? 42.757 54.110 7.409 1.00 48.53 353 PRO A N 1
ATOM 2602 C CA . PRO A 1 353 ? 43.565 53.526 8.538 1.00 48.53 353 PRO A CA 1
ATOM 2603 C C . PRO A 1 353 ? 42.786 52.692 9.632 1.00 48.53 353 PRO A C 1
ATOM 2605 O O . PRO A 1 353 ? 41.602 52.899 9.843 1.00 48.53 353 PRO A O 1
ATOM 2608 N N . ARG A 1 354 ? 43.372 51.616 10.216 1.00 33.66 354 ARG A N 1
ATOM 2609 C CA . ARG A 1 354 ? 43.934 51.418 11.608 1.00 33.66 354 ARG A CA 1
ATOM 2610 C C . ARG A 1 354 ? 42.950 51.303 12.810 1.00 33.66 354 ARG A C 1
ATOM 2612 O O . ARG A 1 354 ? 41.960 52.008 12.818 1.00 33.66 354 ARG A O 1
ATOM 2619 N N . VAL A 1 355 ? 43.221 50.616 13.946 1.00 33.75 355 VAL A N 1
ATOM 2620 C CA . VAL A 1 355 ? 43.964 49.372 14.355 1.00 33.75 355 VAL A CA 1
ATOM 2621 C C . VAL A 1 355 ? 43.966 49.268 15.908 1.00 33.75 355 VAL A C 1
ATOM 2623 O O . VAL A 1 355 ? 44.099 50.310 16.543 1.00 33.75 355 VAL A O 1
ATOM 2626 N N . ARG A 1 356 ? 43.912 48.044 16.489 1.00 31.38 356 ARG A N 1
ATOM 2627 C CA . ARG A 1 356 ? 44.524 47.525 17.768 1.00 31.38 356 ARG A CA 1
ATOM 2628 C C . ARG A 1 356 ? 43.624 46.430 18.395 1.00 31.38 356 ARG A C 1
ATOM 2630 O O . ARG A 1 356 ? 42.424 46.635 18.462 1.00 31.38 356 ARG A O 1
ATOM 2637 N N . GLY A 1 357 ? 44.104 45.285 18.898 1.00 27.97 357 GLY A N 1
ATOM 2638 C CA . GLY A 1 357 ? 45.429 44.644 18.802 1.00 27.97 357 GLY A CA 1
ATOM 2639 C C . GLY A 1 357 ? 45.685 43.630 19.940 1.00 27.97 357 GLY A C 1
ATOM 2640 O O . GLY A 1 357 ? 45.336 43.933 21.072 1.00 27.97 357 GLY A O 1
ATOM 2641 N N . ALA A 1 358 ? 46.310 42.471 19.659 1.00 28.14 358 ALA A N 1
ATOM 2642 C CA . ALA A 1 358 ? 47.017 41.607 20.633 1.00 28.14 358 ALA A CA 1
ATOM 2643 C C . ALA A 1 358 ? 47.823 40.481 19.930 1.00 28.14 358 ALA A C 1
ATOM 2645 O O . ALA A 1 358 ? 47.363 39.900 18.950 1.00 28.14 358 ALA A O 1
ATOM 2646 N N . HIS A 1 359 ? 49.023 40.178 20.436 1.00 31.64 359 HIS A N 1
ATOM 2647 C CA . HIS A 1 359 ? 49.999 39.161 19.982 1.00 31.64 359 HIS A CA 1
ATOM 2648 C C . HIS A 1 359 ? 51.028 38.951 21.129 1.00 31.64 359 HIS A C 1
ATOM 2650 O O . HIS A 1 359 ? 51.028 39.796 22.029 1.00 31.64 359 HIS A O 1
ATOM 2656 N N . PRO A 1 360 ? 51.958 37.960 21.111 1.00 48.94 360 PRO A N 1
ATOM 2657 C CA . PRO A 1 360 ? 52.167 36.836 20.179 1.00 48.94 360 PRO A CA 1
ATOM 2658 C C . PRO A 1 360 ? 52.330 35.449 20.887 1.00 48.94 360 PRO A C 1
ATOM 2660 O O . PRO A 1 360 ? 52.035 35.309 22.068 1.00 48.94 360 PRO A O 1
ATOM 2663 N N . GLY A 1 361 ? 52.765 34.408 20.148 1.00 26.73 361 GLY A N 1
ATOM 2664 C CA . GLY A 1 361 ? 53.106 33.052 20.655 1.00 26.73 361 GLY A CA 1
ATOM 2665 C C . GLY A 1 361 ? 54.548 32.922 21.213 1.00 26.73 361 GLY A C 1
ATOM 2666 O O . GLY A 1 361 ? 55.020 33.912 21.765 1.00 26.73 361 GLY A O 1
ATOM 2667 N N . PRO A 1 362 ? 55.289 31.782 21.066 1.00 49.84 362 PRO A N 1
ATOM 2668 C CA . PRO A 1 362 ? 55.280 30.853 19.918 1.00 49.84 362 PRO A CA 1
ATOM 2669 C C . PRO A 1 362 ? 55.368 29.329 20.270 1.00 49.84 362 PRO A C 1
ATOM 2671 O O . PRO A 1 362 ? 54.856 28.878 21.289 1.00 49.84 362 PRO A O 1
ATOM 2674 N N . ARG A 1 363 ? 55.939 28.504 19.366 1.00 30.94 363 ARG A N 1
ATOM 2675 C CA . ARG A 1 363 ? 55.794 27.031 19.241 1.00 30.94 363 ARG A CA 1
ATOM 2676 C C . ARG A 1 363 ? 57.102 26.213 19.430 1.00 30.94 363 ARG A C 1
ATOM 2678 O O . ARG A 1 363 ? 58.122 26.584 18.872 1.00 30.94 363 ARG A O 1
ATOM 2685 N N . VAL A 1 364 ? 56.951 24.996 19.990 1.00 33.09 364 VAL A N 1
ATOM 2686 C CA . VAL A 1 364 ? 57.604 23.694 19.627 1.00 33.09 364 VAL A CA 1
ATOM 2687 C 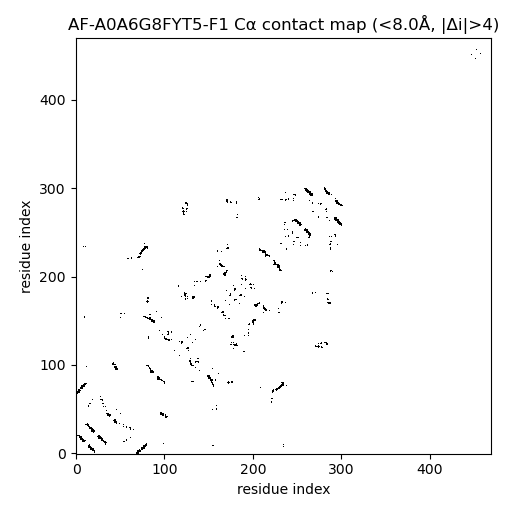C . VAL A 1 364 ? 59.117 23.438 19.866 1.00 33.09 364 VAL A C 1
ATOM 2689 O O . VAL A 1 364 ? 59.958 23.962 19.149 1.00 33.09 364 VAL A O 1
ATOM 2692 N N . ALA A 1 365 ? 59.421 22.416 20.697 1.00 28.38 365 ALA A N 1
ATOM 2693 C CA . ALA A 1 365 ? 60.430 21.337 20.494 1.00 28.38 365 ALA A CA 1
ATOM 2694 C C . ALA A 1 365 ? 60.259 20.242 21.596 1.00 28.38 365 ALA A C 1
ATOM 2696 O O . ALA A 1 365 ? 60.204 20.582 22.766 1.00 28.38 365 ALA A O 1
ATOM 2697 N N . ARG A 1 366 ? 59.911 18.968 21.326 1.00 29.19 366 ARG A N 1
ATOM 2698 C CA . ARG A 1 366 ? 60.675 17.782 20.833 1.00 29.19 366 ARG A CA 1
ATOM 2699 C C . ARG A 1 366 ? 61.414 16.924 21.906 1.00 29.19 366 ARG A C 1
ATOM 2701 O O . ARG A 1 366 ? 62.375 17.388 22.495 1.00 29.19 366 ARG A O 1
ATOM 2708 N N . ARG A 1 367 ? 61.082 15.609 21.905 1.00 29.84 367 ARG A N 1
ATOM 2709 C CA . ARG A 1 367 ? 61.854 14.377 22.286 1.00 29.84 367 ARG A CA 1
ATOM 2710 C C . ARG A 1 367 ? 61.687 13.710 23.679 1.00 29.84 367 ARG A C 1
ATOM 2712 O O . ARG A 1 367 ? 62.155 14.238 24.670 1.00 29.84 367 ARG A O 1
ATOM 2719 N N . HIS A 1 368 ? 61.302 12.415 23.612 1.00 28.44 368 HIS A N 1
ATOM 2720 C CA . HIS A 1 368 ? 61.736 11.246 24.432 1.00 28.44 368 HIS A CA 1
ATOM 2721 C C . HIS A 1 368 ? 61.390 11.234 25.948 1.00 28.44 368 HIS A C 1
ATOM 2723 O O . HIS A 1 368 ? 61.402 12.265 26.588 1.00 28.44 368 HIS A O 1
ATOM 2729 N N . ARG A 1 369 ? 61.097 10.102 26.623 1.00 30.61 369 ARG A N 1
ATOM 2730 C CA . ARG A 1 369 ? 61.489 8.686 26.403 1.00 30.61 369 ARG A CA 1
ATOM 2731 C C . ARG 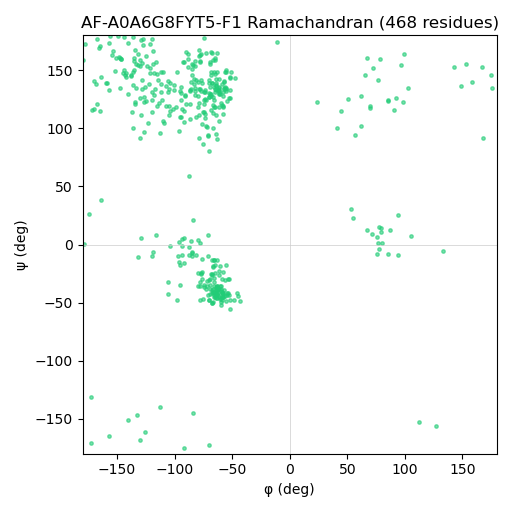A 1 369 ? 60.572 7.715 27.205 1.00 30.61 369 ARG A C 1
ATOM 2733 O O . ARG A 1 369 ? 60.287 8.000 28.355 1.00 30.61 369 ARG A O 1
ATOM 2740 N N . ARG A 1 370 ? 60.263 6.530 26.639 1.00 30.00 370 ARG A N 1
ATOM 2741 C CA . ARG A 1 370 ? 60.200 5.180 27.291 1.00 30.00 370 ARG A CA 1
ATOM 2742 C C . ARG A 1 370 ? 59.504 5.054 28.674 1.00 30.00 370 ARG A C 1
ATOM 2744 O O . ARG A 1 370 ? 60.074 5.460 29.673 1.00 30.00 370 ARG A O 1
ATOM 2751 N N . ARG A 1 371 ? 58.376 4.343 28.824 1.00 31.16 371 ARG A N 1
ATOM 2752 C CA . ARG A 1 371 ? 58.159 2.858 28.881 1.00 31.16 371 ARG A CA 1
ATOM 2753 C C . ARG A 1 371 ? 56.618 2.623 29.012 1.00 31.16 371 ARG A C 1
ATOM 2755 O O . ARG A 1 371 ? 55.913 3.603 29.194 1.00 31.16 371 ARG A O 1
ATOM 2762 N N . HIS A 1 372 ? 55.990 1.437 28.947 1.00 30.77 372 HIS A N 1
ATOM 2763 C CA . HIS A 1 372 ? 56.400 0.027 28.751 1.00 30.77 372 HIS A CA 1
ATOM 2764 C C . HIS A 1 372 ? 55.215 -0.807 28.176 1.00 30.77 372 HIS A C 1
ATOM 2766 O O . HIS A 1 372 ? 54.111 -0.294 28.021 1.00 30.77 372 HIS A O 1
ATOM 2772 N N . ARG A 1 373 ? 55.421 -2.111 27.935 1.00 36.41 373 ARG A N 1
ATOM 2773 C CA . ARG A 1 373 ? 54.406 -3.201 27.890 1.00 36.41 373 ARG A CA 1
ATOM 2774 C C . ARG A 1 373 ? 55.065 -4.467 28.482 1.00 36.41 373 ARG A C 1
ATOM 2776 O O . ARG A 1 373 ? 56.290 -4.562 28.415 1.00 36.41 373 ARG A O 1
ATOM 2783 N N . PRO A 1 374 ? 54.315 -5.383 29.121 1.00 40.91 374 PRO A N 1
ATOM 2784 C CA . PRO A 1 374 ? 53.701 -6.545 28.442 1.00 40.91 374 PRO A CA 1
ATOM 2785 C C . PRO A 1 374 ? 52.234 -6.737 28.909 1.00 40.91 374 PRO A C 1
ATOM 2787 O O . PRO A 1 374 ? 51.762 -5.964 29.730 1.00 40.91 374 PRO A O 1
ATOM 2790 N N . GLY A 1 375 ? 51.399 -7.677 28.463 1.00 31.95 375 GLY A N 1
ATOM 2791 C CA . GLY A 1 375 ? 51.523 -8.916 27.681 1.00 31.95 375 GLY A CA 1
ATOM 2792 C C . GLY A 1 375 ? 50.346 -9.837 28.093 1.00 31.95 375 GLY A C 1
ATOM 2793 O O . GLY A 1 375 ? 49.785 -9.629 29.169 1.00 31.95 375 GLY A O 1
ATOM 2794 N N . PRO A 1 376 ? 49.891 -10.790 27.261 1.00 54.00 376 PRO A N 1
ATOM 2795 C CA . PRO A 1 376 ? 48.537 -11.349 27.380 1.00 54.00 376 PRO A CA 1
ATOM 2796 C C . PRO A 1 376 ? 48.420 -12.555 28.329 1.00 54.00 376 PRO A C 1
ATOM 2798 O O . PRO A 1 376 ? 49.401 -13.240 28.617 1.00 54.00 376 PRO A O 1
ATOM 2801 N N . ARG A 1 377 ? 47.184 -12.894 28.725 1.00 30.77 377 ARG A N 1
ATOM 2802 C CA . ARG A 1 377 ? 46.828 -14.219 29.264 1.00 30.77 377 ARG A CA 1
ATOM 2803 C C . ARG A 1 377 ? 45.633 -14.809 28.524 1.00 30.77 377 ARG A C 1
ATOM 2805 O O . ARG A 1 377 ? 44.696 -14.100 28.174 1.00 30.77 377 ARG A O 1
ATOM 2812 N N . ALA A 1 378 ? 45.684 -16.118 28.302 1.00 32.19 378 ALA A N 1
ATOM 2813 C CA . ALA A 1 378 ? 44.680 -16.884 27.580 1.00 32.19 378 ALA A CA 1
ATOM 2814 C C . ALA A 1 378 ? 44.289 -18.144 28.367 1.00 32.19 378 ALA A C 1
ATOM 2816 O O . ALA A 1 378 ? 45.121 -18.697 29.080 1.00 32.19 378 ALA A O 1
ATOM 2817 N N . ARG A 1 379 ? 43.062 -18.629 28.114 1.00 33.66 379 ARG A N 1
ATOM 2818 C CA . ARG A 1 379 ? 42.523 -19.973 28.424 1.00 33.66 379 ARG A CA 1
ATOM 2819 C C . ARG A 1 379 ? 42.451 -20.396 29.905 1.00 33.66 379 ARG A C 1
ATOM 2821 O O . ARG A 1 379 ? 43.472 -20.578 30.557 1.00 33.66 379 ARG A O 1
ATOM 2828 N N . ARG A 1 380 ? 41.257 -20.845 30.319 1.00 31.22 380 ARG A N 1
ATOM 2829 C CA . ARG A 1 380 ? 40.987 -22.272 30.624 1.00 31.22 380 ARG A CA 1
ATOM 2830 C C . ARG A 1 380 ? 39.485 -22.555 30.787 1.00 31.22 380 ARG A C 1
ATOM 2832 O O . ARG A 1 380 ? 38.767 -21.784 31.408 1.00 31.22 380 ARG A O 1
ATOM 2839 N N . HIS A 1 381 ? 39.050 -23.684 30.227 1.00 33.97 381 HIS A N 1
ATOM 2840 C CA . HIS A 1 381 ? 37.803 -24.377 30.579 1.00 33.97 381 HIS A CA 1
ATOM 2841 C C . HIS A 1 381 ? 37.905 -24.978 31.997 1.00 33.97 381 HIS A C 1
ATOM 2843 O O . HIS A 1 381 ? 39.015 -25.178 32.498 1.00 33.97 381 HIS A O 1
ATOM 2849 N N . PRO A 1 382 ? 36.771 -25.384 32.588 1.00 43.50 382 PRO A N 1
ATOM 2850 C CA . PRO A 1 382 ? 36.517 -26.830 32.636 1.00 43.50 382 PRO A CA 1
ATOM 2851 C C . PRO A 1 382 ? 35.217 -27.237 31.916 1.00 43.50 382 PRO A C 1
ATOM 2853 O O . PRO A 1 382 ? 34.500 -26.408 31.358 1.00 43.50 382 PRO A O 1
ATOM 2856 N N . ALA A 1 383 ? 34.965 -28.545 31.859 1.00 33.09 383 ALA A N 1
ATOM 2857 C CA . ALA A 1 383 ? 33.878 -29.168 31.107 1.00 33.09 383 ALA A CA 1
ATOM 2858 C C . ALA A 1 383 ? 33.244 -30.334 31.891 1.00 33.09 383 ALA A C 1
ATOM 2860 O O . ALA A 1 383 ? 33.837 -30.817 32.853 1.00 33.09 383 ALA A O 1
ATOM 2861 N N . ARG A 1 384 ? 32.140 -30.868 31.332 1.00 32.84 384 ARG A N 1
ATOM 2862 C CA . ARG A 1 384 ? 31.419 -32.133 31.642 1.00 32.84 384 ARG A CA 1
ATOM 2863 C C . ARG A 1 384 ? 30.261 -32.026 32.650 1.00 32.84 384 ARG A C 1
ATOM 2865 O O . ARG A 1 384 ? 30.449 -31.600 33.777 1.00 32.84 384 ARG A O 1
ATOM 2872 N N . GLY A 1 385 ? 29.077 -32.506 32.235 1.00 28.64 385 GLY A N 1
ATOM 2873 C CA . GLY A 1 385 ? 27.852 -32.472 33.057 1.00 28.64 385 GLY A CA 1
ATOM 2874 C C . GLY A 1 385 ? 26.590 -33.182 32.517 1.00 28.64 385 GLY A C 1
ATOM 2875 O O . GLY A 1 385 ? 25.505 -32.778 32.886 1.00 28.64 385 GLY A O 1
ATOM 2876 N N . ARG A 1 386 ? 26.728 -34.218 31.665 1.00 31.17 386 ARG A N 1
ATOM 2877 C CA . ARG A 1 386 ? 25.732 -35.283 31.328 1.00 31.17 386 ARG A CA 1
ATOM 2878 C C . ARG A 1 386 ? 24.279 -34.921 30.902 1.00 31.17 386 ARG A C 1
ATOM 2880 O O . ARG A 1 386 ? 23.482 -34.400 31.666 1.00 31.17 386 ARG A O 1
ATOM 2887 N N . ARG A 1 387 ? 23.876 -35.441 29.728 1.00 36.91 387 ARG A N 1
ATOM 2888 C CA . ARG A 1 387 ? 22.477 -35.833 29.420 1.00 36.91 387 ARG A CA 1
ATOM 2889 C C . ARG A 1 387 ? 22.139 -37.184 30.079 1.00 36.91 387 ARG A C 1
ATOM 2891 O O . ARG A 1 387 ? 23.043 -38.001 30.256 1.00 36.91 387 ARG A O 1
ATOM 2898 N N . PRO A 1 388 ? 20.849 -37.463 30.309 1.00 45.31 388 PRO A N 1
ATOM 2899 C CA . PRO A 1 388 ? 20.153 -38.557 29.606 1.00 45.31 388 PRO A CA 1
ATOM 2900 C C . PRO A 1 388 ? 18.847 -38.033 28.960 1.00 45.31 388 PRO A C 1
ATOM 2902 O O . PRO A 1 388 ? 18.468 -36.893 29.184 1.00 45.31 388 PRO A O 1
ATOM 2905 N N . GLY A 1 389 ? 18.098 -38.752 28.124 1.00 28.91 389 GLY A N 1
ATOM 2906 C CA . GLY A 1 389 ? 18.271 -40.067 27.504 1.00 28.91 389 GLY A CA 1
ATOM 2907 C C . GLY A 1 389 ? 16.990 -40.389 26.712 1.00 28.91 389 GLY A C 1
ATOM 2908 O O . GLY A 1 389 ? 15.897 -40.143 27.206 1.00 28.91 389 GLY A O 1
ATOM 2909 N N . ARG A 1 390 ? 17.101 -40.890 25.475 1.00 37.28 390 ARG A N 1
ATOM 2910 C CA . ARG A 1 390 ? 15.956 -41.262 24.615 1.00 37.28 390 ARG A CA 1
ATOM 2911 C C . ARG A 1 390 ? 16.056 -42.753 24.295 1.00 37.28 390 ARG A C 1
ATOM 2913 O O . ARG A 1 390 ? 17.136 -43.175 23.883 1.00 37.28 390 ARG A O 1
ATOM 2920 N N . PRO A 1 391 ? 14.979 -43.534 24.446 1.00 44.88 391 PRO A N 1
ATOM 2921 C CA . PRO A 1 391 ? 14.669 -44.579 23.455 1.00 44.88 391 PRO A CA 1
ATOM 2922 C C . PRO A 1 391 ? 13.145 -44.844 23.309 1.00 44.88 391 PRO A C 1
ATOM 2924 O O . PRO A 1 391 ? 12.358 -44.276 24.058 1.00 44.88 391 PRO A O 1
ATOM 2927 N N . PRO A 1 392 ? 12.700 -45.761 22.425 1.00 48.78 392 PRO A N 1
ATOM 2928 C CA . PRO A 1 392 ? 13.175 -46.030 21.068 1.00 48.78 392 PRO A CA 1
ATOM 2929 C C . PRO A 1 392 ? 12.019 -45.977 20.028 1.00 48.78 392 PRO A C 1
ATOM 2931 O O . PRO A 1 392 ? 10.984 -45.357 20.235 1.00 48.78 392 PRO A O 1
ATOM 2934 N N . ARG A 1 393 ? 12.247 -46.568 18.847 1.00 38.78 393 ARG A N 1
ATOM 2935 C CA . ARG A 1 393 ? 11.415 -46.493 17.630 1.00 38.78 393 ARG A CA 1
ATOM 2936 C C . ARG A 1 393 ? 10.269 -47.516 17.611 1.00 38.78 393 ARG A C 1
ATOM 2938 O O . ARG A 1 393 ? 10.474 -48.652 18.021 1.00 38.78 393 ARG A O 1
ATOM 2945 N N . GLY A 1 394 ? 9.172 -47.178 16.928 1.00 27.73 394 GLY A N 1
ATOM 2946 C CA . GLY A 1 394 ? 8.221 -48.138 16.349 1.00 27.73 394 GLY A CA 1
ATOM 2947 C C . GLY A 1 394 ? 8.130 -47.971 14.825 1.00 27.73 394 GLY A C 1
ATOM 2948 O O . GLY A 1 394 ? 7.871 -46.873 14.343 1.00 27.73 394 GLY A O 1
ATOM 2949 N N . ARG A 1 395 ? 8.366 -49.045 14.057 1.00 36.34 395 ARG A N 1
ATOM 2950 C CA . ARG A 1 395 ? 8.107 -49.130 12.604 1.00 36.34 395 ARG A CA 1
ATOM 2951 C C . ARG A 1 395 ? 6.962 -50.117 12.358 1.00 36.34 395 ARG A C 1
ATOM 2953 O O . ARG A 1 395 ? 7.078 -51.250 12.807 1.00 36.34 395 ARG A O 1
ATOM 2960 N N . ARG A 1 396 ? 5.970 -49.717 11.559 1.00 31.89 396 ARG A N 1
ATOM 2961 C CA . ARG A 1 396 ? 5.035 -50.500 10.709 1.00 31.89 396 ARG A CA 1
ATOM 2962 C C . ARG A 1 396 ? 4.430 -49.427 9.779 1.00 31.89 396 ARG A C 1
ATOM 2964 O O . ARG A 1 396 ? 3.973 -48.421 10.296 1.00 31.89 396 ARG A O 1
ATOM 2971 N N . ARG A 1 397 ? 4.620 -49.391 8.451 1.00 33.72 397 ARG A N 1
ATOM 2972 C CA . ARG A 1 397 ? 4.265 -50.377 7.410 1.00 33.72 397 ARG A CA 1
ATOM 2973 C C . ARG A 1 397 ? 2.885 -50.984 7.650 1.00 33.72 397 ARG A C 1
ATOM 2975 O O . ARG A 1 397 ? 2.791 -51.916 8.440 1.00 33.72 397 ARG A O 1
ATOM 2982 N N . LEU A 1 398 ? 1.890 -50.477 6.924 1.00 31.92 398 LEU A N 1
ATOM 2983 C CA . LEU A 1 398 ? 1.049 -51.247 6.002 1.00 31.92 398 LEU A CA 1
ATOM 2984 C C . LEU A 1 398 ? 0.244 -50.274 5.120 1.00 31.92 398 LEU A C 1
ATOM 2986 O O . LEU A 1 398 ? -0.501 -49.446 5.627 1.00 31.92 398 LEU A O 1
ATOM 2990 N N . ASP A 1 399 ? 0.454 -50.396 3.817 1.00 37.88 399 ASP A N 1
ATOM 2991 C CA . ASP A 1 399 ? -0.486 -50.086 2.737 1.00 37.88 399 ASP A CA 1
ATOM 2992 C C . ASP A 1 399 ? -0.539 -51.416 1.964 1.00 37.88 399 ASP A C 1
ATOM 2994 O O . ASP A 1 399 ? 0.530 -52.010 1.736 1.00 37.88 399 ASP A O 1
ATOM 2998 N N . PRO A 1 400 ? -1.727 -52.009 1.794 1.00 41.28 400 PRO A N 1
ATOM 2999 C CA . PRO A 1 400 ? -2.356 -51.897 0.481 1.00 41.28 400 PRO A CA 1
ATOM 3000 C C . PRO A 1 400 ? -3.883 -51.723 0.546 1.00 41.28 400 PRO A C 1
ATOM 3002 O O . PRO A 1 400 ? -4.548 -52.373 1.348 1.00 41.28 400 PRO A O 1
ATOM 3005 N N . ASP A 1 401 ? -4.449 -50.985 -0.410 1.00 31.70 401 ASP A N 1
ATOM 3006 C CA . ASP A 1 401 ? -5.308 -51.648 -1.402 1.00 31.70 401 ASP A CA 1
ATOM 3007 C C . ASP A 1 401 ? -5.472 -50.843 -2.699 1.00 31.70 401 ASP A C 1
ATOM 3009 O O . ASP A 1 401 ? -5.629 -49.622 -2.702 1.00 31.70 401 ASP A O 1
ATOM 3013 N N . ALA A 1 402 ? -5.429 -51.552 -3.830 1.00 31.31 402 ALA A N 1
ATOM 3014 C CA . ALA A 1 402 ? -5.430 -50.969 -5.169 1.00 31.31 402 ALA A CA 1
ATOM 3015 C C . ALA A 1 402 ? -6.486 -51.621 -6.076 1.00 31.31 402 ALA A C 1
ATOM 3017 O O . ALA A 1 402 ? -6.200 -52.576 -6.794 1.00 31.31 402 ALA A O 1
ATOM 3018 N N . VAL A 1 403 ? -7.695 -51.051 -6.102 1.00 33.28 403 VAL A N 1
ATOM 3019 C CA . VAL A 1 403 ? -8.742 -51.300 -7.114 1.00 33.28 403 VAL A CA 1
ATOM 3020 C C . VAL A 1 403 ? -9.534 -49.992 -7.289 1.00 33.28 403 VAL A C 1
ATOM 3022 O O . VAL A 1 403 ? -9.870 -49.355 -6.302 1.00 33.28 403 VAL A O 1
ATOM 3025 N N . GLY A 1 404 ? -9.871 -49.495 -8.480 1.00 29.00 404 GLY A N 1
ATOM 3026 C CA . GLY A 1 404 ? -9.592 -49.976 -9.831 1.00 29.00 404 GLY A CA 1
ATOM 3027 C C . GLY A 1 404 ? -9.934 -48.898 -10.874 1.00 29.00 404 GLY A C 1
ATOM 3028 O O . GLY A 1 404 ? -10.404 -47.810 -10.549 1.00 29.00 404 GLY A O 1
ATOM 3029 N N . ALA A 1 405 ? -9.661 -49.181 -12.147 1.00 30.95 405 ALA A N 1
ATOM 3030 C CA . ALA A 1 405 ? -9.775 -48.206 -13.233 1.00 30.95 405 ALA A CA 1
ATOM 3031 C C . ALA A 1 405 ? -11.221 -47.789 -13.577 1.00 30.95 405 ALA A C 1
ATOM 3033 O O . ALA A 1 405 ? -12.133 -48.609 -13.490 1.00 30.95 405 ALA A O 1
ATOM 3034 N N . ARG A 1 406 ? -11.374 -46.584 -14.162 1.00 32.28 406 ARG A N 1
ATOM 3035 C CA . ARG A 1 406 ? -12.046 -46.366 -15.471 1.00 32.28 406 ARG A CA 1
ATOM 3036 C C . ARG A 1 406 ? -11.899 -44.921 -15.982 1.00 32.28 406 ARG A C 1
ATOM 3038 O O . ARG A 1 406 ? -12.460 -43.987 -15.425 1.00 32.28 406 ARG A O 1
ATOM 3045 N N . ARG A 1 407 ? -11.208 -44.759 -17.118 1.00 36.69 407 ARG A N 1
ATOM 3046 C CA . ARG A 1 407 ? -11.412 -43.630 -18.048 1.00 36.69 407 ARG A CA 1
ATOM 3047 C C . ARG A 1 407 ? -12.597 -43.950 -18.971 1.00 36.69 407 ARG A C 1
ATOM 3049 O O . ARG A 1 407 ? -12.645 -45.078 -19.463 1.00 36.69 407 ARG A O 1
ATOM 3056 N N . PRO A 1 408 ? -13.444 -42.974 -19.329 1.00 42.97 408 PRO A N 1
ATOM 3057 C CA . PRO A 1 408 ? -14.195 -42.981 -20.584 1.00 42.97 408 PRO A CA 1
ATOM 3058 C C . PRO A 1 408 ? -13.388 -42.317 -21.726 1.00 42.97 408 PRO A C 1
ATOM 3060 O O . PRO A 1 408 ? -12.438 -41.575 -21.456 1.00 42.97 408 PRO A O 1
ATOM 3063 N N . PRO A 1 409 ? -13.714 -42.590 -23.003 1.00 42.34 409 PRO A N 1
ATOM 3064 C CA . PRO A 1 409 ? -12.914 -42.165 -24.153 1.00 42.34 409 PRO A CA 1
ATOM 3065 C C . PRO A 1 409 ? -13.340 -40.804 -24.730 1.00 42.34 409 PRO A C 1
ATOM 3067 O O . PRO A 1 409 ? -14.498 -40.407 -24.641 1.00 42.34 409 PRO A O 1
ATOM 3070 N N . GLY A 1 410 ? -12.414 -40.136 -25.423 1.00 31.11 410 GLY A N 1
ATOM 3071 C CA . GLY A 1 410 ? -12.752 -39.070 -26.373 1.00 31.11 410 GLY A CA 1
ATOM 3072 C C . GLY A 1 410 ? -13.005 -39.627 -27.785 1.00 31.11 410 GLY A C 1
ATOM 3073 O O . GLY A 1 410 ? -12.415 -40.653 -28.142 1.00 31.11 410 GLY A O 1
ATOM 3074 N N . PRO A 1 411 ? -13.826 -38.966 -28.622 1.00 43.50 411 PRO A N 1
ATOM 3075 C CA . PRO A 1 411 ? -14.004 -39.349 -30.018 1.00 43.50 411 PRO A CA 1
ATOM 3076 C C . PRO A 1 411 ? -12.852 -38.843 -30.901 1.00 43.50 411 PRO A C 1
ATOM 3078 O O . PRO A 1 411 ? -12.365 -37.719 -30.768 1.00 43.50 411 PRO A O 1
ATOM 3081 N N . ARG A 1 412 ? -12.423 -39.688 -31.843 1.00 32.50 412 ARG A N 1
ATOM 3082 C CA . ARG A 1 412 ? -11.486 -39.340 -32.923 1.00 32.50 412 ARG A CA 1
ATOM 3083 C C . ARG A 1 412 ? -12.235 -38.840 -34.167 1.00 32.50 412 ARG A C 1
ATOM 3085 O O . ARG A 1 412 ? -13.388 -39.184 -34.382 1.00 32.50 412 ARG A O 1
ATOM 3092 N N . ALA A 1 413 ? -11.439 -38.236 -35.054 1.00 32.09 413 ALA A N 1
ATOM 3093 C CA . ALA A 1 413 ? -11.603 -38.149 -36.511 1.00 32.09 413 ALA A CA 1
ATOM 3094 C C . ALA A 1 413 ? -12.380 -36.946 -37.083 1.00 32.09 413 ALA A C 1
ATOM 3096 O O . ALA A 1 413 ? -13.584 -36.798 -36.941 1.00 32.09 413 ALA A O 1
ATOM 3097 N N . GLY A 1 414 ? -11.635 -36.140 -37.848 1.00 28.77 414 GLY A N 1
ATOM 3098 C CA . GLY A 1 414 ? -12.117 -34.994 -38.624 1.00 28.77 414 GLY A CA 1
ATOM 3099 C C . GLY A 1 414 ? -11.091 -34.537 -39.669 1.00 28.77 414 GLY A C 1
ATOM 3100 O O . GLY A 1 414 ? -10.881 -33.345 -39.866 1.00 28.77 414 GLY A O 1
ATOM 3101 N N . ARG A 1 415 ? -10.375 -35.473 -40.316 1.00 32.03 415 ARG A N 1
ATOM 3102 C CA . ARG A 1 415 ? -9.442 -35.141 -41.410 1.00 32.03 415 ARG A CA 1
ATOM 3103 C C . ARG A 1 415 ? -10.226 -34.780 -42.678 1.00 32.03 415 ARG A C 1
ATOM 3105 O O . ARG A 1 415 ? -10.699 -35.678 -43.369 1.00 32.03 415 ARG A O 1
ATOM 3112 N N . ARG A 1 416 ? -10.225 -33.505 -43.070 1.00 32.97 416 ARG A N 1
ATOM 3113 C CA . ARG A 1 416 ? -10.278 -33.096 -44.487 1.00 32.97 416 ARG A CA 1
ATOM 3114 C C . ARG A 1 416 ? -9.284 -31.964 -44.720 1.00 32.97 416 ARG A C 1
ATOM 3116 O O . ARG A 1 416 ? -9.428 -30.882 -44.170 1.00 32.97 416 ARG A O 1
ATOM 3123 N N . GLY A 1 417 ? -8.254 -32.235 -45.517 1.00 27.59 417 GLY A N 1
ATOM 3124 C CA . GLY A 1 417 ? -7.322 -31.212 -45.988 1.00 27.59 417 GLY A CA 1
ATOM 3125 C C . GLY A 1 417 ? -7.698 -30.746 -47.390 1.00 27.59 417 GLY A C 1
ATOM 3126 O O . GLY A 1 417 ? -8.157 -31.554 -48.195 1.00 27.59 417 GLY A O 1
ATOM 3127 N N . LEU A 1 418 ? -7.432 -29.478 -47.709 1.00 32.28 418 LEU A N 1
ATOM 3128 C CA . LEU A 1 418 ? -7.469 -28.964 -49.079 1.00 32.28 418 LEU A CA 1
ATOM 3129 C C . LEU A 1 418 ? -6.258 -28.058 -49.364 1.00 32.28 418 LEU A C 1
ATOM 3131 O O . LEU A 1 418 ? -6.180 -26.910 -48.950 1.00 32.28 418 LEU A O 1
ATOM 3135 N N . ARG A 1 419 ? -5.288 -28.683 -50.040 1.00 30.20 419 ARG A N 1
ATOM 3136 C CA . ARG A 1 419 ? -4.347 -28.182 -51.063 1.00 30.20 419 ARG A CA 1
ATOM 3137 C C . ARG A 1 419 ? -4.018 -26.673 -51.110 1.00 30.20 419 ARG A C 1
ATOM 3139 O O . ARG A 1 419 ? -4.853 -25.832 -51.411 1.00 30.20 419 ARG A O 1
ATOM 3146 N N . ARG A 1 420 ? -2.715 -26.374 -50.999 1.00 29.52 420 ARG A N 1
ATOM 3147 C CA . ARG A 1 420 ? -2.078 -25.107 -51.420 1.00 29.52 420 ARG A CA 1
ATOM 3148 C C . ARG A 1 420 ? -1.856 -25.039 -52.947 1.00 29.52 420 ARG A C 1
ATOM 3150 O O . ARG A 1 420 ? -1.655 -26.083 -53.562 1.00 29.52 420 ARG A O 1
ATOM 3157 N N . ARG A 1 421 ? -1.621 -23.799 -53.424 1.00 28.81 421 ARG A N 1
ATOM 3158 C CA . ARG A 1 421 ? -0.919 -23.333 -54.658 1.00 28.81 421 ARG A CA 1
ATOM 3159 C C . ARG A 1 421 ? -1.794 -22.998 -55.886 1.00 28.81 421 ARG A C 1
ATOM 3161 O O . ARG A 1 421 ? -2.812 -23.655 -56.064 1.00 28.81 421 ARG A O 1
ATOM 3168 N N . PRO A 1 422 ? -1.328 -22.109 -56.803 1.00 41.06 422 PRO A N 1
ATOM 3169 C CA . PRO A 1 422 ? -0.233 -21.119 -56.705 1.00 41.06 422 PRO A CA 1
ATOM 3170 C C . PRO A 1 422 ? -0.639 -19.677 -57.103 1.00 41.06 422 PRO A C 1
ATOM 3172 O O . PRO A 1 422 ? -1.745 -19.414 -57.562 1.00 41.06 422 PRO A O 1
ATOM 3175 N N . ALA A 1 423 ? 0.303 -18.739 -56.959 1.00 30.38 423 ALA A N 1
ATOM 3176 C CA . ALA A 1 423 ? 0.182 -17.369 -57.458 1.00 30.38 423 ALA A CA 1
ATOM 3177 C C . ALA A 1 423 ? 0.213 -17.278 -59.000 1.00 30.38 423 ALA A C 1
ATOM 3179 O O . ALA A 1 423 ? 0.819 -18.114 -59.673 1.00 30.38 423 ALA A O 1
ATOM 3180 N N . ARG A 1 424 ? -0.347 -16.189 -59.543 1.00 30.50 424 ARG A N 1
ATOM 3181 C CA . ARG A 1 424 ? -0.026 -15.655 -60.877 1.00 30.50 424 ARG A CA 1
ATOM 3182 C C . ARG A 1 424 ? 0.316 -14.168 -60.778 1.00 30.50 424 ARG A C 1
ATOM 3184 O O . ARG A 1 424 ? -0.046 -13.498 -59.815 1.00 30.50 424 ARG A O 1
ATOM 3191 N N . HIS A 1 425 ? 1.074 -13.690 -61.756 1.00 29.67 425 HIS A N 1
ATOM 3192 C CA . HIS A 1 425 ? 1.728 -12.383 -61.769 1.00 29.67 425 HIS A CA 1
ATOM 3193 C C . HIS A 1 425 ? 1.395 -11.646 -63.082 1.00 29.67 425 HIS A C 1
ATOM 3195 O O . HIS A 1 425 ? 0.830 -12.250 -63.990 1.00 29.67 425 HIS A O 1
ATOM 3201 N N . VAL A 1 426 ? 1.866 -10.398 -63.197 1.00 29.84 426 VAL A N 1
ATOM 3202 C CA . VAL A 1 426 ? 1.861 -9.522 -64.395 1.00 29.84 426 VAL A CA 1
ATOM 3203 C C . VAL A 1 426 ? 0.584 -8.697 -64.651 1.00 29.84 426 VAL A C 1
ATOM 3205 O O . VAL A 1 426 ? -0.510 -9.214 -64.828 1.00 29.84 426 VAL A O 1
ATOM 3208 N N . GLY A 1 427 ? 0.789 -7.376 -64.737 1.00 26.66 427 GLY A N 1
ATOM 3209 C CA . GLY A 1 427 ? -0.183 -6.347 -65.128 1.00 26.66 427 GLY A CA 1
ATOM 3210 C C . GLY A 1 427 ? 0.378 -4.953 -64.809 1.00 26.66 427 GLY A C 1
ATOM 3211 O O . GLY A 1 427 ? 0.280 -4.493 -63.677 1.00 26.66 427 GLY A O 1
ATOM 3212 N N . ARG A 1 428 ? 1.068 -4.307 -65.762 1.00 28.20 428 ARG A N 1
ATOM 3213 C CA . ARG A 1 428 ? 1.849 -3.066 -65.547 1.00 28.20 428 ARG A CA 1
ATOM 3214 C C . ARG A 1 428 ? 1.269 -1.877 -66.335 1.00 28.20 428 ARG A C 1
ATOM 3216 O O . ARG A 1 428 ? 0.952 -2.051 -67.503 1.00 28.20 428 ARG A O 1
ATOM 3223 N N . ARG A 1 429 ? 1.394 -0.672 -65.743 1.00 27.95 429 ARG A N 1
ATOM 3224 C CA . ARG A 1 429 ? 1.311 0.697 -66.336 1.00 27.95 429 ARG A CA 1
ATOM 3225 C C . ARG A 1 429 ? -0.096 1.275 -66.631 1.00 27.95 429 ARG A C 1
ATOM 3227 O O . ARG A 1 429 ? -1.028 0.499 -66.782 1.00 27.95 429 ARG A O 1
ATOM 3234 N N . PRO A 1 430 ? -0.235 2.623 -66.764 1.00 34.94 430 PRO A N 1
ATOM 3235 C CA . PRO A 1 430 ? 0.791 3.677 -66.650 1.00 34.94 430 PRO A CA 1
ATOM 3236 C C . PRO A 1 430 ? 0.565 4.725 -65.537 1.00 34.94 430 PRO A C 1
ATOM 3238 O O . PRO A 1 430 ? -0.511 4.880 -64.974 1.00 34.94 430 PRO A O 1
ATOM 3241 N N . VAL A 1 431 ? 1.623 5.495 -65.265 1.00 32.88 431 VAL A N 1
ATOM 3242 C CA . VAL A 1 431 ? 1.635 6.666 -64.372 1.00 32.88 431 VAL A CA 1
ATOM 3243 C C . VAL A 1 431 ? 1.113 7.903 -65.112 1.00 32.88 431 VAL A C 1
ATOM 3245 O O . VAL A 1 431 ? 1.609 8.207 -66.196 1.00 32.88 431 VAL A O 1
ATOM 3248 N N . ARG A 1 432 ? 0.226 8.692 -64.490 1.00 28.84 432 ARG A N 1
ATOM 3249 C CA . ARG A 1 432 ? 0.059 10.123 -64.810 1.00 28.84 432 ARG A CA 1
ATOM 3250 C C . ARG A 1 432 ? 0.631 10.968 -63.673 1.00 28.84 432 ARG A C 1
ATOM 3252 O O . ARG A 1 432 ? 0.162 10.891 -62.543 1.00 28.84 432 ARG A O 1
ATOM 3259 N N . ARG A 1 433 ? 1.642 11.786 -63.982 1.00 33.09 433 ARG A N 1
ATOM 3260 C CA . ARG A 1 433 ? 2.077 12.893 -63.120 1.00 33.09 433 ARG A CA 1
ATOM 3261 C C . ARG A 1 433 ? 1.168 14.093 -63.379 1.00 33.09 433 ARG A C 1
ATOM 3263 O O . ARG A 1 433 ? 1.064 14.521 -64.523 1.00 33.09 433 ARG A O 1
ATOM 3270 N N . LEU A 1 434 ? 0.615 14.679 -62.324 1.00 32.50 434 LEU A N 1
ATOM 3271 C CA . LEU A 1 434 ? 0.216 16.086 -62.304 1.00 32.50 434 LEU A CA 1
ATOM 3272 C C . LEU A 1 434 ? 0.881 16.724 -61.085 1.00 32.50 434 LEU A C 1
ATOM 3274 O O . LEU A 1 434 ? 0.755 16.223 -59.969 1.00 32.50 434 LEU A O 1
ATOM 3278 N N . GLY A 1 435 ? 1.671 17.768 -61.324 1.00 32.28 435 GLY A N 1
ATOM 3279 C CA . GLY A 1 435 ? 2.369 18.501 -60.275 1.00 32.28 435 GLY A CA 1
ATOM 3280 C C . GLY A 1 435 ? 1.482 19.588 -59.678 1.00 32.28 435 GLY A C 1
ATOM 3281 O O . GLY A 1 435 ? 0.786 20.290 -60.405 1.00 32.28 435 GLY A O 1
ATOM 3282 N N . GLY A 1 436 ? 1.553 19.754 -58.360 1.00 31.91 436 GLY A N 1
ATOM 3283 C CA . GLY A 1 436 ? 0.979 20.877 -57.622 1.00 31.91 436 GLY A CA 1
ATOM 3284 C C . GLY A 1 436 ? 1.894 21.225 -56.440 1.00 31.91 436 GLY A C 1
ATOM 3285 O O . GLY A 1 436 ? 2.568 20.330 -55.922 1.00 31.91 436 GLY A O 1
ATOM 3286 N N . PRO A 1 437 ? 1.996 22.502 -56.032 1.00 33.94 437 PRO A N 1
ATOM 3287 C CA . PRO A 1 437 ? 3.001 22.936 -55.067 1.00 33.94 437 PRO A CA 1
ATOM 3288 C C . PRO A 1 437 ? 2.731 22.381 -53.663 1.00 33.94 437 PRO A C 1
ATOM 3290 O O . PRO A 1 437 ? 1.610 22.421 -53.154 1.00 33.94 437 PRO A O 1
ATOM 3293 N N . ALA A 1 438 ? 3.789 21.898 -53.011 1.00 34.69 438 ALA A N 1
ATOM 3294 C CA . ALA A 1 438 ? 3.711 21.281 -51.693 1.00 34.69 438 ALA A CA 1
ATOM 3295 C C . ALA A 1 438 ? 3.313 22.292 -50.601 1.00 34.69 438 ALA A C 1
ATOM 3297 O O . ALA A 1 438 ? 4.154 23.015 -50.058 1.00 34.69 438 ALA A O 1
ATOM 3298 N N . ARG A 1 439 ? 2.033 22.296 -50.206 1.00 36.78 439 ARG A N 1
ATOM 3299 C CA . ARG A 1 439 ? 1.615 22.915 -48.942 1.00 36.78 439 ARG A CA 1
ATOM 3300 C C . ARG A 1 439 ? 2.219 22.118 -47.787 1.00 36.78 439 ARG A C 1
ATOM 3302 O O . ARG A 1 439 ? 1.846 20.972 -47.546 1.00 36.78 439 ARG A O 1
ATOM 3309 N N . ARG A 1 440 ? 3.145 22.735 -47.047 1.00 38.88 440 ARG A N 1
ATOM 3310 C CA . ARG A 1 440 ? 3.641 22.196 -45.773 1.00 38.88 440 ARG A CA 1
ATOM 3311 C C . ARG A 1 440 ? 2.489 22.161 -44.768 1.00 38.88 440 ARG A C 1
ATOM 3313 O O . ARG A 1 440 ? 2.233 23.155 -44.092 1.00 38.88 440 ARG A O 1
ATOM 3320 N N . HIS A 1 441 ? 1.819 21.018 -44.646 1.00 36.44 441 HIS A N 1
ATOM 3321 C CA . HIS A 1 441 ? 0.929 20.767 -43.519 1.00 36.44 441 HIS A CA 1
ATOM 3322 C C . HIS A 1 441 ? 1.757 20.817 -42.231 1.00 36.44 441 HIS A C 1
ATOM 3324 O O . HIS A 1 441 ? 2.531 19.905 -41.935 1.00 36.44 441 HIS A O 1
ATOM 3330 N N . ARG A 1 442 ? 1.601 21.898 -41.456 1.00 41.16 442 ARG A N 1
ATOM 3331 C CA . ARG A 1 442 ? 1.962 21.874 -40.038 1.00 41.16 442 ARG A CA 1
ATOM 3332 C C . ARG A 1 442 ? 1.134 20.755 -39.413 1.00 41.16 442 ARG A C 1
ATOM 3334 O O . ARG A 1 442 ? -0.092 20.822 -39.460 1.00 41.16 442 ARG A O 1
ATOM 3341 N N . ARG A 1 443 ? 1.790 19.734 -38.850 1.00 38.78 443 ARG A N 1
ATOM 3342 C CA . ARG A 1 443 ? 1.097 18.810 -37.944 1.00 38.78 443 ARG A CA 1
ATOM 3343 C C . ARG A 1 443 ? 0.476 19.659 -36.826 1.00 38.78 443 ARG A C 1
ATOM 3345 O O . ARG A 1 443 ? 1.181 20.545 -36.330 1.00 38.78 443 ARG A O 1
ATOM 3352 N N . PRO A 1 444 ? -0.799 19.448 -36.457 1.00 44.94 444 PRO A N 1
ATOM 3353 C CA . PRO A 1 444 ? -1.362 20.129 -35.302 1.00 44.94 444 PRO A CA 1
ATOM 3354 C C . PRO A 1 444 ? -0.498 19.810 -34.078 1.00 44.94 444 PRO A C 1
ATOM 3356 O O . PRO A 1 444 ? 0.005 18.692 -33.930 1.00 44.94 444 PRO A O 1
ATOM 3359 N N . ARG A 1 445 ? -0.276 20.817 -33.231 1.00 56.62 445 ARG A N 1
ATOM 3360 C CA . ARG A 1 445 ? 0.358 20.611 -31.928 1.00 56.62 445 ARG A CA 1
ATOM 3361 C C . ARG A 1 445 ? -0.560 19.665 -31.135 1.00 56.62 445 ARG A C 1
ATOM 3363 O O . ARG A 1 445 ? -1.761 19.922 -31.127 1.00 56.62 445 ARG A O 1
ATOM 3370 N N . PRO A 1 446 ? -0.048 18.594 -30.501 1.00 42.78 446 PRO A N 1
ATOM 3371 C CA . PRO A 1 446 ? -0.881 17.782 -29.622 1.00 42.78 446 PRO A CA 1
ATOM 3372 C C . PRO A 1 446 ? -1.392 18.659 -28.468 1.00 42.78 446 PRO A C 1
ATOM 3374 O O . PRO A 1 446 ? -0.621 19.506 -27.995 1.00 42.78 446 PRO A O 1
ATOM 3377 N N . PRO A 1 447 ? -2.643 18.476 -28.014 1.00 40.72 447 PRO A N 1
ATOM 3378 C CA . PRO A 1 447 ? -3.215 19.309 -26.967 1.00 40.72 447 PRO A CA 1
ATOM 3379 C C . PRO A 1 447 ? -2.347 19.299 -25.701 1.00 40.72 447 PRO A C 1
ATOM 3381 O O . PRO A 1 447 ? -1.638 18.332 -25.374 1.00 40.72 447 PRO A O 1
ATOM 3384 N N . THR A 1 448 ? -2.367 20.423 -24.996 1.00 43.72 448 THR A N 1
ATOM 3385 C CA . THR A 1 448 ? -1.935 20.502 -23.601 1.00 43.72 448 THR A CA 1
ATOM 3386 C C . THR A 1 448 ? -2.874 19.666 -22.724 1.00 43.72 448 THR A C 1
ATOM 3388 O O . THR A 1 448 ? -3.999 19.388 -23.139 1.00 43.72 448 THR A O 1
ATOM 3391 N N . PRO A 1 449 ? -2.459 19.265 -21.507 1.00 42.12 449 PRO A N 1
ATOM 3392 C CA . PRO A 1 449 ? -3.341 18.527 -20.604 1.00 42.12 449 PRO A CA 1
ATOM 3393 C C . PRO A 1 449 ? -4.687 19.237 -20.386 1.00 42.12 449 PRO A C 1
ATOM 3395 O O . PRO A 1 449 ? -5.723 18.599 -20.504 1.00 42.12 449 PRO A O 1
ATOM 3398 N N . ALA A 1 450 ? -4.687 20.560 -20.185 1.00 39.94 450 ALA A N 1
ATOM 3399 C CA . ALA A 1 450 ? -5.904 21.362 -20.014 1.00 39.94 450 ALA A CA 1
ATOM 3400 C C . ALA A 1 450 ? -6.829 21.371 -21.251 1.00 39.94 450 ALA A C 1
ATOM 3402 O O . ALA A 1 450 ? -8.048 21.284 -21.105 1.00 39.94 450 ALA A O 1
ATOM 3403 N N . GLU A 1 451 ? -6.267 21.426 -22.465 1.00 41.75 451 GLU A N 1
ATOM 3404 C CA . GLU A 1 451 ? -7.042 21.302 -23.711 1.00 41.75 451 GLU A CA 1
ATOM 3405 C C . GLU A 1 451 ? -7.620 19.882 -23.849 1.00 41.75 451 GLU A C 1
ATOM 3407 O O . GLU A 1 451 ? -8.795 19.728 -24.158 1.00 41.75 451 GLU A O 1
ATOM 3412 N N . TRP A 1 452 ? -6.845 18.840 -23.519 1.00 54.06 452 TRP A N 1
ATOM 3413 C CA . TRP A 1 452 ? -7.330 17.455 -23.551 1.00 54.06 452 TRP A CA 1
ATOM 3414 C C . TRP A 1 452 ? -8.457 17.204 -22.535 1.00 54.06 452 TRP A C 1
ATOM 3416 O O . TRP A 1 452 ? -9.471 16.608 -22.895 1.00 54.06 452 TRP A O 1
ATOM 3426 N N . PHE A 1 453 ? -8.319 17.716 -21.304 1.00 45.97 453 PHE A N 1
ATOM 3427 C CA . PHE A 1 453 ? -9.364 17.679 -20.275 1.00 45.97 453 PHE A CA 1
ATOM 3428 C C . PHE A 1 453 ? -10.655 18.358 -20.750 1.00 45.97 453 PHE A C 1
ATOM 3430 O O . PHE A 1 453 ? -11.733 17.786 -20.604 1.00 45.97 453 PHE A O 1
ATOM 3437 N N . THR A 1 454 ? -10.544 19.535 -21.371 1.00 45.78 454 THR A N 1
ATOM 3438 C CA . THR A 1 454 ? -11.701 20.258 -21.925 1.00 45.78 454 THR A CA 1
ATOM 3439 C C . THR A 1 454 ? -12.371 19.478 -23.062 1.00 45.78 454 THR A C 1
ATOM 3441 O O . THR A 1 454 ? -13.589 19.322 -23.058 1.00 45.78 454 THR A O 1
ATOM 3444 N N . ASP A 1 455 ? -11.591 18.946 -24.007 1.00 42.12 455 ASP A N 1
ATOM 3445 C CA . ASP A 1 455 ? -12.117 18.306 -25.221 1.00 42.12 455 ASP A CA 1
ATOM 3446 C C . ASP A 1 455 ? -12.690 16.891 -24.994 1.00 42.12 455 ASP A C 1
ATOM 3448 O O . ASP A 1 455 ? -13.489 16.427 -25.806 1.00 42.12 455 ASP A O 1
ATOM 3452 N N . HIS A 1 456 ? -12.266 16.174 -23.941 1.00 47.62 456 HIS A N 1
ATOM 3453 C CA . HIS A 1 456 ? -12.585 14.744 -23.753 1.00 47.62 456 HIS A CA 1
ATOM 3454 C C . HIS A 1 456 ? -13.367 14.420 -22.469 1.00 47.62 456 HIS A C 1
ATOM 3456 O O . HIS A 1 456 ? -13.827 13.287 -22.323 1.00 47.62 456 HIS A O 1
ATOM 3462 N N . LEU A 1 457 ? -13.519 15.372 -21.537 1.00 44.66 457 LEU A N 1
ATOM 3463 C CA . LEU A 1 457 ? -14.228 15.163 -20.263 1.00 44.66 457 LEU A CA 1
ATOM 3464 C C . LEU A 1 457 ? -15.303 16.227 -19.963 1.00 44.66 457 LEU A C 1
ATOM 3466 O O . LEU A 1 457 ? -15.929 16.176 -18.906 1.00 44.66 457 LEU A O 1
ATOM 3470 N N . ALA A 1 458 ? -15.582 17.149 -20.892 1.00 33.50 458 ALA A N 1
ATOM 3471 C CA . ALA A 1 458 ? -16.760 18.011 -20.795 1.00 33.50 458 ALA A CA 1
ATOM 3472 C C . ALA A 1 458 ? -18.061 17.179 -20.882 1.00 33.50 458 ALA A C 1
ATOM 3474 O O . ALA A 1 458 ? -18.159 16.280 -21.724 1.00 33.50 458 ALA A O 1
ATOM 3475 N N . PRO A 1 459 ? -19.083 17.465 -20.051 1.00 36.34 459 PRO A N 1
ATOM 3476 C CA . PRO A 1 459 ? -20.347 16.745 -20.111 1.00 36.34 459 PRO A CA 1
ATOM 3477 C C . PRO A 1 459 ? -21.050 17.016 -21.444 1.00 36.34 459 PRO A C 1
ATOM 3479 O O . PRO A 1 459 ? -21.190 18.166 -21.865 1.00 36.34 459 PRO A O 1
ATOM 3482 N N . VAL A 1 460 ? -21.549 15.953 -22.083 1.00 37.00 460 VAL A N 1
ATOM 3483 C CA . VAL A 1 460 ? -22.479 16.071 -23.212 1.00 37.00 460 VAL A CA 1
ATOM 3484 C C . VAL A 1 460 ? -23.689 16.858 -22.719 1.00 37.00 460 VAL A C 1
ATOM 3486 O O . VAL A 1 460 ? -24.428 16.389 -21.854 1.00 37.00 460 VAL A O 1
ATOM 3489 N N . SER A 1 461 ? -23.863 18.074 -23.237 1.00 36.19 461 SER A N 1
ATOM 3490 C CA . SER A 1 461 ? -24.939 18.967 -22.819 1.00 36.19 461 SER A CA 1
ATOM 3491 C C . SER A 1 461 ? -26.287 18.291 -23.054 1.00 36.19 461 SER A C 1
ATOM 3493 O O . SER A 1 461 ? -26.618 17.956 -24.196 1.00 36.19 461 SER A O 1
ATOM 3495 N N . GLN A 1 462 ? -27.066 18.105 -21.990 1.00 36.03 462 GLN A N 1
ATOM 3496 C CA . GLN A 1 462 ? -28.448 17.657 -22.110 1.00 36.03 462 GLN A CA 1
ATOM 3497 C C . GLN A 1 462 ? -29.228 18.634 -23.000 1.00 36.03 462 GLN A C 1
ATOM 3499 O O . GLN A 1 462 ? -29.115 19.852 -22.847 1.00 36.03 462 GLN A O 1
ATOM 3504 N N . GLN A 1 463 ? -30.004 18.102 -23.947 1.00 31.83 463 GLN A N 1
ATOM 3505 C CA . GLN A 1 463 ? -30.945 18.914 -24.715 1.00 31.83 463 GLN A CA 1
ATOM 3506 C C . GLN A 1 463 ? -32.016 19.477 -23.768 1.00 31.83 463 GLN A C 1
ATOM 3508 O O . GLN A 1 463 ? -32.445 18.759 -22.862 1.00 31.83 463 GLN A O 1
ATOM 3513 N N . PRO A 1 464 ? -32.475 20.726 -23.961 1.00 32.56 464 PRO A N 1
ATOM 3514 C CA . PRO A 1 464 ? -33.537 21.280 -23.138 1.00 32.56 464 PRO A CA 1
ATOM 3515 C C . PRO A 1 464 ? -34.845 20.527 -23.403 1.00 32.56 464 PRO A C 1
ATOM 3517 O O . PRO A 1 464 ? -35.355 20.519 -24.525 1.00 32.56 464 PRO A O 1
ATOM 3520 N N . THR A 1 465 ? -35.402 19.912 -22.362 1.00 32.31 465 THR A N 1
ATOM 3521 C CA . THR A 1 465 ? -36.792 19.448 -22.360 1.00 32.31 465 THR A CA 1
ATOM 3522 C C . THR A 1 465 ? -37.713 20.642 -22.573 1.00 32.31 465 THR A C 1
ATOM 3524 O O . THR A 1 465 ? -37.679 21.588 -21.787 1.00 32.31 465 THR A O 1
ATOM 3527 N N . GLN A 1 466 ? -38.532 20.598 -23.624 1.00 31.83 466 GLN A N 1
ATOM 3528 C CA . GLN A 1 466 ? -39.592 21.582 -23.820 1.00 31.83 466 GLN A CA 1
ATOM 3529 C C . GLN A 1 466 ? -40.641 21.446 -22.715 1.00 31.83 466 GLN A C 1
ATOM 3531 O O . GLN A 1 466 ? -41.079 20.342 -22.390 1.00 31.83 466 GLN A O 1
ATOM 3536 N N . GLU A 1 467 ? -41.055 22.585 -22.170 1.00 34.94 467 GLU A N 1
ATOM 3537 C CA . GLU A 1 467 ? -42.237 22.688 -21.322 1.00 34.94 467 GLU A CA 1
ATOM 3538 C C . GLU A 1 467 ? -43.488 22.337 -22.139 1.00 34.94 467 GLU A C 1
ATOM 3540 O O . GLU A 1 467 ? -43.656 22.800 -23.269 1.00 34.94 467 GLU A O 1
ATOM 3545 N N . ALA A 1 468 ? -44.388 21.553 -21.548 1.00 30.47 468 ALA A N 1
ATOM 3546 C CA . ALA A 1 468 ? -45.747 21.373 -22.040 1.00 30.47 468 ALA A CA 1
ATOM 3547 C C . ALA A 1 468 ? -46.717 21.759 -20.920 1.00 30.47 468 ALA A C 1
ATOM 3549 O O . ALA A 1 468 ? -46.882 21.036 -19.940 1.00 30.47 468 ALA A O 1
ATOM 3550 N N . THR A 1 469 ? -47.326 22.932 -21.061 1.00 35.09 469 THR A N 1
ATOM 3551 C CA . THR A 1 469 ? -48.417 23.422 -20.215 1.00 35.09 469 THR A CA 1
ATOM 3552 C C . THR A 1 469 ? -49.749 22.797 -20.624 1.00 35.09 469 THR A C 1
ATOM 3554 O O . THR A 1 469 ? -50.197 23.061 -21.743 1.00 35.09 469 THR A O 1
ATOM 3557 N N . ALA A 1 470 ? -50.388 22.053 -19.715 1.00 35.94 470 ALA A N 1
ATOM 3558 C CA . ALA A 1 470 ? -51.846 21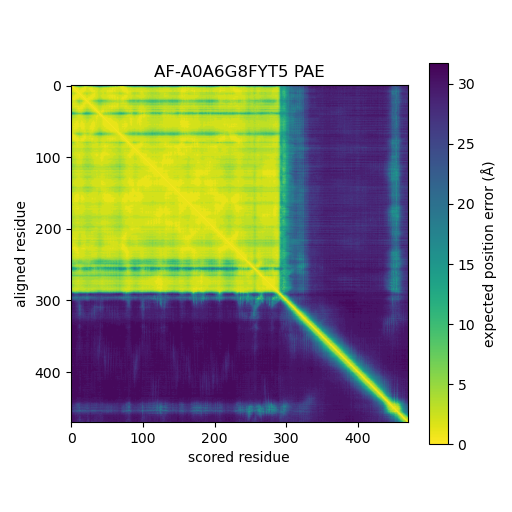.918 -19.544 1.00 35.94 470 ALA A CA 1
ATOM 3559 C C . ALA A 1 470 ? -52.142 21.031 -18.322 1.00 35.94 470 ALA A C 1
ATOM 3561 O O . ALA A 1 470 ? -51.740 19.848 -18.361 1.00 35.94 470 ALA A O 1
#

Nearest PDB structures (foldseek):
  5vm1-assembly1_A  TM=8.843E-01  e=3.368E-17  Brucella ovis ATCC 25840
  2itm-assembly1_B  TM=8.762E-01  e=6.052E-17  Escherichia coli
  3hz6-assembly1_A  TM=8.366E-01  e=1.132E-15  Chromobacterium violaceum
  3kzb-assembly1_A-2  TM=8.096E-01  e=6.684E-16  Chromobacterium violaceum
  6k76-assembly1_A  TM=8.503E-01  e=4.899E-15  Thermococcus kodakarensis KOD1

Sequence (470 aa):
MSTVDLGFDLGTTVTKVSAVADDGRRLLDHSLATAWRETGEGRVDRSPASVVEAVEVLLGRVAADLPPGTTVRSVGFTSMAEAGVLVDAAGREQSPVIAWYDPRGSAQAAALPADLRHAFPARTGLPVSHVASLFKLLHLRDEGLDLRGLQWLSVPEFVVLRLGGRRVAELSLLGRTGLLDVHTDRPWLPALEHLGVGPDLLPEVVAAGTPAGTVRDDHPVIALRGAVLTIAGHDHAVAAAATGCGAPGSALDSFGTAEAWLASASHVPEPAVVRDLALRGISVYPHTVRGPPASSAAHAPGWCSSGCSRSSAPSTTRPARPSTPPPSPSPRRHRRRHRHRVRDGGPRGRHPPRVRGAHPGPRVARRHRRRHRPGPRARRHPARGRRPGRPPRGRRRLDPDAVGARRPPGPRAGRRGLRRRPARHVGRRPVRRLGGPARRHRRPRPPTPAEWFTDHLAPVSQQPTQEATA

pLDDT: mean 71.84, std 30.07, range [18.59, 98.88]

Secondary structure (DSSP, 8-state):
--EEEEEEEE-SSEEEEEEEETTS-EEEEEEEE---EEEETTEEEE-HHHHHHHHHHHHHHHHHHSPTT-EEEEEEEEE-SS-EEEE-TTS-B-S-EE-TT--TTHHHHHH--HHHHHHHHHHT-S-SSTTSHHHHHHHHHHTT---TT-EEEEHHHHHHHHHTPPPEEEHHHHTTTT-EETTTTEE-HHHHHHHT--GGGS-EEE-TT-EEEE--TT-SSGGGTTPEEEEEEEHHHHHHHHTTTTSTT-EEEEESSSEEEEEEESSPPPHHHHHHHHHTTEEEEE-S--SS--EEEEE------S------S----PPPPPPPPPPPPP----------------------------------------------------------------------------PPPPPP-----------------------------PPPPPPPHHHHHHHHHS--PPPPPPP---

Mean predicted aligned error: 17.75 Å

Solvent-accessible surface area (backbone atoms only — not comparable to full-atom values): 28928 Å² total; per-residue (Å²): 118,53,58,29,37,36,45,32,38,56,35,86,65,45,30,36,40,37,37,27,36,88,87,69,48,74,74,50,75,50,74,45,72,42,80,70,44,78,76,55,97,69,35,36,32,35,59,58,67,60,56,46,50,56,49,51,56,47,52,54,49,51,66,70,75,46,64,89,65,46,39,38,56,30,41,34,26,24,16,61,35,34,22,28,35,35,22,42,89,89,67,47,75,75,44,59,28,42,45,40,84,19,56,58,12,42,68,50,42,71,64,49,52,72,67,55,58,66,44,40,18,33,35,18,11,37,52,86,43,22,46,26,27,50,21,39,51,45,38,45,39,76,76,66,49,80,64,72,77,25,28,58,24,38,51,51,39,46,44,37,39,75,46,46,21,52,74,42,33,39,43,30,22,42,28,42,19,53,46,27,22,57,90,70,84,38,72,30,58,73,50,30,56,71,69,70,42,62,73,69,35,46,48,57,76,40,59,39,63,46,79,37,43,28,27,35,84,81,46,90,58,67,50,44,41,62,12,35,27,27,39,40,23,22,41,72,44,40,49,22,46,76,72,65,24,48,42,58,59,30,60,36,81,47,77,70,101,56,59,37,43,35,36,16,27,66,49,73,64,59,48,72,54,30,24,54,37,5,75,71,41,28,28,39,27,48,38,42,57,90,61,90,29,23,23,30,40,37,35,51,84,79,74,91,77,84,76,89,72,80,79,79,73,91,75,86,79,72,84,79,76,89,73,81,78,78,84,81,84,78,90,79,83,82,76,88,82,89,83,88,87,80,89,83,89,89,92,88,84,86,88,89,86,92,90,88,86,90,84,82,88,90,83,92,86,91,83,89,79,92,88,88,84,89,82,90,87,81,88,81,84,88,84,90,82,82,85,88,86,86,86,85,90,87,88,78,90,86,86,87,89,91,84,80,90,84,85,82,85,82,88,82,90,82,92,79,86,83,84,87,86,80,88,85,82,91,88,82,87,83,88,83,90,80,89,77,85,86,76,82,75,74,75,79,77,79,72,52,71,70,52,46,50,56,76,74,43,58,77,82,77,78,76,84,80,79,87,80,91,129